Protein AF-A0A2N5YIU4-F1 (afdb_monomer)

Secondary structure (DSSP, 8-state):
-HHHHHHHHHHHHHHHHHHHHHHHHHHHHH---HHHHHHHHHHHHHHHHTT-HHHHHHHHHHHHHHHHHH--HHHHHHHHHHHHHHHHHTT-HHHHHHHHHHHHHHHHHHT-HHHHHHHHHHHHHHHHHTT-HHHHHHHHHHHHHHHHHHT-HHHHHHHHHHHHHHHHHTT-HHHHHHHHHHHHHHHHHTT-HHHHHHHHHHHHHHHHHTT-HHHHHHHHHHHHHHHHHTT-HHHHHHHHHHHHHHHHHTT-HHHHHHHHHHHHHHHHHTT-HHHHHHHHHHHHHHHHHTT-HHHHHHHHHHHHHHHHHTT-HHHHHHHHHHHHHHHHHTT-HHHHHHHHHHHHHHHHHHHHHHHHHHHHHHHHHHHHHHHHHHHHHHHHHHHHHHHHHHHHHHHHHHHHHHHHHHHHHHHHHHHHHHHHHHHHHHHHHHHHHHHHHHHHHHHHHHHHHHHHHHHHS-SSEEEEEETTSBEEEE-HHHHHHHS--HHHHHHHT-SBTTTT---TTHHHHHHHHHHH---EEEEEEEE-TTS-EEEEEEEEEEEE-TTS-EEEEEEEEEE-HHHHHT--

Mean predicted aligned error: 16.78 Å

Foldseek 3Di:
DVVVVLVVVLVVVVCVLVVVLVVLVVVLVPDPDLLSNLVSLLVSLVSCLVPCLVVSLVSLVVSCVSCVVVVQLQSLLVSLLSNLVSCVSVVVLVSSLVSLVRSCVSCVVVVNLQSVLSSLQSNLSSCLVVVVLVSSVVSLVSSLVSCVVVVVLLSNLVSLQVNLLSCLVVVNLVSSLVSLVSSLVSCVVVVVLQSNLSSLQSNLVSCVVVLVLVSNLVSLVSSLVSCVVVVVLLSNLVSLQSNLVSCVVVVVLVSSLVSLVVSLVSCVSNVPLVSNLVSLQSNLVSCVSVVVLVSSVVSLVSSCVSCVVVVVLVSVLVSLQSQLVSCVVVVVNVRSVVSVVVSVVSVCVVVVVVVVVVVVVVVVVVVVVVVVVVVVVVVVVVVVVVVVVVVVVVVVVVVVVVVVVVVVVVVVVVVVVVVVVVVVVVVVVVVVVVVVVVVVVVVVVVVVVVVVVVVQPDLWKKFKFFLVQFTDDIHPNVCVVQVDDQVRCCVPQRRGPCSFFPDPCVVVQSCCCQVVQDWGWDWGWGAHPVGDIWIKIWTKGFDADPVRHRGMIIITIDTCRVVVVVVD

Solvent-accessible surface area (backbone atoms only — not comparable to full-atom values): 28175 Å² total; per-residue (Å²): 112,67,71,64,52,50,53,53,52,46,54,49,45,60,47,46,57,50,48,48,47,51,52,48,49,51,48,42,72,71,50,85,53,49,66,60,32,30,54,46,25,49,56,44,18,64,73,33,33,88,83,36,41,75,58,17,51,51,35,38,55,52,23,49,59,42,27,63,73,62,64,46,43,65,57,40,10,52,48,24,30,52,45,13,53,44,26,47,78,70,64,38,53,64,62,12,42,54,25,10,53,52,5,31,53,32,8,59,77,69,70,37,49,68,39,35,18,52,9,26,39,51,40,12,50,46,30,42,78,70,67,37,54,70,64,12,49,53,27,34,52,54,15,37,56,35,21,59,75,66,67,35,60,66,57,37,22,52,44,27,37,53,53,9,54,50,28,39,78,68,74,36,51,74,57,9,53,54,28,27,53,54,14,29,51,46,22,60,78,66,68,37,58,68,56,33,25,53,32,26,41,55,53,12,50,54,28,44,80,67,68,36,53,68,59,16,47,55,26,31,51,53,18,28,51,44,23,53,75,70,66,34,54,65,60,27,22,51,30,31,38,51,50,14,50,50,28,42,77,68,68,37,43,72,58,12,46,53,28,32,50,56,16,32,53,39,22,58,74,72,65,39,61,66,55,34,24,48,30,26,38,52,49,9,50,46,24,43,79,67,68,38,48,72,60,11,54,54,25,30,47,53,12,37,54,45,17,62,77,66,70,34,59,71,58,35,29,56,40,26,42,50,50,15,51,53,26,44,77,71,66,39,52,70,60,11,51,52,30,40,51,52,20,50,54,48,47,52,52,54,54,49,55,49,51,52,50,53,49,54,53,51,52,53,48,52,54,49,56,51,50,52,52,54,52,49,54,50,52,53,51,53,52,52,51,52,51,54,54,52,53,51,54,51,49,52,53,52,54,52,53,49,51,54,50,52,51,52,51,51,53,50,50,53,53,52,52,52,54,50,51,58,51,50,54,53,52,52,53,54,52,54,54,54,50,55,54,51,56,56,52,53,56,56,54,55,55,56,56,58,58,56,53,63,69,46,72,41,82,46,19,39,34,36,21,40,72,86,37,41,59,76,47,70,33,63,21,35,32,69,71,42,61,35,53,72,73,57,36,36,75,78,64,40,50,42,80,64,61,61,55,64,37,92,56,52,68,59,48,49,49,45,17,68,73,70,63,37,71,38,75,50,65,29,52,36,66,31,74,89,66,50,81,40,34,34,37,34,40,38,34,59,38,67,43,100,84,74,42,64,60,30,30,40,35,39,36,36,84,40,43,73,63,54,68,72,76,112

pLDDT: mean 87.79, std 12.62, range [32.19, 98.69]

Structure (mmCIF, N/CA/C/O backbone):
data_AF-A0A2N5YIU4-F1
#
_entry.id   AF-A0A2N5YIU4-F1
#
loop_
_atom_site.group_PDB
_atom_site.id
_atom_site.type_symbol
_atom_site.label_atom_id
_atom_site.label_alt_id
_atom_site.label_comp_id
_atom_site.label_asym_id
_atom_site.label_entity_id
_atom_site.label_seq_id
_atom_site.pdbx_PDB_ins_code
_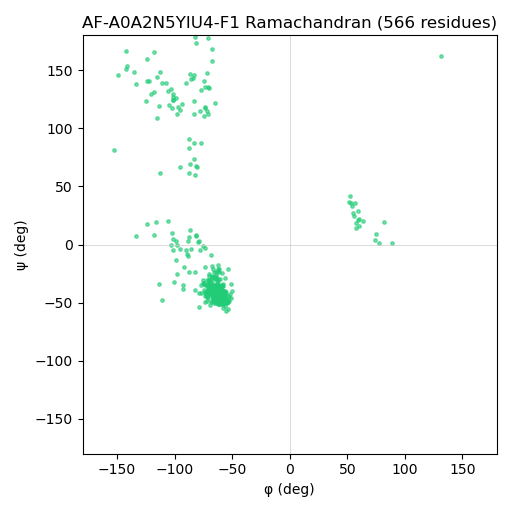atom_site.Cartn_x
_atom_site.Cartn_y
_atom_site.Cartn_z
_atom_site.occupancy
_atom_site.B_iso_or_equiv
_atom_site.auth_seq_id
_atom_site.auth_comp_id
_atom_site.auth_asym_id
_atom_site.auth_atom_id
_atom_site.pdbx_PDB_model_num
ATOM 1 N N . MET A 1 1 ? 42.921 -5.266 -18.043 1.00 44.28 1 MET A N 1
ATOM 2 C CA . MET A 1 1 ? 43.096 -4.877 -16.626 1.00 44.28 1 MET A CA 1
ATOM 3 C C . MET A 1 1 ? 41.834 -4.244 -16.030 1.00 44.28 1 MET A C 1
ATOM 5 O O . MET A 1 1 ? 41.487 -4.597 -14.918 1.00 44.28 1 MET A O 1
ATOM 9 N N . HIS A 1 2 ? 41.089 -3.401 -16.764 1.00 41.19 2 HIS A N 1
ATOM 10 C CA . HIS A 1 2 ? 39.844 -2.789 -16.259 1.00 41.19 2 HIS A CA 1
ATOM 11 C C . HIS A 1 2 ? 38.689 -3.775 -15.987 1.00 41.19 2 HIS A C 1
ATOM 13 O O . HIS A 1 2 ? 38.074 -3.692 -14.933 1.00 41.19 2 HIS A O 1
ATOM 19 N N . LYS A 1 3 ? 38.432 -4.756 -16.870 1.00 35.28 3 LYS A N 1
ATOM 20 C CA . LYS A 1 3 ? 37.345 -5.744 -16.678 1.00 35.28 3 LYS A CA 1
ATOM 21 C C . LYS A 1 3 ? 37.559 -6.675 -15.472 1.00 35.28 3 LYS A C 1
ATOM 23 O O . LYS A 1 3 ? 36.608 -7.001 -14.780 1.00 35.28 3 LYS A O 1
ATOM 28 N N . THR A 1 4 ? 38.802 -7.062 -15.183 1.00 36.91 4 THR A N 1
ATOM 29 C CA . THR A 1 4 ? 39.141 -7.883 -14.008 1.00 36.91 4 THR A CA 1
ATOM 30 C C . THR A 1 4 ? 39.123 -7.087 -12.704 1.00 36.91 4 THR A C 1
ATOM 32 O O . THR A 1 4 ? 38.721 -7.627 -11.681 1.00 36.91 4 THR A O 1
ATOM 35 N N . PHE A 1 5 ? 39.494 -5.802 -12.737 1.00 34.94 5 PHE A N 1
ATOM 36 C CA . PHE A 1 5 ? 39.393 -4.900 -11.584 1.00 34.94 5 PHE A CA 1
ATOM 37 C C . PHE A 1 5 ? 37.927 -4.585 -11.232 1.00 34.94 5 PHE A C 1
ATOM 39 O O . PHE A 1 5 ? 37.564 -4.545 -10.061 1.00 34.94 5 PHE A O 1
ATOM 46 N N . LEU A 1 6 ? 37.069 -4.459 -12.249 1.00 38.62 6 LEU A N 1
ATOM 47 C CA . LEU A 1 6 ? 35.629 -4.247 -12.096 1.00 38.62 6 LEU A CA 1
ATOM 48 C C . LEU A 1 6 ? 34.914 -5.482 -11.511 1.00 38.62 6 LEU A C 1
ATOM 50 O O . LEU A 1 6 ? 34.119 -5.331 -10.592 1.00 38.62 6 LEU A O 1
ATOM 54 N N . CYS A 1 7 ? 35.254 -6.704 -11.948 1.00 34.88 7 CYS A N 1
ATOM 55 C CA . CYS A 1 7 ? 34.734 -7.934 -11.326 1.00 34.88 7 CYS A CA 1
ATOM 56 C C . CYS A 1 7 ? 35.161 -8.093 -9.855 1.00 34.88 7 CYS A C 1
ATOM 58 O O . CYS A 1 7 ? 34.393 -8.616 -9.054 1.00 34.88 7 CYS A O 1
ATOM 60 N N . LEU A 1 8 ? 36.364 -7.634 -9.488 1.00 33.12 8 LEU A N 1
ATOM 61 C CA . LEU A 1 8 ? 36.860 -7.671 -8.105 1.00 33.12 8 LEU A CA 1
ATOM 62 C C . LEU A 1 8 ? 36.119 -6.679 -7.195 1.00 33.12 8 LEU A C 1
ATOM 64 O O . LEU A 1 8 ? 35.830 -7.009 -6.050 1.00 33.12 8 LEU A O 1
ATOM 68 N N . LEU A 1 9 ? 35.760 -5.503 -7.718 1.00 35.88 9 LEU A N 1
ATOM 69 C CA . LEU A 1 9 ? 34.938 -4.501 -7.028 1.00 35.88 9 LEU A CA 1
ATOM 70 C C . LEU A 1 9 ? 33.475 -4.946 -6.849 1.00 35.88 9 LEU A C 1
ATOM 72 O O . LEU A 1 9 ? 32.872 -4.645 -5.824 1.00 35.88 9 LEU A O 1
ATOM 76 N N . ILE A 1 10 ? 32.923 -5.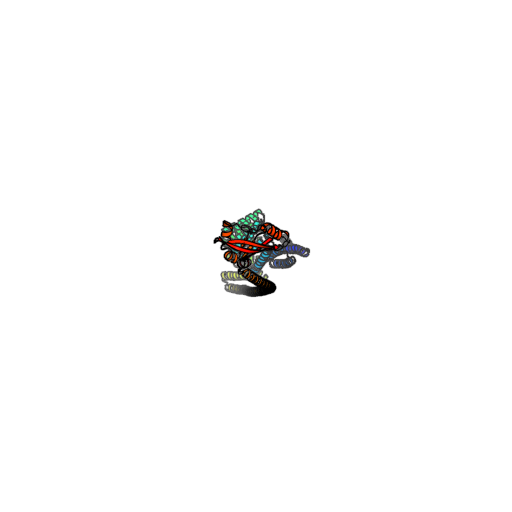692 -7.812 1.00 38.75 10 ILE A N 1
ATOM 77 C CA . ILE A 1 10 ? 31.556 -6.243 -7.758 1.00 38.75 10 ILE A CA 1
ATOM 78 C C . ILE A 1 10 ? 31.464 -7.409 -6.765 1.00 38.75 10 ILE A C 1
ATOM 80 O O . ILE A 1 10 ? 30.550 -7.434 -5.944 1.00 38.75 10 ILE A O 1
ATOM 84 N N . LEU A 1 11 ? 32.445 -8.322 -6.772 1.00 33.78 11 LEU A N 1
ATOM 85 C CA . LEU A 1 11 ? 32.589 -9.327 -5.714 1.00 33.78 11 LEU A CA 1
ATOM 86 C C . LEU A 1 11 ? 32.689 -8.646 -4.348 1.00 33.78 11 LEU A C 1
ATOM 88 O O . LEU A 1 11 ? 31.972 -9.039 -3.439 1.00 33.78 11 LEU A O 1
ATOM 92 N N . LEU A 1 12 ? 33.484 -7.577 -4.223 1.00 32.19 12 LEU A N 1
ATOM 93 C CA . LEU A 1 12 ? 33.566 -6.812 -2.980 1.00 32.19 12 LEU A CA 1
ATOM 94 C C . LEU A 1 12 ? 32.214 -6.225 -2.539 1.00 32.19 12 LEU A C 1
ATOM 96 O O . LEU A 1 12 ? 31.971 -6.189 -1.347 1.00 32.19 12 LEU A O 1
ATOM 100 N N . GLN A 1 13 ? 31.331 -5.785 -3.442 1.00 41.81 13 GLN A N 1
ATOM 101 C CA . GLN A 1 13 ? 30.058 -5.143 -3.071 1.00 41.81 13 GLN A CA 1
ATOM 102 C C . GLN A 1 13 ? 28.929 -6.119 -2.722 1.00 41.81 13 GLN A C 1
ATOM 104 O O . GLN A 1 13 ? 28.222 -5.867 -1.750 1.00 41.81 13 GLN A O 1
ATOM 109 N N . CYS A 1 14 ? 28.783 -7.244 -3.432 1.00 40.38 14 CYS A N 1
ATOM 110 C CA . CYS A 1 14 ? 27.894 -8.320 -2.969 1.00 40.38 14 CYS A CA 1
ATOM 111 C C . CYS A 1 14 ? 28.387 -8.887 -1.635 1.00 40.38 14 CYS A C 1
ATOM 113 O O . CYS A 1 14 ? 27.574 -9.185 -0.767 1.00 40.38 14 CYS A O 1
ATOM 115 N N . ILE A 1 15 ? 29.713 -8.960 -1.450 1.00 41.19 15 ILE A N 1
ATOM 116 C CA . ILE A 1 15 ? 30.315 -9.269 -0.154 1.00 41.19 15 ILE A CA 1
ATOM 117 C C . ILE A 1 15 ? 30.002 -8.168 0.860 1.00 41.19 15 ILE A C 1
ATOM 119 O O . ILE A 1 15 ? 29.766 -8.516 1.995 1.00 41.19 15 ILE A O 1
ATOM 123 N N . VAL A 1 16 ? 29.952 -6.878 0.509 1.00 44.03 16 VAL A N 1
ATOM 124 C CA . VAL A 1 16 ? 29.674 -5.787 1.468 1.00 44.03 16 VAL A CA 1
ATOM 125 C C . VAL A 1 16 ? 28.206 -5.729 1.895 1.00 44.03 16 VAL A C 1
ATOM 127 O O . VAL A 1 16 ? 27.975 -5.571 3.086 1.00 44.03 16 VAL A O 1
ATOM 130 N N . SER A 1 17 ? 27.219 -5.895 1.003 1.00 51.06 17 SER A N 1
ATOM 131 C CA . SER A 1 17 ? 25.801 -5.916 1.416 1.00 51.06 17 SER A CA 1
ATOM 132 C C . SER A 1 17 ? 25.451 -7.183 2.198 1.00 51.06 17 SER A C 1
ATOM 134 O O . SER A 1 17 ? 24.817 -7.092 3.247 1.00 51.06 17 SER A O 1
ATOM 136 N N . HIS A 1 18 ? 25.948 -8.348 1.762 1.00 57.50 18 HIS A N 1
ATOM 137 C CA . HIS A 1 18 ? 25.820 -9.582 2.538 1.00 57.50 18 HIS A CA 1
ATOM 138 C C . HIS A 1 18 ? 26.612 -9.493 3.843 1.00 57.50 18 HIS A C 1
ATOM 140 O O . HIS A 1 18 ? 26.066 -9.827 4.877 1.00 57.50 18 HIS A O 1
ATOM 146 N N . ALA A 1 19 ? 27.831 -8.942 3.855 1.00 59.16 19 ALA A N 1
ATOM 147 C CA . ALA A 1 19 ? 28.594 -8.751 5.091 1.00 59.16 19 ALA A CA 1
ATOM 148 C C . ALA A 1 19 ? 27.951 -7.726 6.027 1.00 59.16 19 ALA A C 1
ATOM 150 O O . ALA A 1 19 ? 28.153 -7.819 7.232 1.00 59.16 19 ALA A O 1
ATOM 151 N N . GLN A 1 20 ? 27.197 -6.750 5.516 1.00 68.94 20 GLN A N 1
ATOM 152 C CA . GLN A 1 20 ? 26.465 -5.796 6.345 1.00 68.94 20 GLN A CA 1
ATOM 153 C C . GLN A 1 20 ? 25.241 -6.459 6.981 1.00 68.94 20 GLN A C 1
ATOM 155 O O . GLN A 1 20 ? 25.054 -6.318 8.187 1.00 68.94 20 GLN A O 1
ATOM 160 N N . VAL A 1 21 ? 24.475 -7.249 6.220 1.00 76.94 21 VAL A N 1
ATOM 161 C CA . VAL A 1 21 ? 23.373 -8.072 6.750 1.00 76.94 21 VAL A CA 1
ATOM 162 C C . VAL A 1 21 ? 23.893 -9.126 7.729 1.00 76.94 21 VAL A C 1
ATOM 164 O O . VAL A 1 21 ? 23.377 -9.225 8.838 1.00 76.94 21 VAL A O 1
ATOM 167 N N . ASP A 1 22 ? 24.957 -9.848 7.379 1.00 78.50 22 ASP A N 1
ATOM 168 C CA . ASP A 1 22 ? 25.606 -10.846 8.232 1.00 78.50 22 ASP A CA 1
ATOM 169 C C . ASP A 1 22 ? 26.163 -10.193 9.505 1.00 78.50 22 ASP A C 1
ATOM 171 O O . ASP A 1 22 ? 25.955 -10.705 10.600 1.00 78.50 22 ASP A O 1
ATOM 175 N N . SER A 1 23 ? 26.792 -9.016 9.402 1.00 83.44 23 SER A N 1
ATOM 176 C CA . SER A 1 23 ? 27.296 -8.268 10.562 1.00 83.44 23 SER A CA 1
ATOM 177 C C . SER A 1 23 ? 26.170 -7.767 11.468 1.00 83.44 23 SER A C 1
ATOM 179 O O . SER A 1 23 ? 26.298 -7.806 12.694 1.00 83.44 23 SER A O 1
ATOM 181 N N . LEU A 1 24 ? 25.060 -7.291 10.898 1.00 83.88 24 LEU A N 1
ATOM 182 C CA . LEU A 1 24 ? 23.881 -6.908 11.672 1.00 83.88 24 LEU A CA 1
ATOM 183 C C . LEU A 1 24 ? 23.239 -8.135 12.328 1.00 83.88 24 LEU A C 1
ATOM 185 O O . LEU A 1 24 ? 22.881 -8.077 13.503 1.00 83.88 24 LEU A O 1
ATOM 189 N N . TYR A 1 25 ? 23.157 -9.266 11.628 1.00 85.75 25 TYR A N 1
ATOM 190 C CA . TYR A 1 25 ? 22.591 -10.495 12.176 1.00 85.75 25 TYR A CA 1
ATOM 191 C C . TYR A 1 25 ? 23.485 -11.104 13.266 1.00 85.75 25 TYR A C 1
ATOM 193 O O . TYR A 1 25 ? 22.984 -11.562 14.291 1.00 85.75 25 TYR A O 1
ATOM 201 N N . GLU A 1 26 ? 24.811 -11.019 13.142 1.00 86.62 26 GLU A N 1
ATOM 202 C CA . GLU A 1 26 ? 25.737 -11.332 14.237 1.00 86.62 26 GLU A CA 1
ATOM 203 C C . GLU A 1 26 ? 25.450 -10.466 15.471 1.00 86.62 26 GLU A C 1
ATOM 205 O O . GLU A 1 26 ? 25.416 -10.979 16.595 1.00 86.62 26 GLU A O 1
ATOM 210 N N . LYS A 1 27 ? 25.153 -9.170 15.285 1.00 87.56 27 LYS A N 1
ATOM 211 C CA . LYS A 1 27 ? 24.734 -8.300 16.395 1.00 87.56 27 LYS A CA 1
ATOM 212 C C . LYS A 1 27 ? 23.413 -8.758 17.013 1.00 87.56 27 LYS A C 1
ATOM 214 O O . LYS A 1 27 ? 23.336 -8.800 18.241 1.00 87.56 27 LYS A O 1
ATOM 219 N N . VAL A 1 28 ? 22.427 -9.165 16.206 1.00 87.25 28 VAL A N 1
ATOM 220 C CA . VAL A 1 28 ? 21.155 -9.752 16.682 1.00 87.25 28 VAL A CA 1
ATOM 221 C C . VAL A 1 28 ? 21.407 -10.981 17.563 1.00 87.25 28 VAL A C 1
ATOM 223 O O . VAL A 1 28 ? 20.788 -11.117 18.621 1.00 87.25 28 VAL A O 1
ATOM 226 N N . GLN A 1 29 ? 22.336 -11.856 17.165 1.00 87.38 29 GLN A N 1
ATOM 227 C CA . GLN A 1 29 ? 22.688 -13.054 17.935 1.00 87.38 29 GLN A CA 1
ATOM 228 C C . GLN A 1 29 ? 23.468 -12.724 19.216 1.00 87.38 29 GLN A C 1
ATOM 230 O O . GLN A 1 29 ? 23.291 -13.394 20.230 1.00 87.38 29 GLN A O 1
ATOM 235 N N . SER A 1 30 ? 24.318 -11.693 19.178 1.00 85.81 30 SER A N 1
ATOM 236 C CA . SER A 1 30 ? 25.207 -11.320 20.288 1.00 85.81 30 SER A CA 1
ATOM 237 C C . SER A 1 30 ? 24.555 -10.477 21.388 1.00 85.81 30 SER A C 1
ATOM 239 O O . SER A 1 30 ? 25.049 -10.462 22.514 1.00 85.81 30 SER A O 1
ATOM 241 N N . THR A 1 31 ? 23.476 -9.752 21.081 1.00 88.38 31 THR A N 1
ATOM 242 C CA . THR A 1 31 ? 22.765 -8.937 22.073 1.00 88.38 31 THR A CA 1
ATOM 243 C C . THR A 1 31 ? 21.776 -9.790 22.868 1.00 88.38 31 THR A C 1
ATOM 245 O O . THR A 1 31 ? 21.171 -10.707 22.322 1.00 88.38 31 THR A O 1
ATOM 248 N N . ASP A 1 32 ? 21.563 -9.489 24.149 1.00 87.56 32 ASP A N 1
ATOM 249 C CA . ASP A 1 32 ? 20.521 -10.129 24.971 1.00 87.56 32 ASP A CA 1
ATOM 250 C C . ASP A 1 32 ? 19.250 -9.270 25.076 1.00 87.56 32 ASP A C 1
ATOM 252 O O . ASP A 1 32 ? 18.191 -9.759 25.475 1.00 87.56 32 ASP A O 1
ATOM 256 N N . ASP A 1 33 ? 19.324 -7.993 24.683 1.00 91.81 33 ASP A N 1
ATOM 257 C CA . ASP A 1 33 ? 18.201 -7.062 24.773 1.00 91.81 33 ASP A CA 1
ATOM 258 C C . ASP A 1 33 ? 17.191 -7.285 23.641 1.00 91.81 33 ASP A C 1
ATOM 260 O O . ASP A 1 33 ? 17.478 -7.059 22.463 1.00 91.81 33 ASP A O 1
ATOM 264 N N . ALA A 1 34 ? 15.981 -7.712 24.005 1.00 90.06 34 ALA A N 1
ATOM 265 C CA . ALA A 1 34 ? 14.936 -8.069 23.050 1.00 90.06 34 ALA A CA 1
ATOM 266 C C . ALA A 1 34 ? 14.514 -6.889 22.160 1.00 90.06 34 ALA A C 1
ATOM 268 O O . ALA A 1 34 ? 14.251 -7.093 20.978 1.00 90.06 34 ALA A O 1
ATOM 269 N N . LYS A 1 35 ? 14.491 -5.661 22.691 1.00 91.81 35 LYS A N 1
ATOM 270 C CA . LYS A 1 35 ? 14.149 -4.459 21.916 1.00 91.81 35 LYS A CA 1
ATOM 271 C C . LYS A 1 35 ? 15.205 -4.161 20.857 1.00 91.81 35 LYS A C 1
ATOM 273 O O . LYS A 1 35 ? 14.876 -3.962 19.693 1.00 91.81 35 LYS A O 1
ATOM 278 N N . THR A 1 36 ? 16.474 -4.215 21.246 1.00 91.88 36 THR A N 1
ATOM 279 C CA . THR A 1 36 ? 17.607 -4.056 20.332 1.00 91.88 36 THR A CA 1
ATOM 280 C C . THR A 1 36 ? 17.596 -5.132 19.247 1.00 91.88 36 THR A C 1
ATOM 282 O O . THR A 1 36 ? 17.841 -4.805 18.090 1.00 91.88 36 THR A O 1
ATOM 285 N N . LYS A 1 37 ? 17.242 -6.389 19.570 1.00 93.75 37 LYS A N 1
ATOM 286 C CA . LYS A 1 37 ? 17.072 -7.440 18.547 1.00 93.75 37 LYS A CA 1
ATOM 287 C C . LYS A 1 37 ? 16.027 -7.069 17.510 1.00 93.75 37 LYS A C 1
ATOM 289 O O . LYS A 1 37 ? 16.302 -7.195 16.325 1.00 93.75 37 LYS A O 1
ATOM 294 N N . VAL A 1 38 ? 14.848 -6.626 17.947 1.00 93.69 38 VAL A N 1
ATOM 295 C CA . VAL A 1 38 ? 13.769 -6.274 17.015 1.00 93.69 38 VAL A CA 1
ATOM 296 C C . VAL A 1 38 ? 14.179 -5.097 16.138 1.00 93.69 38 VAL A C 1
ATOM 298 O O . VAL A 1 38 ? 14.034 -5.188 14.928 1.00 93.69 38 VAL A O 1
ATOM 301 N N . ASN A 1 39 ? 14.770 -4.047 16.710 1.00 92.25 39 ASN A N 1
ATOM 302 C CA . ASN A 1 39 ? 15.217 -2.888 15.934 1.00 92.25 39 ASN A CA 1
ATOM 303 C C . ASN A 1 39 ? 16.290 -3.254 14.898 1.00 92.25 39 ASN A C 1
ATOM 305 O O . ASN A 1 39 ? 16.235 -2.780 13.770 1.00 92.25 39 ASN A O 1
ATOM 309 N N . LEU A 1 40 ? 17.237 -4.127 15.257 1.00 92.50 40 LEU A N 1
ATOM 310 C CA . LEU A 1 40 ? 18.227 -4.640 14.308 1.00 92.50 40 LEU A CA 1
ATOM 311 C C . LEU A 1 40 ? 17.581 -5.501 13.214 1.00 92.50 40 LEU A C 1
ATOM 313 O O . LEU A 1 40 ? 18.024 -5.459 12.075 1.00 92.50 40 LEU A O 1
ATOM 317 N N . LEU A 1 41 ? 16.541 -6.276 13.534 1.00 92.62 41 LEU A N 1
ATOM 318 C CA . LEU A 1 41 ? 15.801 -7.058 12.540 1.00 92.62 41 LEU A CA 1
ATOM 319 C C . LEU A 1 41 ? 14.991 -6.173 11.583 1.00 92.62 41 LEU A C 1
ATOM 321 O O . LEU A 1 41 ? 14.905 -6.521 10.410 1.00 92.62 41 LEU A O 1
ATOM 325 N N . ILE A 1 42 ? 14.450 -5.043 12.055 1.00 92.56 42 ILE A N 1
ATOM 326 C CA . ILE A 1 42 ? 13.840 -4.009 11.199 1.00 92.56 42 ILE A CA 1
ATOM 327 C C . ILE A 1 42 ? 14.908 -3.421 10.271 1.00 92.56 42 ILE A C 1
ATOM 329 O O . ILE A 1 42 ? 14.738 -3.441 9.063 1.00 92.56 42 ILE A O 1
ATOM 333 N N . GLU A 1 43 ? 16.069 -3.023 10.801 1.00 90.31 43 GLU A N 1
ATOM 334 C CA . GLU A 1 43 ? 17.161 -2.480 9.977 1.00 90.31 43 GLU A CA 1
ATOM 335 C C . GLU A 1 43 ? 17.669 -3.491 8.929 1.00 90.31 43 GLU A C 1
ATOM 337 O O . GLU A 1 43 ? 18.000 -3.132 7.800 1.00 90.31 43 GLU A O 1
ATOM 342 N N . ILE A 1 44 ? 17.742 -4.779 9.278 1.00 87.75 44 ILE A N 1
ATOM 343 C CA . ILE A 1 44 ? 18.081 -5.838 8.318 1.00 87.75 44 ILE A CA 1
ATOM 344 C C . ILE A 1 44 ? 16.983 -5.977 7.260 1.00 87.75 44 ILE A C 1
ATOM 346 O O . ILE A 1 44 ? 17.302 -6.136 6.083 1.00 87.75 44 ILE A O 1
ATOM 350 N N . SER A 1 45 ? 15.718 -5.929 7.677 1.00 88.94 45 SER A N 1
ATOM 351 C CA . SER A 1 45 ? 14.564 -5.995 6.785 1.00 88.94 45 SER A CA 1
ATOM 352 C C . SER A 1 45 ? 14.601 -4.873 5.750 1.00 88.94 45 SER A C 1
ATOM 354 O O . SER A 1 45 ? 14.681 -5.189 4.565 1.00 88.94 45 SER A O 1
ATOM 356 N N . ASP A 1 46 ? 14.703 -3.614 6.184 1.00 83.94 46 ASP A N 1
ATOM 357 C CA . ASP A 1 46 ? 14.829 -2.427 5.326 1.00 83.94 46 ASP A CA 1
ATOM 358 C C . ASP A 1 46 ? 15.948 -2.590 4.281 1.00 83.94 46 ASP A C 1
ATOM 360 O O . ASP A 1 46 ? 15.767 -2.346 3.087 1.00 83.94 46 ASP A O 1
ATOM 364 N N . ASN A 1 47 ? 17.124 -3.064 4.711 1.00 79.81 47 ASN A N 1
ATOM 365 C CA . ASN A 1 47 ? 18.284 -3.236 3.829 1.00 79.81 47 ASN A CA 1
ATOM 366 C C . ASN A 1 47 ? 18.089 -4.332 2.766 1.00 79.81 47 ASN A C 1
ATOM 368 O O . ASN A 1 47 ? 18.714 -4.290 1.701 1.00 79.81 47 ASN A O 1
ATOM 372 N N . VAL A 1 48 ? 17.278 -5.349 3.063 1.00 80.38 48 VAL A N 1
ATOM 373 C CA . VAL A 1 48 ? 17.050 -6.495 2.174 1.00 80.38 48 VAL A CA 1
ATOM 374 C C . VAL A 1 48 ? 15.769 -6.326 1.355 1.00 80.38 48 VAL A C 1
ATOM 376 O O . VAL A 1 48 ? 15.698 -6.878 0.258 1.00 80.38 48 VAL A O 1
ATOM 379 N N . GLN A 1 49 ? 14.793 -5.547 1.830 1.00 76.75 49 GLN A N 1
ATOM 380 C CA . GLN A 1 49 ? 13.449 -5.418 1.263 1.00 76.75 49 GLN A CA 1
ATOM 381 C C . GLN A 1 49 ? 13.462 -5.092 -0.227 1.00 76.75 49 GLN A C 1
ATOM 383 O O . GLN A 1 49 ? 12.818 -5.804 -0.995 1.00 76.75 49 GLN A O 1
ATOM 388 N N . THR A 1 50 ? 14.247 -4.099 -0.651 1.00 66.31 50 THR A N 1
ATOM 389 C CA . THR A 1 50 ? 14.317 -3.671 -2.059 1.00 66.31 50 THR A CA 1
ATOM 390 C C . THR A 1 50 ? 14.799 -4.786 -2.990 1.00 66.31 50 THR A C 1
ATOM 392 O O . THR A 1 50 ? 14.305 -4.927 -4.103 1.00 66.31 50 THR A O 1
ATOM 395 N N . ASN A 1 51 ? 15.731 -5.625 -2.526 1.00 65.50 51 ASN A N 1
ATOM 396 C CA . ASN A 1 51 ? 16.343 -6.676 -3.346 1.00 65.50 51 ASN A CA 1
ATOM 397 C C . ASN A 1 51 ? 15.623 -8.026 -3.227 1.00 65.50 51 ASN A C 1
ATOM 399 O O . ASN A 1 51 ? 15.600 -8.818 -4.170 1.00 65.50 51 ASN A O 1
ATOM 403 N N . ASN A 1 52 ? 15.097 -8.338 -2.042 1.00 75.88 52 ASN A N 1
ATOM 404 C CA . ASN A 1 52 ? 14.466 -9.614 -1.747 1.00 75.88 52 ASN A CA 1
ATOM 405 C C . ASN A 1 52 ? 13.409 -9.479 -0.631 1.00 75.88 52 ASN A C 1
ATOM 407 O O . ASN A 1 52 ? 13.659 -9.850 0.523 1.00 75.88 52 ASN A O 1
ATOM 411 N N . PRO A 1 53 ? 12.187 -9.026 -0.961 1.00 78.81 53 PRO A N 1
ATOM 412 C CA . PRO A 1 53 ? 11.132 -8.813 0.032 1.00 78.81 53 PRO A CA 1
ATOM 413 C C . PRO A 1 53 ? 10.691 -10.117 0.724 1.00 78.81 53 PRO A C 1
ATOM 415 O O . PRO A 1 53 ? 10.227 -10.108 1.865 1.00 78.81 53 PRO A O 1
ATOM 418 N N . ASN A 1 54 ? 10.895 -11.278 0.088 1.00 80.50 54 ASN A N 1
ATOM 419 C CA . ASN A 1 54 ? 10.636 -12.577 0.716 1.00 80.50 54 ASN A CA 1
ATOM 420 C C . ASN A 1 54 ? 11.638 -12.916 1.828 1.00 80.50 54 ASN A C 1
ATOM 422 O O . ASN A 1 54 ? 11.273 -13.613 2.778 1.00 80.50 54 ASN A O 1
ATOM 426 N N . ASP A 1 55 ? 12.884 -12.451 1.720 1.00 83.19 55 ASP A N 1
ATOM 427 C CA . ASP A 1 55 ? 13.873 -12.596 2.787 1.00 83.19 55 ASP A CA 1
ATOM 428 C C . ASP A 1 55 ? 13.621 -11.580 3.905 1.00 83.19 55 ASP A C 1
ATOM 430 O O . ASP A 1 55 ? 13.603 -11.979 5.069 1.00 83.19 55 ASP A O 1
ATOM 434 N N . ALA A 1 56 ? 13.287 -10.327 3.570 1.00 87.94 56 ALA A N 1
ATOM 435 C CA . ALA A 1 56 ? 12.855 -9.312 4.541 1.00 87.94 56 ALA A CA 1
ATOM 436 C C . ALA A 1 56 ? 11.696 -9.822 5.426 1.00 87.94 56 ALA A C 1
ATOM 438 O O . ALA A 1 56 ? 11.762 -9.803 6.659 1.00 87.94 56 ALA A O 1
ATOM 439 N N . LYS A 1 57 ? 10.694 -10.463 4.804 1.00 91.25 57 LYS A N 1
ATOM 440 C CA . LYS A 1 57 ? 9.561 -11.108 5.492 1.00 91.25 57 LYS A CA 1
ATOM 441 C C . LYS A 1 57 ? 9.975 -12.154 6.535 1.00 91.25 57 LYS A C 1
ATOM 443 O O . LYS A 1 57 ? 9.235 -12.384 7.495 1.00 91.25 57 LYS A O 1
ATOM 448 N N . LYS A 1 58 ? 11.124 -12.825 6.381 1.00 91.69 58 LYS A N 1
ATOM 449 C CA . LYS A 1 58 ? 11.624 -13.790 7.381 1.00 91.69 58 LYS A CA 1
ATOM 450 C C . LYS A 1 58 ? 12.105 -13.071 8.639 1.00 91.69 58 LYS A C 1
ATOM 452 O O . LYS A 1 58 ? 11.724 -13.483 9.735 1.00 91.69 58 LYS A O 1
ATOM 457 N N . TYR A 1 59 ? 12.876 -11.996 8.477 1.00 92.50 59 TYR A N 1
ATOM 458 C CA . TYR A 1 59 ? 13.402 -11.203 9.590 1.00 92.50 59 TYR A CA 1
ATOM 459 C C . TYR A 1 59 ? 12.286 -10.527 10.378 1.00 92.50 59 TYR A C 1
ATOM 461 O O . TYR A 1 59 ? 12.281 -10.589 11.606 1.00 92.50 59 TYR A O 1
ATOM 469 N N . VAL A 1 60 ? 11.270 -9.997 9.696 1.00 94.31 60 VAL A N 1
ATOM 470 C CA . VAL A 1 60 ? 10.103 -9.427 10.378 1.00 94.31 60 VAL A CA 1
ATOM 471 C C . VAL A 1 60 ? 9.311 -10.471 11.150 1.00 94.31 60 VAL A C 1
ATOM 473 O O . VAL A 1 60 ? 8.913 -10.223 12.286 1.00 94.31 60 VAL A O 1
ATOM 476 N N . LYS A 1 61 ? 9.119 -11.678 10.603 1.00 94.75 61 LYS A N 1
ATOM 477 C CA . LYS A 1 61 ? 8.460 -12.766 11.345 1.00 94.75 61 LYS A CA 1
ATOM 478 C C . LYS A 1 61 ? 9.231 -13.157 12.606 1.00 94.75 61 LYS A C 1
ATOM 480 O O . LYS A 1 61 ? 8.602 -13.419 13.632 1.00 94.75 61 LYS A O 1
ATOM 485 N N . GLU A 1 62 ? 10.561 -13.195 12.543 1.00 94.00 62 GLU A N 1
ATOM 486 C CA . GLU A 1 62 ? 11.413 -13.388 13.722 1.00 94.00 62 GLU A CA 1
ATOM 487 C C . GLU A 1 62 ? 11.242 -12.223 14.715 1.00 94.00 62 GLU A C 1
ATOM 489 O O . GLU A 1 62 ? 10.987 -12.447 15.902 1.00 94.00 62 GLU A O 1
ATOM 494 N N . GLY A 1 63 ? 11.272 -10.986 14.215 1.00 94.88 63 GLY A N 1
ATOM 495 C CA . GLY A 1 63 ? 11.084 -9.761 14.989 1.00 94.88 63 GLY A CA 1
ATOM 496 C C . GLY A 1 63 ? 9.749 -9.731 15.730 1.00 94.88 63 GLY A C 1
ATOM 497 O O . GLY A 1 63 ? 9.733 -9.479 16.931 1.00 94.88 63 GLY A O 1
ATOM 498 N N . ILE A 1 64 ? 8.641 -10.091 15.074 1.00 96.00 64 ILE A N 1
ATOM 499 C CA . ILE A 1 64 ? 7.304 -10.170 15.684 1.00 96.00 64 ILE A CA 1
ATOM 500 C C . ILE A 1 64 ? 7.308 -11.150 16.865 1.00 96.00 64 ILE A C 1
ATOM 502 O O . ILE A 1 64 ? 6.780 -10.841 17.935 1.00 96.00 64 ILE A O 1
ATOM 506 N N . GLN A 1 65 ? 7.931 -12.325 16.719 1.00 95.31 65 GLN A N 1
ATOM 507 C CA . GLN A 1 65 ? 8.001 -13.308 17.807 1.00 95.31 65 GLN A CA 1
ATOM 508 C C . GLN A 1 65 ? 8.782 -12.779 19.015 1.00 95.31 65 GLN A C 1
ATOM 510 O O . GLN A 1 65 ? 8.397 -13.033 20.160 1.00 95.31 65 GLN A O 1
ATOM 515 N N . ILE A 1 66 ? 9.878 -12.057 18.776 1.00 93.62 66 ILE A N 1
ATOM 516 C CA . ILE A 1 66 ? 10.687 -11.450 19.838 1.00 93.62 66 ILE A CA 1
ATOM 517 C C . ILE A 1 66 ? 9.937 -10.272 20.475 1.00 93.62 66 ILE A C 1
ATOM 519 O O . ILE A 1 66 ? 9.896 -10.175 21.703 1.00 93.62 66 ILE A O 1
ATOM 523 N N . ALA A 1 67 ? 9.279 -9.432 19.675 1.00 94.94 67 ALA A N 1
ATOM 524 C CA . ALA A 1 67 ? 8.485 -8.298 20.136 1.00 94.94 67 ALA A CA 1
ATOM 525 C C . ALA A 1 67 ? 7.346 -8.743 21.066 1.00 94.94 67 ALA A C 1
ATOM 527 O O . ALA A 1 67 ? 7.175 -8.171 22.142 1.00 94.94 67 ALA A O 1
ATOM 528 N N . HIS A 1 68 ? 6.639 -9.831 20.733 1.00 94.25 68 HIS A N 1
ATOM 529 C CA . HIS A 1 68 ? 5.605 -10.407 21.608 1.00 94.25 68 HIS A CA 1
ATOM 530 C C . HIS A 1 68 ? 6.160 -10.928 22.935 1.00 94.25 68 HIS A C 1
ATOM 532 O O . HIS A 1 68 ? 5.503 -10.799 23.966 1.00 94.25 68 HIS A O 1
ATOM 538 N N . LYS A 1 69 ? 7.378 -11.486 22.941 1.00 92.38 69 LYS A N 1
ATOM 539 C CA . LYS A 1 69 ? 8.052 -11.900 24.186 1.00 92.38 69 LYS A CA 1
ATOM 540 C C . LYS A 1 69 ? 8.494 -10.703 25.027 1.00 92.38 69 LYS A C 1
ATOM 542 O O . LYS A 1 69 ? 8.468 -10.789 26.251 1.00 92.38 69 LYS A O 1
ATOM 547 N N . CYS A 1 70 ? 8.908 -9.612 24.381 1.00 90.94 70 CYS A N 1
ATOM 548 C CA . CYS A 1 70 ? 9.288 -8.364 25.039 1.00 90.94 70 CYS A CA 1
ATOM 549 C C . CYS A 1 70 ? 8.074 -7.651 25.657 1.00 90.94 70 CYS A C 1
ATOM 551 O O . CYS A 1 70 ? 8.162 -7.130 26.767 1.00 90.94 70 CYS A O 1
ATOM 553 N N . GLY A 1 71 ? 6.938 -7.641 24.954 1.00 91.31 71 GLY A N 1
ATOM 554 C CA . GLY A 1 71 ? 5.702 -6.988 25.391 1.00 91.31 71 GLY A CA 1
ATOM 555 C C . GLY A 1 71 ? 5.714 -5.455 25.292 1.00 91.31 71 GLY A C 1
ATOM 556 O O . GLY A 1 71 ? 4.739 -4.821 25.704 1.00 91.31 71 GLY A O 1
ATOM 557 N N . ASP A 1 72 ? 6.780 -4.848 24.755 1.00 95.12 72 ASP A N 1
ATOM 558 C CA . ASP A 1 72 ? 6.842 -3.408 24.476 1.00 95.12 72 ASP A CA 1
ATOM 559 C C . ASP A 1 72 ? 5.940 -3.078 23.275 1.00 95.12 72 ASP A C 1
ATOM 561 O O . ASP A 1 72 ? 6.168 -3.517 22.148 1.00 95.12 72 ASP A O 1
ATOM 565 N N . LYS A 1 73 ? 4.890 -2.295 23.533 1.00 96.94 73 LYS A N 1
ATOM 566 C CA . LYS A 1 73 ? 3.886 -1.919 22.531 1.00 96.94 73 LYS A CA 1
ATOM 567 C C . LYS A 1 73 ? 4.423 -0.961 21.468 1.00 96.94 73 LYS A C 1
ATOM 569 O O . LYS A 1 73 ? 3.888 -0.962 20.369 1.00 96.94 73 LYS A O 1
ATOM 574 N N . VAL A 1 74 ? 5.455 -0.168 21.768 1.00 96.56 74 VAL A N 1
ATOM 575 C CA . VAL A 1 74 ? 6.115 0.675 20.756 1.00 96.56 74 VAL A CA 1
ATOM 576 C C . VAL A 1 74 ? 6.829 -0.229 19.757 1.00 96.56 74 VAL A C 1
ATOM 578 O O . VAL A 1 74 ? 6.584 -0.139 18.565 1.00 96.56 74 VAL A O 1
ATOM 581 N N . VAL A 1 75 ? 7.600 -1.195 20.261 1.00 96.00 75 VAL A N 1
ATOM 582 C CA . VAL A 1 75 ? 8.316 -2.172 19.425 1.00 96.00 75 VAL A CA 1
ATOM 583 C C . VAL A 1 75 ? 7.348 -3.024 18.605 1.00 96.00 75 VAL A C 1
ATOM 585 O O . VAL A 1 75 ? 7.608 -3.293 17.437 1.00 96.00 75 VAL A O 1
ATOM 588 N N . LEU A 1 76 ? 6.219 -3.433 19.197 1.00 97.38 76 LEU A N 1
ATOM 589 C CA . LEU A 1 76 ? 5.151 -4.123 18.471 1.00 97.38 76 LEU A CA 1
ATOM 590 C C . LEU A 1 76 ? 4.566 -3.240 17.361 1.00 97.38 76 LEU A C 1
ATOM 592 O O . LEU A 1 76 ? 4.403 -3.716 16.247 1.00 97.38 76 LEU A O 1
ATOM 596 N N . SER A 1 77 ? 4.287 -1.964 17.636 1.00 97.81 77 SER A N 1
ATOM 597 C CA . SER A 1 77 ? 3.824 -1.025 16.609 1.00 97.81 77 SER A CA 1
ATOM 598 C C . SER A 1 77 ? 4.808 -0.931 15.440 1.00 97.81 77 SER A C 1
ATOM 600 O O . SER A 1 77 ? 4.389 -1.061 14.294 1.00 97.81 77 SER A O 1
ATOM 602 N N . ASP A 1 78 ? 6.097 -0.741 15.722 1.00 96.81 78 ASP A N 1
ATOM 603 C CA . ASP A 1 78 ? 7.127 -0.544 14.695 1.00 96.81 78 ASP A CA 1
ATOM 604 C C . ASP A 1 78 ? 7.313 -1.792 13.825 1.00 96.81 78 ASP A C 1
ATOM 606 O O . ASP A 1 78 ? 7.300 -1.700 12.600 1.00 96.81 78 ASP A O 1
ATOM 610 N N . ILE A 1 79 ? 7.400 -2.981 14.436 1.00 97.31 79 ILE A N 1
ATOM 611 C CA . ILE A 1 79 ? 7.590 -4.226 13.676 1.00 97.31 79 ILE A CA 1
ATOM 612 C C . ILE A 1 79 ? 6.349 -4.618 12.862 1.00 97.31 79 ILE A C 1
ATOM 614 O O . ILE A 1 79 ? 6.476 -5.244 11.813 1.00 97.31 79 ILE A O 1
ATOM 618 N N . TYR A 1 80 ? 5.141 -4.275 13.324 1.00 98.12 80 TYR A N 1
ATOM 619 C CA . TYR A 1 80 ? 3.921 -4.506 12.548 1.00 98.12 80 TYR A CA 1
ATOM 620 C C . TYR A 1 80 ? 3.775 -3.507 11.396 1.00 98.12 80 TYR A C 1
ATOM 622 O O . TYR A 1 80 ? 3.291 -3.887 10.334 1.00 98.12 80 TYR A O 1
ATOM 630 N N . TYR A 1 81 ? 4.227 -2.263 11.566 1.00 97.44 81 TYR A N 1
ATOM 631 C CA . TYR A 1 81 ? 4.337 -1.317 10.456 1.00 97.44 81 TYR A CA 1
ATOM 632 C C . TYR A 1 81 ? 5.318 -1.834 9.392 1.00 97.44 81 TYR A C 1
ATOM 634 O O . TYR A 1 81 ? 4.954 -1.912 8.223 1.00 97.44 81 TYR A O 1
ATOM 642 N N . GLU A 1 82 ? 6.498 -2.296 9.808 1.00 96.19 82 GLU A N 1
ATOM 643 C CA . GLU A 1 82 ? 7.488 -2.907 8.913 1.00 96.19 82 GLU A CA 1
ATOM 644 C C . GLU A 1 82 ? 6.904 -4.122 8.165 1.00 96.19 82 GLU A C 1
ATOM 646 O O . GLU A 1 82 ? 7.029 -4.263 6.950 1.00 96.19 82 GLU A O 1
ATOM 651 N N . ALA A 1 83 ? 6.161 -4.983 8.871 1.00 96.19 83 ALA A N 1
ATOM 652 C CA . ALA A 1 83 ? 5.448 -6.102 8.253 1.00 96.19 83 ALA A CA 1
ATOM 653 C C . ALA A 1 83 ? 4.434 -5.645 7.199 1.00 96.19 83 ALA A C 1
ATOM 655 O O . ALA A 1 83 ? 4.308 -6.275 6.148 1.00 96.19 83 ALA A O 1
ATOM 656 N N . SER A 1 84 ? 3.708 -4.560 7.478 1.00 96.94 84 SER A N 1
ATOM 657 C CA . SER A 1 84 ? 2.763 -3.978 6.532 1.00 96.94 84 SER A CA 1
ATOM 658 C C . SER A 1 84 ? 3.458 -3.519 5.256 1.00 96.94 84 SER A C 1
ATOM 660 O O . SER A 1 84 ? 2.905 -3.735 4.177 1.00 96.94 84 SER A O 1
ATOM 662 N N . ASP A 1 85 ? 4.618 -2.878 5.366 1.00 93.19 85 ASP A N 1
ATOM 663 C CA . ASP A 1 85 ? 5.347 -2.329 4.221 1.00 93.19 85 ASP A CA 1
ATOM 664 C C . ASP A 1 85 ? 5.889 -3.440 3.307 1.00 93.19 85 ASP A C 1
ATOM 666 O O . ASP A 1 85 ? 5.662 -3.437 2.099 1.00 93.19 85 ASP A O 1
ATOM 670 N N . ILE A 1 86 ? 6.447 -4.504 3.887 1.00 92.94 86 ILE A N 1
ATOM 671 C CA . ILE A 1 86 ? 6.911 -5.669 3.117 1.00 92.94 86 ILE A CA 1
ATOM 672 C C . ILE A 1 86 ? 5.759 -6.379 2.405 1.00 92.94 86 ILE A C 1
ATOM 674 O O . ILE A 1 86 ? 5.889 -6.785 1.249 1.00 92.94 86 ILE A O 1
ATOM 678 N N . GLU A 1 87 ? 4.620 -6.568 3.076 1.00 92.75 87 GLU A N 1
ATOM 679 C CA . GLU A 1 87 ? 3.451 -7.168 2.424 1.00 92.75 87 GLU A CA 1
ATOM 680 C C . GLU A 1 87 ? 2.886 -6.260 1.326 1.00 92.75 87 GLU A C 1
ATOM 682 O O . GLU A 1 87 ? 2.322 -6.765 0.353 1.00 92.75 87 GLU A O 1
ATOM 687 N N . LEU A 1 88 ? 3.060 -4.940 1.444 1.00 91.00 88 LEU A N 1
ATOM 688 C CA . LEU A 1 88 ? 2.700 -3.998 0.392 1.00 91.00 88 LEU A CA 1
ATOM 689 C C . LEU A 1 88 ? 3.582 -4.192 -0.848 1.00 91.00 88 LEU A C 1
ATOM 691 O O . LEU A 1 88 ? 3.044 -4.317 -1.951 1.00 91.00 88 LEU A O 1
ATOM 695 N N . GLU A 1 89 ? 4.900 -4.313 -0.668 1.00 87.06 89 GLU A N 1
ATOM 696 C CA . GLU A 1 89 ? 5.855 -4.625 -1.744 1.00 87.06 89 GLU A CA 1
ATOM 697 C C . GLU A 1 89 ? 5.568 -5.985 -2.402 1.00 87.06 89 GLU A C 1
ATOM 699 O O . GLU A 1 89 ? 5.610 -6.136 -3.626 1.00 87.06 89 GLU A O 1
ATOM 704 N N . LEU A 1 90 ? 5.168 -6.981 -1.606 1.00 86.19 90 LEU A N 1
ATOM 705 C CA . LEU A 1 90 ? 4.733 -8.294 -2.098 1.00 86.19 90 LEU A CA 1
ATOM 706 C C . LEU A 1 90 ? 3.343 -8.278 -2.760 1.00 86.19 90 LEU A C 1
ATOM 708 O O . LEU A 1 90 ? 2.906 -9.307 -3.280 1.00 86.19 90 LEU A O 1
ATOM 712 N N . ARG A 1 91 ? 2.651 -7.131 -2.766 1.00 87.19 91 ARG A N 1
ATOM 713 C CA . ARG A 1 91 ? 1.264 -6.950 -3.234 1.00 87.19 91 ARG A CA 1
ATOM 714 C C . ARG A 1 91 ? 0.226 -7.792 -2.480 1.00 87.19 91 ARG A C 1
ATOM 716 O O . ARG A 1 91 ? -0.890 -7.987 -2.967 1.00 87.19 91 ARG A O 1
ATOM 723 N N . SER A 1 92 ? 0.546 -8.230 -1.265 1.00 89.94 92 SER A N 1
ATOM 724 C CA . SER A 1 92 ? -0.369 -8.885 -0.324 1.00 89.94 92 SER A CA 1
ATOM 725 C C . SER A 1 92 ? -1.210 -7.829 0.413 1.00 89.94 92 SER A C 1
ATOM 727 O O . SER A 1 92 ? -1.058 -7.587 1.610 1.00 89.94 92 SER A O 1
ATOM 729 N N . PHE A 1 93 ? -2.100 -7.137 -0.307 1.00 91.62 93 PHE A N 1
ATOM 730 C CA . PHE A 1 93 ? -2.818 -5.963 0.221 1.00 91.62 93 PHE A CA 1
ATOM 731 C C . PHE A 1 93 ? -3.733 -6.248 1.421 1.00 91.62 93 PHE A C 1
ATOM 733 O O . PHE A 1 93 ? -4.134 -5.314 2.114 1.00 91.62 93 PHE A O 1
ATOM 740 N N . THR A 1 94 ? -4.148 -7.498 1.632 1.00 89.94 94 THR A N 1
ATOM 741 C CA . THR A 1 94 ? -4.997 -7.864 2.776 1.00 89.94 94 THR A CA 1
ATOM 742 C C . THR A 1 94 ? -4.149 -7.980 4.034 1.00 89.94 94 THR A C 1
ATOM 744 O O . THR A 1 94 ? -4.416 -7.282 5.004 1.00 89.94 94 THR A O 1
ATOM 747 N N . GLU A 1 95 ? -3.086 -8.779 3.978 1.00 93.31 95 GLU A N 1
ATOM 748 C CA . GLU A 1 95 ? -2.120 -8.959 5.060 1.00 93.31 95 GLU A CA 1
ATOM 749 C C . GLU A 1 95 ? -1.442 -7.637 5.432 1.00 93.31 95 GLU A C 1
ATOM 751 O O . GLU A 1 95 ? -1.302 -7.329 6.612 1.00 93.31 95 GLU A O 1
ATOM 756 N N . SER A 1 96 ? -1.090 -6.822 4.431 1.00 95.88 96 SER A N 1
ATOM 757 C CA . SER A 1 96 ? -0.554 -5.477 4.650 1.00 95.88 96 SER A CA 1
ATOM 758 C C . SER A 1 96 ? -1.520 -4.623 5.480 1.00 95.88 96 SER A C 1
ATOM 760 O O . SER A 1 96 ? -1.130 -4.059 6.498 1.00 95.88 96 SER A O 1
ATOM 762 N N . LEU A 1 97 ? -2.813 -4.608 5.128 1.00 95.19 97 LEU A N 1
ATOM 763 C CA . LEU A 1 97 ? -3.816 -3.853 5.884 1.00 95.19 97 LEU A CA 1
ATOM 764 C C . LEU A 1 97 ? -4.000 -4.385 7.312 1.00 95.19 97 LEU A C 1
ATOM 766 O O . LEU A 1 97 ? -4.086 -3.588 8.238 1.00 95.19 97 LEU A O 1
ATOM 770 N N . GLU A 1 98 ? -4.026 -5.709 7.497 1.00 96.44 98 GLU A N 1
ATOM 771 C CA . GLU A 1 98 ? -4.130 -6.337 8.823 1.00 96.44 98 GLU A CA 1
ATOM 772 C C . GLU A 1 98 ? -2.942 -5.964 9.723 1.00 96.44 98 GLU A C 1
ATOM 774 O O . GLU A 1 98 ? -3.115 -5.661 10.910 1.00 96.44 98 GLU A O 1
ATOM 779 N N . TYR A 1 99 ? -1.729 -5.949 9.166 1.00 98.00 99 TYR A N 1
ATOM 780 C CA . TYR A 1 99 ? -0.534 -5.522 9.885 1.00 98.00 99 TYR A CA 1
ATOM 781 C C . TYR A 1 99 ? -0.545 -4.023 10.193 1.00 98.00 99 TYR A C 1
ATOM 783 O O . TYR A 1 99 ? -0.240 -3.649 11.327 1.00 98.00 99 TYR A O 1
ATOM 791 N N . ALA A 1 100 ? -0.974 -3.175 9.255 1.00 98.00 100 ALA A N 1
ATOM 792 C CA . ALA A 1 100 ? -1.114 -1.740 9.490 1.00 98.00 100 ALA A CA 1
ATOM 793 C C . ALA A 1 100 ? -2.156 -1.430 10.581 1.00 98.00 100 ALA A C 1
ATOM 795 O O . ALA A 1 100 ? -1.893 -0.627 11.478 1.00 98.00 100 ALA A O 1
ATOM 796 N N . ASP A 1 101 ? -3.308 -2.110 10.562 1.00 98.06 101 ASP A N 1
ATOM 797 C CA . ASP A 1 101 ? -4.340 -1.990 11.600 1.00 98.06 101 ASP A CA 1
ATOM 798 C C . ASP A 1 101 ? -3.786 -2.408 12.972 1.00 98.06 101 ASP A C 1
ATOM 800 O O . ASP A 1 101 ? -3.950 -1.692 13.963 1.00 98.06 101 ASP A O 1
ATOM 804 N N . THR A 1 102 ? -3.051 -3.523 13.026 1.00 98.00 102 THR A N 1
ATOM 805 C CA . THR A 1 102 ? -2.414 -4.010 14.260 1.00 98.00 102 THR A CA 1
ATOM 806 C C . THR A 1 102 ? -1.371 -3.019 14.792 1.00 98.00 102 THR A C 1
ATOM 808 O O . THR A 1 102 ? -1.334 -2.738 15.994 1.00 98.00 102 THR A O 1
ATOM 811 N N . ALA A 1 103 ? -0.540 -2.448 13.914 1.00 98.44 103 ALA A N 1
ATOM 812 C CA . ALA A 1 103 ? 0.424 -1.412 14.278 1.00 98.44 103 ALA A CA 1
ATOM 813 C C . ALA A 1 103 ? -0.282 -0.189 14.885 1.00 98.44 103 ALA A C 1
ATOM 815 O O . ALA A 1 103 ? 0.090 0.285 15.963 1.00 98.44 103 ALA A O 1
ATOM 816 N N . LEU A 1 104 ? -1.367 0.266 14.248 1.00 98.44 104 LEU A N 1
ATOM 817 C CA . LEU A 1 104 ? -2.164 1.397 14.713 1.00 98.44 104 LEU A CA 1
ATOM 818 C C . LEU A 1 104 ? -2.801 1.138 16.087 1.00 98.44 104 LEU A C 1
ATOM 820 O O . LEU A 1 104 ? -2.838 2.041 16.929 1.00 98.44 104 LEU A O 1
ATOM 824 N N . GLU A 1 105 ? -3.304 -0.073 16.338 1.00 98.19 105 GLU A N 1
ATOM 825 C CA . GLU A 1 105 ? -3.849 -0.461 17.643 1.00 98.19 105 GLU A CA 1
ATOM 826 C C . GLU A 1 105 ? -2.794 -0.364 18.749 1.00 98.19 105 GLU A C 1
ATOM 828 O O . GLU A 1 105 ? -3.040 0.263 19.788 1.00 98.19 105 GLU A O 1
ATOM 833 N N . TYR A 1 106 ? -1.601 -0.923 18.528 1.00 98.25 106 TYR A N 1
ATOM 834 C CA . TYR A 1 106 ? -0.516 -0.845 19.504 1.00 98.25 106 TYR A CA 1
ATOM 835 C C . TYR A 1 106 ? -0.052 0.591 19.740 1.00 98.25 106 TYR A C 1
ATOM 837 O O . TYR A 1 106 ? 0.081 0.988 20.903 1.00 98.25 106 TYR A O 1
ATOM 845 N N . ALA A 1 107 ? 0.109 1.390 18.681 1.00 98.19 107 ALA A N 1
ATOM 846 C CA . ALA A 1 107 ? 0.471 2.800 18.792 1.00 98.19 107 ALA A CA 1
ATOM 847 C C . ALA A 1 107 ? -0.543 3.589 19.640 1.00 98.19 107 ALA A C 1
ATOM 849 O O . ALA A 1 107 ? -0.158 4.339 20.545 1.00 98.19 107 ALA A O 1
ATOM 850 N N . LYS A 1 108 ? -1.849 3.374 19.414 1.00 98.12 108 LYS A N 1
ATOM 851 C CA . LYS A 1 108 ? -2.940 4.004 20.182 1.00 98.12 108 LYS A CA 1
ATOM 852 C C . LYS A 1 108 ? -2.898 3.654 21.665 1.00 98.12 108 LYS A C 1
ATOM 854 O O . LYS A 1 108 ? -3.110 4.532 22.498 1.00 98.12 108 LYS A O 1
ATOM 859 N N . LEU A 1 109 ? -2.582 2.407 22.017 1.00 97.88 109 LEU A N 1
ATOM 860 C CA . LEU A 1 109 ? -2.520 1.969 23.418 1.00 97.88 109 LEU A CA 1
ATOM 861 C C . LEU A 1 109 ? -1.459 2.700 24.252 1.00 97.88 109 LEU A C 1
ATOM 863 O O . LEU A 1 109 ? -1.568 2.711 25.480 1.00 97.88 109 LEU A O 1
ATOM 867 N N . VAL A 1 110 ? -0.432 3.267 23.615 1.00 97.38 110 VAL A N 1
ATOM 868 C CA . VAL A 1 110 ? 0.662 3.989 24.287 1.00 97.38 110 VAL A CA 1
ATOM 869 C C . VAL A 1 110 ? 0.763 5.462 23.889 1.00 97.38 110 VAL A C 1
ATOM 871 O O . VAL A 1 110 ? 1.696 6.133 24.315 1.00 97.38 110 VAL A O 1
ATOM 874 N N . ASN A 1 111 ? -0.206 5.986 23.129 1.00 96.75 111 ASN A N 1
ATOM 875 C CA . ASN A 1 111 ? -0.182 7.347 22.575 1.00 96.75 111 ASN A CA 1
ATOM 876 C C . ASN A 1 111 ? 1.109 7.656 21.793 1.00 96.75 111 ASN A C 1
ATOM 878 O O . ASN A 1 111 ? 1.696 8.729 21.932 1.00 96.75 111 ASN A O 1
ATOM 882 N N . TYR A 1 112 ? 1.566 6.696 20.992 1.00 97.31 112 TYR A N 1
ATOM 883 C CA . TYR A 1 112 ? 2.775 6.830 20.190 1.00 97.31 112 TYR A CA 1
ATOM 884 C C . TYR A 1 112 ? 2.452 7.464 18.832 1.00 97.31 112 TYR A C 1
ATOM 886 O O . TYR A 1 112 ? 2.118 6.771 17.876 1.00 97.31 112 TYR A O 1
ATOM 894 N N . ASP A 1 113 ? 2.523 8.797 18.768 1.00 96.94 113 ASP A N 1
ATOM 895 C CA . ASP A 1 113 ? 2.125 9.582 17.588 1.00 96.94 113 ASP A CA 1
ATOM 896 C C . ASP A 1 113 ? 2.858 9.156 16.301 1.00 96.94 113 ASP A C 1
ATOM 898 O O . ASP A 1 113 ? 2.217 9.020 15.263 1.00 96.94 113 ASP A O 1
ATOM 902 N N . LEU A 1 114 ? 4.173 8.900 16.361 1.00 96.25 114 LEU A N 1
ATOM 903 C CA . LEU A 1 114 ? 4.949 8.481 15.184 1.00 96.25 114 LEU A CA 1
ATOM 904 C C . LEU A 1 114 ? 4.491 7.109 14.658 1.00 96.25 114 LEU A C 1
ATOM 906 O O . LEU A 1 114 ? 4.305 6.950 13.456 1.00 96.25 114 LEU A O 1
ATOM 910 N N . GLY A 1 115 ? 4.211 6.148 15.544 1.00 96.56 115 GLY A N 1
ATOM 911 C CA . GLY A 1 115 ? 3.657 4.849 15.148 1.00 96.56 115 GLY A CA 1
ATOM 912 C C . GLY A 1 115 ? 2.253 4.958 14.553 1.00 96.56 115 GLY A C 1
ATOM 913 O O . GLY A 1 115 ? 1.939 4.252 13.599 1.00 96.56 115 GLY A O 1
ATOM 914 N N . MET A 1 116 ? 1.422 5.884 15.054 1.00 98.38 116 MET A N 1
ATOM 915 C CA . MET A 1 116 ? 0.117 6.166 14.441 1.00 98.38 116 MET A CA 1
ATOM 916 C C . MET A 1 116 ? 0.278 6.757 13.038 1.00 98.38 116 MET A C 1
ATOM 918 O O . MET A 1 116 ? -0.435 6.337 12.130 1.00 98.38 116 MET A O 1
ATOM 922 N N . ALA A 1 117 ? 1.221 7.687 12.851 1.00 98.06 117 ALA A N 1
ATOM 923 C CA . ALA A 1 117 ? 1.516 8.286 11.551 1.00 98.06 117 ALA A CA 1
ATOM 924 C C . ALA A 1 117 ? 1.985 7.235 10.533 1.00 98.06 117 ALA A C 1
ATOM 926 O O . ALA A 1 117 ? 1.422 7.142 9.443 1.00 98.06 117 ALA A O 1
ATOM 927 N N . ASN A 1 118 ? 2.952 6.399 10.923 1.00 97.25 118 ASN A N 1
ATOM 928 C CA . ASN A 1 118 ? 3.494 5.318 10.101 1.00 97.25 118 ASN A CA 1
ATOM 929 C C . ASN A 1 118 ? 2.397 4.318 9.695 1.00 97.25 118 ASN A C 1
ATOM 931 O O . ASN A 1 118 ? 2.212 4.046 8.511 1.00 97.25 118 ASN A O 1
ATOM 935 N N . ALA A 1 119 ? 1.601 3.835 10.655 1.00 98.00 119 ALA A N 1
ATOM 936 C CA . ALA A 1 119 ? 0.524 2.888 10.376 1.00 98.00 119 ALA A CA 1
ATOM 937 C C . ALA A 1 119 ? -0.548 3.476 9.441 1.00 98.00 119 ALA A C 1
ATOM 939 O O . ALA A 1 119 ? -0.938 2.834 8.467 1.00 98.00 119 ALA A O 1
ATOM 940 N N . LEU A 1 120 ? -0.987 4.719 9.682 1.00 98.44 120 LEU A N 1
ATOM 941 C CA . LEU A 1 120 ? -1.942 5.411 8.808 1.00 98.44 120 LEU A CA 1
ATOM 942 C C . LEU A 1 120 ? -1.369 5.644 7.403 1.00 98.44 120 LEU A C 1
ATOM 944 O O . LEU A 1 120 ? -2.095 5.501 6.422 1.00 98.44 120 LEU A O 1
ATOM 948 N N . SER A 1 121 ? -0.073 5.943 7.287 1.00 98.00 121 SER A N 1
ATOM 949 C CA . SER A 1 121 ? 0.616 6.038 5.997 1.00 98.00 121 SER A CA 1
ATOM 950 C C . SER A 1 121 ? 0.513 4.724 5.213 1.00 98.00 121 SER A C 1
ATOM 952 O O . SER A 1 121 ? 0.069 4.731 4.062 1.00 98.00 121 SER A O 1
ATOM 954 N N . SER A 1 122 ? 0.822 3.585 5.845 1.00 97.25 122 SER A N 1
ATOM 955 C CA . SER A 1 122 ? 0.710 2.266 5.207 1.00 97.25 122 SER A CA 1
ATOM 956 C C . SER A 1 122 ? -0.732 1.919 4.834 1.00 97.25 122 SER A C 1
ATOM 958 O O . SER A 1 122 ? -0.983 1.470 3.716 1.00 97.25 122 SER A O 1
ATOM 960 N N . MET A 1 123 ? -1.709 2.192 5.708 1.00 97.94 123 MET A N 1
ATOM 961 C CA . MET A 1 123 ? -3.133 2.001 5.388 1.00 97.94 123 MET A CA 1
ATOM 962 C C . MET A 1 123 ? -3.560 2.839 4.174 1.00 97.94 123 MET A C 1
ATOM 964 O O . MET A 1 123 ? -4.244 2.335 3.273 1.00 97.94 123 MET A O 1
ATOM 968 N N . GLY A 1 124 ? -3.115 4.099 4.121 1.00 97.81 124 GLY A N 1
ATOM 969 C CA . GLY A 1 124 ? -3.337 4.999 2.996 1.00 97.81 124 GLY A CA 1
ATOM 970 C C . GLY A 1 124 ? -2.750 4.444 1.700 1.00 97.81 124 GLY A C 1
ATOM 971 O O . GLY A 1 124 ? -3.441 4.413 0.678 1.00 97.81 124 GLY A O 1
ATOM 972 N N . ALA A 1 125 ? -1.525 3.915 1.747 1.00 96.94 125 ALA A N 1
ATOM 973 C CA . ALA A 1 125 ? -0.875 3.282 0.604 1.00 96.94 125 ALA A CA 1
ATOM 974 C C . ALA A 1 125 ? -1.644 2.039 0.119 1.00 96.94 125 ALA A C 1
ATOM 976 O O . ALA A 1 125 ? -1.958 1.934 -1.068 1.00 96.94 125 ALA A O 1
ATOM 977 N N . VAL A 1 126 ? -2.062 1.146 1.023 1.00 96.44 126 VAL A N 1
ATOM 978 C CA . VAL A 1 126 ? -2.882 -0.028 0.671 1.00 96.44 126 VAL A CA 1
ATOM 979 C C . VAL A 1 126 ? -4.194 0.386 -0.005 1.00 96.44 126 VAL A C 1
ATOM 981 O O . VAL A 1 126 ? -4.577 -0.162 -1.043 1.00 96.44 126 VAL A O 1
ATOM 984 N N . LYS A 1 127 ? -4.908 1.369 0.558 1.00 96.81 127 LYS A N 1
ATOM 985 C CA . LYS A 1 127 ? -6.161 1.883 -0.021 1.00 96.81 127 LYS A CA 1
ATOM 986 C C . LYS A 1 127 ? -5.929 2.537 -1.381 1.00 96.81 127 LYS A C 1
ATOM 988 O O . LYS A 1 127 ? -6.761 2.370 -2.276 1.00 96.81 127 LYS A O 1
ATOM 993 N N . PHE A 1 128 ? -4.806 3.233 -1.553 1.00 96.50 128 PHE A N 1
ATOM 994 C CA . PHE A 1 128 ? -4.397 3.819 -2.824 1.00 96.50 128 PHE A CA 1
ATOM 995 C C . PHE A 1 128 ? -4.225 2.743 -3.905 1.00 96.50 128 PHE A C 1
ATOM 997 O O . PHE A 1 128 ? -4.874 2.842 -4.948 1.00 96.50 128 PHE A O 1
ATOM 1004 N N . TYR A 1 129 ? -3.475 1.672 -3.630 1.00 92.69 129 TYR A N 1
ATOM 1005 C CA . TYR A 1 129 ? -3.305 0.559 -4.575 1.00 92.69 129 TYR A CA 1
ATOM 1006 C C . TYR A 1 129 ? -4.609 -0.193 -4.879 1.00 92.69 129 TYR A C 1
ATOM 1008 O O . TYR A 1 129 ? -4.774 -0.733 -5.971 1.00 92.69 129 TYR A O 1
ATOM 1016 N N . LYS A 1 130 ? -5.582 -0.173 -3.959 1.00 92.25 130 LYS A N 1
ATOM 1017 C CA . LYS A 1 130 ? -6.941 -0.704 -4.178 1.00 92.25 130 LYS A CA 1
ATOM 1018 C C . LYS A 1 130 ? -7.863 0.245 -4.960 1.00 92.25 130 LYS A C 1
ATOM 1020 O O . LYS A 1 130 ? -9.041 -0.066 -5.126 1.00 92.25 130 LYS A O 1
ATOM 1025 N N . GLY A 1 131 ? -7.377 1.409 -5.399 1.00 93.38 131 GLY A N 1
ATOM 1026 C CA . GLY A 1 131 ? -8.164 2.414 -6.124 1.00 93.38 131 GLY A CA 1
ATOM 1027 C C . GLY A 1 131 ? -9.127 3.225 -5.246 1.00 93.38 131 GLY A C 1
ATOM 1028 O O . GLY A 1 131 ? -9.956 3.981 -5.751 1.00 93.38 131 GLY A O 1
ATOM 1029 N N . LYS A 1 132 ? -9.040 3.099 -3.918 1.00 96.31 132 LYS A N 1
ATOM 1030 C CA . LYS A 1 132 ? -9.908 3.789 -2.953 1.00 96.31 132 LYS A CA 1
ATOM 1031 C C . LYS A 1 132 ? -9.348 5.170 -2.605 1.00 96.31 132 LYS A C 1
ATOM 1033 O O . LYS A 1 132 ? -9.024 5.453 -1.454 1.00 96.31 132 LYS A O 1
ATOM 1038 N N . TYR A 1 133 ? -9.237 6.046 -3.602 1.00 96.31 133 TYR A N 1
ATOM 1039 C CA . TYR A 1 133 ? -8.490 7.308 -3.487 1.00 96.31 133 TYR A CA 1
ATOM 1040 C C . TYR A 1 133 ? -8.984 8.246 -2.379 1.00 96.31 133 TYR A C 1
ATOM 1042 O O . TYR A 1 133 ? -8.173 8.844 -1.679 1.00 96.31 133 TYR A O 1
ATOM 1050 N N . ASN A 1 134 ? -10.300 8.355 -2.174 1.00 97.38 134 ASN A N 1
ATOM 1051 C CA . ASN A 1 134 ? -10.845 9.179 -1.089 1.00 97.38 134 ASN A CA 1
ATOM 1052 C C . ASN A 1 134 ? -10.474 8.629 0.295 1.00 97.38 134 ASN A C 1
ATOM 1054 O O . ASN A 1 134 ? -10.068 9.395 1.161 1.00 97.38 134 ASN A O 1
ATOM 1058 N N . GLU A 1 135 ? -10.602 7.314 0.500 1.00 97.06 135 GLU A N 1
ATOM 1059 C CA . GLU A 1 135 ? -10.256 6.678 1.778 1.00 97.06 135 GLU A CA 1
ATOM 1060 C C . GLU A 1 135 ? -8.745 6.769 2.043 1.00 97.06 135 GLU A C 1
ATOM 1062 O O . GLU A 1 135 ? -8.339 7.013 3.173 1.00 97.06 135 GLU A O 1
ATOM 1067 N N . ALA A 1 136 ? -7.921 6.622 1.001 1.00 98.12 136 ALA A N 1
ATOM 1068 C CA . ALA A 1 136 ? -6.473 6.780 1.091 1.00 98.12 136 ALA A CA 1
ATOM 1069 C C . ALA A 1 136 ? -6.064 8.210 1.475 1.00 98.12 136 ALA A C 1
ATOM 1071 O O . ALA A 1 136 ? -5.210 8.395 2.334 1.00 98.12 136 ALA A O 1
ATOM 1072 N N . LEU A 1 137 ? -6.705 9.231 0.889 1.00 98.19 137 LEU A N 1
ATOM 1073 C CA . LEU A 1 137 ? -6.458 10.628 1.257 1.00 98.19 137 LEU A CA 1
ATOM 1074 C C . LEU A 1 137 ? -6.814 10.914 2.716 1.00 98.19 137 LEU A C 1
ATOM 1076 O O . LEU A 1 137 ? -6.084 11.654 3.366 1.00 98.19 137 LEU A O 1
ATOM 1080 N N . VAL A 1 138 ? -7.905 10.339 3.235 1.00 98.31 138 VAL A N 1
ATOM 1081 C CA . VAL A 1 138 ? -8.270 10.482 4.655 1.00 98.31 138 VAL A CA 1
ATOM 1082 C C . VAL A 1 138 ? -7.145 9.972 5.552 1.00 98.31 138 VAL A C 1
ATOM 1084 O O . VAL A 1 138 ? -6.731 10.688 6.461 1.00 98.31 138 VAL A O 1
ATOM 1087 N N . ASP A 1 139 ? -6.612 8.783 5.269 1.00 98.19 139 ASP A N 1
ATOM 1088 C CA . ASP A 1 139 ? -5.518 8.213 6.057 1.00 98.19 139 ASP A CA 1
ATOM 1089 C C . ASP A 1 139 ? -4.215 9.006 5.897 1.00 98.19 139 ASP A C 1
ATOM 1091 O O . ASP A 1 139 ? -3.548 9.283 6.890 1.00 98.19 139 ASP A O 1
ATOM 1095 N N . PHE A 1 140 ? -3.868 9.435 4.677 1.00 98.50 140 PHE A N 1
ATOM 1096 C CA . PHE A 1 140 ? -2.673 10.250 4.444 1.00 98.50 140 PHE A CA 1
ATOM 1097 C C . PHE A 1 140 ? -2.743 11.607 5.148 1.00 98.50 140 PHE A C 1
ATOM 1099 O O . PHE A 1 140 ? -1.748 12.034 5.726 1.00 98.50 140 PHE A O 1
ATOM 1106 N N . PHE A 1 141 ? -3.893 12.286 5.142 1.00 98.50 141 PHE A N 1
ATOM 1107 C CA . PHE A 1 141 ? -4.046 13.536 5.892 1.00 98.50 141 PHE A CA 1
ATOM 1108 C C . PHE A 1 141 ? -4.032 13.302 7.404 1.00 98.50 141 PHE A C 1
ATOM 1110 O O . PHE A 1 141 ? -3.426 14.087 8.124 1.00 98.50 141 PHE A O 1
ATOM 1117 N N . ALA A 1 142 ? -4.601 12.197 7.889 1.00 98.12 142 ALA A N 1
ATOM 1118 C CA . ALA A 1 142 ? -4.483 11.840 9.299 1.00 98.12 142 ALA A CA 1
ATOM 1119 C C . ALA A 1 142 ? -3.021 11.553 9.695 1.00 98.12 142 ALA A C 1
ATOM 1121 O O . ALA A 1 142 ? -2.572 12.011 10.742 1.00 98.12 142 ALA A O 1
ATOM 1122 N N . ALA A 1 143 ? -2.253 10.846 8.857 1.00 98.31 143 ALA A N 1
ATOM 1123 C CA . ALA A 1 143 ? -0.819 10.637 9.065 1.00 98.31 143 ALA A CA 1
ATOM 1124 C C . ALA A 1 143 ? -0.046 11.967 9.059 1.00 98.31 143 ALA A C 1
ATOM 1126 O O . ALA A 1 143 ? 0.809 12.186 9.918 1.00 98.31 143 ALA A O 1
ATOM 1127 N N . LEU A 1 144 ? -0.384 12.871 8.130 1.00 98.06 144 LEU A N 1
ATOM 1128 C CA . LEU A 1 144 ? 0.197 14.210 8.043 1.00 98.06 144 LEU A CA 1
ATOM 1129 C C . LEU A 1 144 ? 0.015 14.991 9.350 1.00 98.06 144 LEU A C 1
ATOM 1131 O O . LEU A 1 144 ? 0.996 15.528 9.853 1.00 98.06 144 LEU A O 1
ATOM 1135 N N . ASP A 1 145 ? -1.190 14.993 9.928 1.00 97.88 145 ASP A N 1
ATOM 1136 C CA . ASP A 1 145 ? -1.476 15.691 11.190 1.00 97.88 145 ASP A CA 1
ATOM 1137 C C . ASP A 1 145 ? -0.561 15.206 12.334 1.00 97.88 145 ASP A C 1
ATOM 1139 O O . ASP A 1 145 ? -0.072 16.003 13.142 1.00 97.88 145 ASP A O 1
ATOM 1143 N N . TYR A 1 146 ? -0.287 13.896 12.404 1.00 97.88 146 TYR A N 1
ATOM 1144 C CA . TYR A 1 146 ? 0.627 13.333 13.402 1.00 97.88 146 TYR A CA 1
ATOM 1145 C C . TYR A 1 146 ? 2.091 13.708 13.139 1.00 97.88 146 TYR A C 1
ATOM 1147 O O . TYR A 1 146 ? 2.789 14.080 14.087 1.00 97.88 146 TYR A O 1
ATOM 1155 N N . TYR A 1 147 ? 2.562 13.660 11.887 1.00 97.88 147 TYR A N 1
ATOM 1156 C CA . TYR A 1 147 ? 3.925 14.094 11.560 1.00 97.88 147 TYR A CA 1
ATOM 1157 C C . TYR A 1 147 ? 4.122 15.599 11.806 1.00 97.88 147 TYR A C 1
ATOM 1159 O O . TYR A 1 147 ? 5.145 15.994 12.363 1.00 97.88 147 TYR A O 1
ATOM 1167 N N . GLU A 1 148 ? 3.130 16.441 11.492 1.00 96.50 148 GLU A N 1
ATOM 1168 C CA . GLU A 1 148 ? 3.149 17.881 11.793 1.00 96.50 148 GLU A CA 1
ATOM 1169 C C . GLU A 1 148 ? 3.215 18.146 13.300 1.00 96.50 148 GLU A C 1
ATOM 1171 O O . GLU A 1 148 ? 4.038 18.942 13.758 1.00 96.50 148 GLU A O 1
ATOM 1176 N N . LYS A 1 149 ? 2.421 17.422 14.097 1.00 96.38 149 LYS A N 1
ATOM 1177 C CA . LYS A 1 149 ? 2.466 17.503 15.564 1.00 96.38 149 LYS A CA 1
ATOM 1178 C C . LYS A 1 149 ? 3.847 17.151 16.127 1.00 96.38 149 LYS A C 1
ATOM 1180 O O . LYS A 1 149 ? 4.271 17.753 17.112 1.00 96.38 149 LYS A O 1
ATOM 1185 N N . GLN A 1 150 ? 4.539 16.197 15.509 1.00 95.38 150 GLN A N 1
ATOM 1186 C CA . GLN A 1 150 ? 5.888 15.777 15.897 1.00 95.38 150 GLN A CA 1
ATOM 1187 C C . GLN A 1 150 ? 6.998 16.626 15.259 1.00 95.38 150 GLN A C 1
ATOM 1189 O O . GLN A 1 150 ? 8.166 16.443 15.591 1.00 95.38 150 GLN A O 1
ATOM 1194 N N . SER A 1 151 ? 6.649 17.580 14.385 1.00 95.75 151 SER A N 1
ATOM 1195 C CA . SER A 1 151 ? 7.609 18.339 13.571 1.00 95.75 151 SER A CA 1
ATOM 1196 C C . SER A 1 151 ? 8.552 17.432 12.760 1.00 95.75 151 SER A C 1
ATOM 1198 O O . SER A 1 151 ? 9.712 17.775 12.536 1.00 95.75 151 SER A O 1
ATOM 1200 N N . ASP A 1 152 ? 8.059 16.268 12.326 1.00 96.50 152 ASP A N 1
ATOM 1201 C CA . ASP A 1 152 ? 8.803 15.327 11.490 1.00 96.50 152 ASP A CA 1
ATOM 1202 C C . ASP A 1 152 ? 8.697 15.738 10.018 1.00 96.50 152 ASP A C 1
ATOM 1204 O O . ASP A 1 152 ? 7.815 15.314 9.269 1.00 96.50 152 ASP A O 1
ATOM 1208 N N . GLU A 1 153 ? 9.615 16.603 9.601 1.00 97.19 153 GLU A N 1
ATOM 1209 C CA . GLU A 1 153 ? 9.658 17.128 8.236 1.00 97.19 153 GLU A CA 1
ATOM 1210 C C . GLU A 1 153 ? 9.898 16.033 7.185 1.00 97.19 153 GLU A C 1
ATOM 1212 O O . GLU A 1 153 ? 9.378 16.134 6.073 1.00 97.19 153 GLU A O 1
ATOM 1217 N N . ILE A 1 154 ? 10.627 14.962 7.523 1.00 96.94 154 ILE A N 1
ATOM 1218 C CA . ILE A 1 154 ? 10.879 13.850 6.594 1.00 96.94 154 ILE A CA 1
ATOM 1219 C C . ILE A 1 154 ? 9.590 13.044 6.393 1.00 96.94 154 ILE A C 1
ATOM 1221 O O . ILE A 1 154 ? 9.225 12.756 5.250 1.00 96.94 154 ILE A O 1
ATOM 1225 N N . GLY A 1 155 ? 8.868 12.737 7.475 1.00 96.62 155 GLY A N 1
ATOM 1226 C CA . GLY A 1 155 ? 7.549 12.103 7.420 1.00 96.62 155 GLY A CA 1
ATOM 1227 C C . GLY A 1 155 ? 6.537 12.926 6.616 1.00 96.62 155 GLY A C 1
ATOM 1228 O O . GLY A 1 155 ? 5.890 12.402 5.706 1.00 96.62 155 GLY A O 1
ATOM 1229 N N . ILE A 1 156 ? 6.478 14.243 6.849 1.00 98.44 156 ILE A N 1
ATOM 1230 C CA . ILE A 1 156 ? 5.643 15.179 6.071 1.00 98.44 156 ILE A CA 1
ATOM 1231 C C . ILE A 1 156 ? 5.984 15.114 4.577 1.00 98.44 156 ILE A C 1
ATOM 1233 O O . ILE A 1 156 ? 5.088 15.012 3.734 1.00 98.44 156 ILE A O 1
ATOM 1237 N N . ALA A 1 157 ? 7.274 15.154 4.228 1.00 98.38 157 ALA A N 1
ATOM 1238 C CA . ALA A 1 157 ? 7.714 15.099 2.839 1.00 98.38 157 ALA A CA 1
ATOM 1239 C C . ALA A 1 157 ? 7.320 13.777 2.165 1.00 98.38 157 ALA A C 1
ATOM 1241 O O . ALA A 1 157 ? 6.840 13.801 1.027 1.00 98.38 157 ALA A O 1
ATOM 1242 N N . ARG A 1 158 ? 7.455 12.639 2.861 1.00 97.75 158 ARG A N 1
ATOM 1243 C CA . ARG A 1 158 ? 7.009 11.322 2.374 1.00 97.75 158 ARG A CA 1
ATOM 1244 C C . ARG A 1 158 ? 5.502 11.303 2.116 1.00 97.75 158 ARG A C 1
ATOM 1246 O O . ARG A 1 158 ? 5.083 10.922 1.027 1.00 97.75 158 ARG A O 1
ATOM 1253 N N . ILE A 1 159 ? 4.689 11.813 3.042 1.00 98.31 159 ILE A N 1
ATOM 1254 C CA . ILE A 1 159 ? 3.231 11.889 2.860 1.00 98.31 159 ILE A CA 1
ATOM 1255 C C . ILE A 1 159 ? 2.840 12.813 1.704 1.00 98.31 159 ILE A C 1
ATOM 1257 O O . ILE A 1 159 ? 1.985 12.454 0.893 1.00 98.31 159 ILE A O 1
ATOM 1261 N N . PHE A 1 160 ? 3.474 13.978 1.563 1.00 98.69 160 PHE A N 1
ATOM 1262 C CA . PHE A 1 160 ? 3.244 14.837 0.400 1.00 98.69 160 PHE A CA 1
ATOM 1263 C C . PHE A 1 160 ? 3.609 14.144 -0.914 1.00 98.69 160 PHE A C 1
ATOM 1265 O O . PHE A 1 160 ? 2.893 14.322 -1.901 1.00 98.69 160 PHE A O 1
ATOM 1272 N N . ASN A 1 161 ? 4.666 13.329 -0.936 1.00 98.38 161 ASN A N 1
ATOM 1273 C CA . ASN A 1 161 ? 4.995 12.526 -2.108 1.00 98.38 161 ASN A CA 1
ATOM 1274 C C . ASN A 1 161 ? 3.871 11.524 -2.425 1.00 98.38 161 ASN A C 1
ATOM 1276 O O . ASN A 1 161 ? 3.359 11.532 -3.544 1.00 98.38 161 ASN A O 1
ATOM 1280 N N . SER A 1 162 ? 3.414 10.755 -1.431 1.00 98.12 162 SER A N 1
ATOM 1281 C CA . SER A 1 162 ? 2.325 9.776 -1.577 1.00 98.12 162 SER A CA 1
ATOM 1282 C C . SER A 1 162 ? 1.013 10.412 -2.046 1.00 98.12 162 SER A C 1
ATOM 1284 O O . SER A 1 162 ? 0.371 9.911 -2.970 1.00 98.12 162 SER A O 1
ATOM 1286 N N . ILE A 1 163 ? 0.630 11.560 -1.475 1.00 98.56 163 ILE A N 1
ATOM 1287 C CA . ILE A 1 163 ? -0.549 12.330 -1.903 1.00 98.56 163 ILE A CA 1
ATOM 1288 C C . ILE A 1 163 ? -0.381 12.826 -3.346 1.00 98.56 163 ILE A C 1
ATOM 1290 O O . ILE A 1 163 ? -1.328 12.781 -4.134 1.00 98.56 163 ILE A O 1
ATOM 1294 N N . GLY A 1 164 ? 0.818 13.290 -3.705 1.00 98.31 164 GLY A N 1
ATOM 1295 C CA . GLY A 1 164 ? 1.149 13.714 -5.061 1.00 98.31 164 GLY A CA 1
ATOM 1296 C C . GLY A 1 164 ? 0.970 12.589 -6.083 1.00 98.31 164 GLY A C 1
ATOM 1297 O O . GLY A 1 164 ? 0.263 12.764 -7.076 1.00 98.31 164 GLY A O 1
ATOM 1298 N N . THR A 1 165 ? 1.533 11.416 -5.796 1.00 97.94 165 THR A N 1
ATOM 1299 C CA . THR A 1 165 ? 1.404 10.199 -6.615 1.00 97.94 165 THR A CA 1
ATOM 1300 C C . THR A 1 165 ? -0.049 9.730 -6.726 1.00 97.94 165 THR A C 1
ATOM 1302 O O . THR A 1 165 ? -0.510 9.368 -7.813 1.00 97.94 165 THR A O 1
ATOM 1305 N N . LEU A 1 166 ? -0.813 9.803 -5.631 1.00 98.25 166 LEU A N 1
ATOM 1306 C CA . LEU A 1 166 ? -2.242 9.493 -5.636 1.00 98.25 166 LEU A CA 1
ATOM 1307 C C . LEU A 1 166 ? -3.010 10.433 -6.565 1.00 98.25 166 LEU A C 1
ATOM 1309 O O . LEU A 1 166 ? -3.794 9.968 -7.392 1.00 98.25 166 LEU A O 1
ATOM 1313 N N . TYR A 1 167 ? -2.790 11.746 -6.467 1.00 98.25 167 TYR A N 1
ATOM 1314 C CA . TYR A 1 167 ? -3.474 12.703 -7.335 1.00 98.25 167 TYR A CA 1
ATOM 1315 C C . TYR A 1 167 ? -3.115 12.529 -8.805 1.00 98.25 167 TYR A C 1
ATOM 1317 O O . TYR A 1 167 ? -3.998 12.687 -9.645 1.00 98.25 167 TYR A O 1
ATOM 1325 N N . HIS A 1 168 ? -1.868 12.176 -9.112 1.00 97.12 168 HIS A N 1
ATOM 1326 C CA . HIS A 1 168 ? -1.453 11.865 -10.475 1.00 97.12 168 HIS A CA 1
ATOM 1327 C C . HIS A 1 168 ? -2.211 10.653 -11.027 1.00 97.12 168 HIS A C 1
ATOM 1329 O O . HIS A 1 168 ? -2.842 10.739 -12.075 1.00 97.12 168 HIS A O 1
ATOM 1335 N N . THR A 1 169 ? -2.255 9.561 -10.260 1.00 96.31 169 THR A N 1
ATOM 1336 C CA . THR A 1 169 ? -3.014 8.350 -10.624 1.00 96.31 169 THR A CA 1
ATOM 1337 C C . THR A 1 169 ? -4.509 8.640 -10.775 1.00 96.31 169 THR A C 1
ATOM 1339 O O . THR A 1 169 ? -5.204 8.016 -11.569 1.00 96.31 169 THR A O 1
ATOM 1342 N N . TRP A 1 170 ? -5.020 9.622 -10.030 1.00 95.81 170 TRP A N 1
ATOM 1343 C CA . TRP A 1 170 ? -6.400 10.084 -10.129 1.00 95.81 170 TRP A CA 1
ATOM 1344 C C . TRP A 1 170 ? -6.618 11.160 -11.214 1.00 95.81 170 TRP A C 1
ATOM 1346 O O . TRP A 1 170 ? -7.672 11.802 -11.237 1.00 95.81 170 TRP A O 1
ATOM 1356 N N . HIS A 1 171 ? -5.640 11.378 -12.098 1.00 95.38 171 HIS A N 1
ATOM 1357 C CA . HIS A 1 171 ? -5.661 12.347 -13.200 1.00 95.38 171 HIS A CA 1
ATOM 1358 C C . HIS A 1 171 ? -5.914 13.802 -12.756 1.00 95.38 171 HIS A C 1
ATOM 1360 O O . HIS A 1 171 ? -6.594 14.580 -13.427 1.00 95.38 171 HIS A O 1
ATOM 1366 N N . LYS A 1 172 ? -5.382 14.186 -11.589 1.00 96.88 172 LYS A N 1
ATOM 1367 C CA . LYS A 1 172 ? -5.431 15.551 -11.034 1.00 96.88 172 LYS A CA 1
ATOM 1368 C C . LYS A 1 172 ? -4.033 16.168 -10.996 1.00 96.88 172 LYS A C 1
ATOM 1370 O O . LYS A 1 172 ? -3.529 16.538 -9.934 1.00 96.88 172 LYS A O 1
ATOM 1375 N N . ASP A 1 173 ? -3.423 16.324 -12.164 1.00 94.69 173 ASP A N 1
ATOM 1376 C CA . ASP A 1 173 ? -1.996 16.650 -12.302 1.00 94.69 173 ASP A CA 1
ATOM 1377 C C . ASP A 1 173 ? -1.574 17.972 -11.654 1.00 94.69 173 ASP A C 1
ATOM 1379 O O . ASP A 1 173 ? -0.504 18.059 -11.055 1.00 94.69 173 ASP A O 1
ATOM 1383 N N . SER A 1 174 ? -2.427 19.002 -11.674 1.00 97.06 174 SER A N 1
ATOM 1384 C CA . SER A 1 174 ? -2.120 20.265 -10.983 1.00 97.06 174 SER A CA 1
ATOM 1385 C C . SER A 1 174 ? -1.975 20.079 -9.467 1.00 97.06 174 SER A C 1
ATOM 1387 O O . SER A 1 174 ? -1.108 20.705 -8.850 1.00 97.06 174 SER A O 1
ATOM 1389 N N . LEU A 1 175 ? -2.801 19.222 -8.858 1.00 97.88 175 LEU A N 1
ATOM 1390 C CA . LEU A 1 175 ? -2.680 18.888 -7.439 1.00 97.88 175 LEU A CA 1
ATOM 1391 C C . LEU A 1 175 ? -1.476 17.978 -7.208 1.00 97.88 175 LEU A C 1
ATOM 1393 O O . LEU A 1 175 ? -0.723 18.223 -6.268 1.00 97.88 175 LEU A O 1
ATOM 1397 N N . ALA A 1 176 ? -1.250 17.002 -8.090 1.00 98.38 176 ALA A N 1
ATOM 1398 C CA . ALA A 1 176 ? -0.080 16.133 -8.034 1.00 98.38 176 ALA A CA 1
ATOM 1399 C C . ALA A 1 176 ? 1.217 16.949 -7.981 1.00 98.38 176 ALA A C 1
ATOM 1401 O O . ALA A 1 176 ? 1.965 16.858 -7.011 1.00 98.38 176 ALA A O 1
ATOM 1402 N N . LEU A 1 177 ? 1.426 17.846 -8.951 1.00 98.50 177 LEU A N 1
ATOM 1403 C CA . LEU A 1 177 ? 2.586 18.739 -8.993 1.00 98.50 177 LEU A CA 1
ATOM 1404 C C . LEU A 1 177 ? 2.668 19.637 -7.757 1.00 98.50 177 LEU A C 1
ATOM 1406 O O . LEU A 1 177 ? 3.766 19.891 -7.269 1.00 98.50 177 LEU A O 1
ATOM 1410 N N . THR A 1 178 ? 1.540 20.107 -7.220 1.00 98.62 178 THR A N 1
ATOM 1411 C CA . THR A 1 178 ? 1.540 20.933 -6.002 1.00 98.62 178 THR A CA 1
ATOM 1412 C C . THR A 1 178 ? 2.126 20.171 -4.813 1.00 98.62 178 THR A C 1
ATOM 1414 O O . THR A 1 178 ? 3.004 20.690 -4.125 1.00 98.62 178 THR A O 1
ATOM 1417 N N . TYR A 1 179 ? 1.663 18.945 -4.566 1.00 98.62 179 TYR A N 1
ATOM 1418 C CA . TYR A 1 179 ? 2.130 18.137 -3.438 1.00 98.62 179 TYR A CA 1
ATOM 1419 C C . TYR A 1 179 ? 3.537 17.569 -3.667 1.00 98.62 179 TYR A C 1
ATOM 1421 O O . TYR A 1 179 ? 4.367 17.634 -2.762 1.00 98.62 179 TYR A O 1
ATOM 1429 N N . LEU A 1 180 ? 3.861 17.132 -4.888 1.00 98.69 180 LEU A N 1
ATOM 1430 C CA . LEU A 1 180 ? 5.209 16.673 -5.234 1.00 98.69 180 LEU A CA 1
ATOM 1431 C C . LEU A 1 180 ? 6.255 17.789 -5.089 1.00 98.69 180 LEU A C 1
ATOM 1433 O O . LEU A 1 180 ? 7.327 17.540 -4.550 1.00 98.69 180 LEU A O 1
ATOM 1437 N N . ASN A 1 181 ? 5.949 19.031 -5.485 1.00 98.62 181 ASN A N 1
ATOM 1438 C CA . ASN A 1 181 ? 6.873 20.156 -5.284 1.00 98.62 181 ASN A CA 1
ATOM 1439 C C . ASN A 1 181 ? 7.015 20.551 -3.805 1.00 98.62 181 ASN A C 1
ATOM 1441 O O . ASN A 1 181 ? 8.094 20.971 -3.393 1.00 98.62 181 ASN A O 1
ATOM 1445 N N . LYS A 1 182 ? 5.960 20.407 -2.987 1.00 98.56 182 LYS A N 1
ATOM 1446 C CA . LYS A 1 182 ? 6.074 20.583 -1.526 1.00 98.56 182 LYS A CA 1
ATOM 1447 C C . LYS A 1 182 ? 7.011 19.542 -0.914 1.00 98.56 182 LYS A C 1
ATOM 1449 O O . LYS A 1 182 ? 7.866 19.908 -0.117 1.00 98.56 182 LYS A O 1
ATOM 1454 N N . SER A 1 183 ? 6.862 18.279 -1.312 1.00 98.69 183 SER A N 1
ATOM 1455 C CA . SER A 1 183 ? 7.744 17.184 -0.897 1.00 98.69 183 SER A CA 1
ATOM 1456 C C . SER A 1 183 ? 9.195 17.441 -1.315 1.00 98.69 183 SER A C 1
ATOM 1458 O O . SER A 1 183 ? 10.090 17.451 -0.471 1.00 98.69 183 SER A O 1
ATOM 1460 N N . LEU A 1 184 ? 9.407 17.761 -2.598 1.00 98.62 184 LEU A N 1
ATOM 1461 C CA . LEU A 1 184 ? 10.716 18.079 -3.165 1.00 98.62 184 LEU A CA 1
ATOM 1462 C C . LEU A 1 184 ? 11.415 19.191 -2.383 1.00 98.62 184 LEU A C 1
ATOM 1464 O O . LEU A 1 184 ? 12.568 19.029 -2.003 1.00 98.62 184 LEU A O 1
ATOM 1468 N N . LYS A 1 185 ? 10.707 20.291 -2.105 1.00 98.69 185 LYS A N 1
ATOM 1469 C CA . LYS A 1 185 ? 11.263 21.431 -1.375 1.00 98.69 185 LYS A CA 1
ATOM 1470 C C . LYS A 1 185 ? 11.792 21.025 0.002 1.00 98.69 185 LYS A C 1
ATOM 1472 O O . LYS A 1 185 ? 12.890 21.430 0.364 1.00 98.69 185 LYS A O 1
ATOM 1477 N N . ILE A 1 186 ? 11.038 20.219 0.752 1.00 98.56 186 ILE A N 1
ATOM 1478 C CA . ILE A 1 186 ? 11.474 19.759 2.076 1.00 98.56 186 ILE A CA 1
ATOM 1479 C C . ILE A 1 186 ? 12.705 18.856 1.944 1.00 98.56 186 ILE A C 1
ATOM 1481 O O . ILE A 1 186 ? 13.680 19.041 2.668 1.00 98.56 186 ILE A O 1
ATOM 1485 N N . PHE A 1 187 ? 12.705 17.907 1.004 1.00 98.44 187 PHE A N 1
ATOM 1486 C CA . PHE A 1 187 ? 13.868 17.042 0.807 1.00 98.44 187 PHE A CA 1
ATOM 1487 C C . PHE A 1 187 ? 15.114 17.807 0.338 1.00 98.44 187 PHE A C 1
ATOM 1489 O O . PHE A 1 187 ? 16.209 17.475 0.786 1.00 98.44 187 PHE A O 1
ATOM 1496 N N . GLU A 1 188 ? 14.967 18.847 -0.491 1.00 97.88 188 GLU A N 1
ATOM 1497 C CA . GLU A 1 188 ? 16.056 19.759 -0.877 1.00 97.88 188 GLU A CA 1
ATOM 1498 C C . GLU A 1 188 ? 16.582 20.555 0.329 1.00 97.88 188 GLU A C 1
ATOM 1500 O O . GLU A 1 188 ? 17.791 20.633 0.531 1.00 97.88 188 GLU A O 1
ATOM 1505 N N . GLU A 1 189 ? 15.699 21.089 1.180 1.00 98.06 189 GLU A N 1
ATOM 1506 C CA . GLU A 1 189 ? 16.081 21.805 2.410 1.00 98.06 189 GLU A CA 1
ATOM 1507 C C . GLU A 1 189 ? 16.803 20.905 3.429 1.00 98.06 189 GLU A C 1
ATOM 1509 O O . GLU A 1 189 ? 17.615 21.394 4.219 1.00 98.06 189 GLU A O 1
ATOM 1514 N N . LYS A 1 190 ? 16.523 19.596 3.413 1.00 97.50 190 LYS A N 1
ATOM 1515 C CA . LYS A 1 190 ? 17.139 18.589 4.292 1.00 97.50 190 LYS A CA 1
ATOM 1516 C C . LYS A 1 190 ? 18.296 17.815 3.659 1.00 97.50 190 LYS A C 1
ATOM 1518 O O . LYS A 1 190 ? 18.869 16.966 4.336 1.00 97.50 190 LYS A O 1
ATOM 1523 N N . ASP A 1 191 ? 18.633 18.098 2.402 1.00 95.75 191 ASP A N 1
ATOM 1524 C CA . ASP A 1 191 ? 19.658 17.386 1.623 1.00 95.75 191 ASP A CA 1
ATOM 1525 C C . ASP A 1 191 ? 19.448 15.853 1.582 1.00 95.75 191 ASP A C 1
ATOM 1527 O O . ASP A 1 191 ? 20.388 15.056 1.578 1.00 95.75 191 ASP A O 1
ATOM 1531 N N . ILE A 1 192 ? 18.185 15.408 1.546 1.00 95.81 192 ILE A N 1
ATOM 1532 C CA . ILE A 1 192 ? 17.832 13.981 1.474 1.00 95.81 192 ILE A CA 1
ATOM 1533 C C . ILE A 1 192 ? 17.788 13.554 0.008 1.00 95.81 192 ILE A C 1
ATOM 1535 O O . ILE A 1 192 ? 16.733 13.509 -0.628 1.00 95.81 192 ILE A O 1
ATOM 1539 N N . LYS A 1 193 ? 18.965 13.238 -0.537 1.00 93.38 193 LYS A N 1
ATOM 1540 C CA . LYS A 1 193 ? 19.169 12.912 -1.958 1.00 93.38 193 LYS A CA 1
ATOM 1541 C C . LYS A 1 193 ? 18.220 11.853 -2.520 1.00 93.38 193 LYS A C 1
ATOM 1543 O O . LYS A 1 193 ? 17.748 11.990 -3.647 1.00 93.38 193 LYS A O 1
ATOM 1548 N N . GLU A 1 194 ? 17.938 10.816 -1.740 1.00 91.19 194 GLU A N 1
ATOM 1549 C CA . GLU A 1 194 ? 17.007 9.753 -2.124 1.00 91.19 194 GLU A CA 1
ATOM 1550 C C . GLU A 1 194 ? 15.591 10.308 -2.346 1.00 91.19 194 GLU A C 1
ATOM 1552 O O . GLU A 1 194 ? 15.018 10.149 -3.425 1.00 91.19 194 GLU A O 1
ATOM 1557 N N . GLY A 1 195 ? 15.070 11.067 -1.376 1.00 94.81 195 GLY A N 1
ATOM 1558 C CA . GLY A 1 195 ? 13.759 11.714 -1.462 1.00 94.81 195 GLY A CA 1
ATOM 1559 C C . GLY A 1 195 ? 13.660 12.719 -2.614 1.00 94.81 195 GLY A C 1
ATOM 1560 O O . GLY A 1 195 ? 12.646 12.755 -3.316 1.00 94.81 195 GLY A O 1
ATOM 1561 N N . ILE A 1 196 ? 14.729 13.482 -2.876 1.00 97.75 196 ILE A N 1
ATOM 1562 C CA . ILE A 1 196 ? 14.815 14.395 -4.030 1.00 97.75 196 ILE A CA 1
ATOM 1563 C C . ILE A 1 196 ? 14.706 13.604 -5.343 1.00 97.75 196 ILE A C 1
ATOM 1565 O O . ILE A 1 196 ? 13.914 13.957 -6.220 1.00 97.75 196 ILE A O 1
ATOM 1569 N N . SER A 1 197 ? 15.454 12.503 -5.473 1.00 96.00 197 SER A N 1
ATOM 1570 C CA . SER A 1 197 ? 15.439 11.652 -6.668 1.00 96.00 197 SER A CA 1
ATOM 1571 C C . SER A 1 197 ? 14.063 11.031 -6.937 1.00 96.00 197 SER A C 1
ATOM 1573 O O . SER A 1 197 ? 13.603 11.017 -8.086 1.00 96.00 197 SER A O 1
ATOM 1575 N N . ILE A 1 198 ? 13.377 10.570 -5.886 1.00 95.06 198 ILE A N 1
ATOM 1576 C CA . ILE A 1 198 ? 12.008 10.041 -5.972 1.00 95.06 198 ILE A CA 1
ATOM 1577 C C . ILE A 1 198 ? 11.042 11.142 -6.429 1.00 95.06 198 ILE A C 1
ATOM 1579 O O . ILE A 1 198 ? 10.244 10.928 -7.343 1.00 95.06 198 ILE A O 1
ATOM 1583 N N . CYS A 1 199 ? 11.140 12.349 -5.862 1.00 98.06 199 CYS A N 1
ATOM 1584 C CA . CYS A 1 199 ? 10.304 13.475 -6.277 1.00 98.06 199 CYS A CA 1
ATOM 1585 C C . CYS A 1 199 ? 10.525 13.854 -7.742 1.00 98.06 199 CYS A C 1
ATOM 1587 O O . CYS A 1 199 ? 9.552 14.051 -8.466 1.00 98.06 199 CYS A O 1
ATOM 1589 N N . TYR A 1 200 ? 11.776 13.916 -8.204 1.00 98.31 200 TYR A N 1
ATOM 1590 C CA . TYR A 1 200 ? 12.068 14.168 -9.613 1.00 98.31 200 TYR A CA 1
ATOM 1591 C C . TYR A 1 200 ? 11.480 13.087 -10.524 1.00 98.31 200 TYR A C 1
ATOM 1593 O O . TYR A 1 200 ? 10.865 13.434 -11.528 1.00 98.31 200 TYR A O 1
ATOM 1601 N N . THR A 1 201 ? 11.574 11.807 -10.153 1.00 97.00 201 THR A N 1
ATOM 1602 C CA . THR A 1 201 ? 10.936 10.721 -10.921 1.00 97.00 201 THR A CA 1
ATOM 1603 C C . THR A 1 201 ? 9.419 10.921 -11.007 1.00 97.00 201 THR A C 1
ATOM 1605 O O . THR A 1 201 ? 8.855 10.910 -12.098 1.00 97.00 201 THR A O 1
ATOM 1608 N N . ASN A 1 202 ? 8.750 11.183 -9.881 1.00 97.75 202 ASN A N 1
ATOM 1609 C CA . ASN A 1 202 ? 7.291 11.324 -9.850 1.00 97.75 202 ASN A CA 1
ATOM 1610 C C . ASN A 1 202 ? 6.806 12.582 -10.584 1.00 97.75 202 ASN A C 1
ATOM 1612 O O . ASN A 1 202 ? 5.794 12.535 -11.276 1.00 97.75 202 ASN A O 1
ATOM 1616 N N . ILE A 1 203 ? 7.536 13.697 -10.487 1.00 98.44 203 ILE A N 1
ATOM 1617 C CA . ILE A 1 203 ? 7.241 14.911 -11.263 1.00 98.44 203 ILE A CA 1
ATOM 1618 C C . ILE A 1 203 ? 7.445 14.645 -12.759 1.00 98.44 203 ILE A C 1
ATOM 1620 O O . ILE A 1 203 ? 6.619 15.062 -13.569 1.00 98.44 203 ILE A O 1
ATOM 1624 N N . GLY A 1 204 ? 8.515 13.930 -13.122 1.00 97.44 204 GLY A N 1
ATOM 1625 C CA . GLY A 1 204 ? 8.760 13.476 -14.488 1.00 97.44 204 GLY A CA 1
ATOM 1626 C C . GLY A 1 204 ? 7.590 12.661 -15.035 1.00 97.44 204 GLY A C 1
ATOM 1627 O O . GLY A 1 204 ? 7.106 12.968 -16.118 1.00 97.44 204 GLY A O 1
ATOM 1628 N N . ASN A 1 205 ? 7.069 11.706 -14.260 1.00 96.25 205 ASN A N 1
ATOM 1629 C CA . ASN A 1 205 ? 5.915 10.888 -14.650 1.00 96.25 205 ASN A CA 1
ATOM 1630 C C . ASN A 1 205 ? 4.650 11.726 -14.903 1.00 96.25 205 ASN A C 1
ATOM 1632 O O . ASN A 1 205 ? 3.952 11.493 -15.886 1.00 96.25 205 ASN A O 1
ATOM 1636 N N . VAL A 1 206 ? 4.392 12.759 -14.090 1.00 97.81 206 VAL A N 1
ATOM 1637 C CA . VAL A 1 206 ? 3.268 13.680 -14.343 1.00 97.81 206 VAL A CA 1
ATOM 1638 C C . VAL A 1 206 ? 3.418 14.389 -15.691 1.00 97.81 206 VAL A C 1
ATOM 1640 O O . VAL A 1 206 ? 2.443 14.536 -16.425 1.00 97.81 206 VAL A O 1
ATOM 1643 N N . TYR A 1 207 ? 4.626 14.830 -16.045 1.00 97.88 207 TYR A N 1
ATOM 1644 C CA . TYR A 1 207 ? 4.865 15.451 -17.351 1.00 97.88 207 TYR A CA 1
ATOM 1645 C C . TYR A 1 207 ? 4.828 14.449 -18.506 1.00 97.88 207 TYR A C 1
ATOM 1647 O O . TYR A 1 207 ? 4.399 14.820 -19.596 1.00 97.88 207 TYR A O 1
ATOM 1655 N N . PHE A 1 208 ? 5.213 13.196 -18.264 1.00 95.94 208 PHE A N 1
ATOM 1656 C CA . PHE A 1 208 ? 5.188 12.135 -19.265 1.00 95.94 208 PHE A CA 1
ATOM 1657 C C . PHE A 1 208 ? 3.764 11.828 -19.732 1.00 95.94 208 PHE A C 1
ATOM 1659 O O . PHE A 1 208 ? 3.521 11.799 -20.933 1.00 95.94 208 PHE A O 1
ATOM 1666 N N . GLU A 1 209 ? 2.817 11.684 -18.799 1.00 93.75 209 GLU A N 1
ATOM 1667 C CA . GLU A 1 209 ? 1.395 11.474 -19.124 1.00 93.75 209 GLU A CA 1
ATOM 1668 C C . GLU A 1 209 ? 0.759 12.689 -19.820 1.00 93.75 209 GLU A C 1
ATOM 1670 O O . GLU A 1 209 ? -0.214 12.552 -20.556 1.00 93.75 209 GLU A O 1
ATOM 1675 N N . ASN A 1 210 ? 1.328 13.883 -19.629 1.00 93.81 210 ASN A N 1
ATOM 1676 C CA . ASN A 1 210 ? 0.938 15.099 -20.347 1.00 93.81 210 ASN A CA 1
ATOM 1677 C C . ASN A 1 210 ? 1.680 15.284 -21.684 1.00 93.81 210 ASN A C 1
ATOM 1679 O O . ASN A 1 210 ? 1.568 16.346 -22.296 1.00 93.81 210 ASN A O 1
ATOM 1683 N N . GLU A 1 211 ? 2.466 14.289 -22.112 1.00 95.50 211 GLU A N 1
ATOM 1684 C CA . GLU A 1 211 ? 3.288 14.304 -23.330 1.00 95.50 211 GLU A CA 1
ATOM 1685 C C . GLU A 1 211 ? 4.314 15.462 -23.388 1.00 95.50 211 GLU A C 1
ATOM 1687 O O . GLU A 1 211 ? 4.870 15.780 -24.442 1.00 95.50 211 GLU A O 1
ATOM 1692 N N . ASP A 1 212 ? 4.642 16.081 -22.245 1.00 97.62 212 ASP A N 1
ATOM 1693 C CA . ASP A 1 212 ? 5.714 17.077 -22.123 1.00 97.62 212 ASP A CA 1
ATOM 1694 C C . ASP A 1 212 ? 7.056 16.346 -21.957 1.00 97.62 212 ASP A C 1
ATOM 1696 O O . ASP A 1 212 ? 7.645 16.239 -20.871 1.00 97.62 212 ASP A O 1
ATOM 1700 N N . TYR A 1 213 ? 7.522 15.766 -23.065 1.00 97.44 213 TYR A N 1
ATOM 1701 C CA . TYR A 1 213 ? 8.721 14.933 -23.096 1.00 97.44 213 TYR A CA 1
ATOM 1702 C C . TYR A 1 213 ? 9.990 15.697 -22.697 1.00 97.44 213 TYR A C 1
ATOM 1704 O O . TYR A 1 213 ? 10.882 15.116 -22.080 1.00 97.44 213 TYR A O 1
ATOM 1712 N N . GLU A 1 214 ? 10.075 17.000 -22.978 1.00 97.81 214 GLU A N 1
ATOM 1713 C CA . GLU A 1 214 ? 11.226 17.822 -22.588 1.00 97.81 214 GLU A CA 1
ATOM 1714 C C . GLU A 1 214 ? 11.338 17.956 -21.069 1.00 97.81 214 GLU A C 1
ATOM 1716 O O . GLU A 1 214 ? 12.407 17.694 -20.504 1.00 97.81 214 GLU A O 1
ATOM 1721 N N . LYS A 1 215 ? 10.240 18.300 -20.380 1.00 97.69 215 LYS A N 1
ATOM 1722 C CA . LYS A 1 215 ? 10.255 18.349 -18.912 1.00 97.69 215 LYS A CA 1
ATOM 1723 C C . LYS A 1 215 ? 10.439 16.971 -18.304 1.00 97.69 215 LYS A C 1
ATOM 1725 O O . LYS A 1 215 ? 11.177 16.841 -17.329 1.00 97.69 215 LYS A O 1
ATOM 1730 N N . THR A 1 216 ? 9.829 15.945 -18.891 1.00 97.81 216 THR A N 1
ATOM 1731 C CA . THR A 1 216 ? 10.024 14.562 -18.446 1.00 97.81 216 THR A CA 1
ATOM 1732 C C . THR A 1 216 ? 11.507 14.190 -18.451 1.00 97.81 216 THR A C 1
ATOM 1734 O O . THR A 1 216 ? 12.032 13.725 -17.439 1.00 97.81 216 THR A O 1
ATOM 1737 N N . LEU A 1 217 ? 12.210 14.450 -19.560 1.00 98.06 217 LEU A N 1
ATOM 1738 C CA . LEU A 1 217 ? 13.647 14.202 -19.675 1.00 98.06 217 LEU A CA 1
ATOM 1739 C C . LEU A 1 217 ? 14.448 15.015 -18.660 1.00 98.06 217 LEU A C 1
ATOM 1741 O O . LEU A 1 217 ? 15.323 14.454 -18.007 1.00 98.06 217 LEU A O 1
ATOM 1745 N N . PHE A 1 218 ? 14.133 16.300 -18.485 1.00 98.25 218 PHE A N 1
ATOM 1746 C CA . PHE A 1 218 ? 14.815 17.160 -17.516 1.00 98.25 218 PHE A CA 1
ATOM 1747 C C . PHE A 1 218 ? 14.760 16.586 -16.093 1.00 98.25 218 PHE A C 1
ATOM 1749 O O . PHE A 1 218 ? 15.790 16.472 -15.424 1.00 98.25 218 PHE A O 1
ATOM 1756 N N . TYR A 1 219 ? 13.573 16.193 -15.629 1.00 98.06 219 TYR A N 1
ATOM 1757 C CA . TYR A 1 219 ? 13.409 15.639 -14.286 1.00 98.06 219 TYR A CA 1
ATOM 1758 C C . TYR A 1 219 ? 13.999 14.226 -14.160 1.00 98.06 219 TYR A C 1
ATOM 1760 O O . TYR A 1 219 ? 14.700 13.946 -13.185 1.00 98.06 219 TYR A O 1
ATOM 1768 N N . ASN A 1 220 ? 13.825 13.359 -15.163 1.00 96.94 220 ASN A N 1
ATOM 1769 C CA . ASN A 1 220 ? 14.413 12.016 -15.147 1.00 96.94 220 ASN A CA 1
ATOM 1770 C C . ASN A 1 220 ? 15.950 12.047 -15.175 1.00 96.94 220 ASN A C 1
ATOM 1772 O O . ASN A 1 220 ? 16.584 11.262 -14.474 1.00 96.94 220 ASN A O 1
ATOM 1776 N N . GLN A 1 221 ? 16.564 12.976 -15.915 1.00 97.88 221 GLN A N 1
ATOM 1777 C CA . GLN A 1 221 ? 18.020 13.164 -15.923 1.00 97.88 221 GLN A CA 1
ATOM 1778 C C . GLN A 1 221 ? 18.544 13.624 -14.562 1.00 97.88 221 GLN A C 1
ATOM 1780 O O . GLN A 1 221 ? 19.562 13.110 -14.098 1.00 97.88 221 GLN A O 1
ATOM 1785 N N . LYS A 1 222 ? 17.834 14.535 -13.884 1.00 97.75 222 LYS A N 1
ATOM 1786 C CA . LYS A 1 222 ? 18.182 14.923 -12.512 1.00 97.75 222 LYS A CA 1
ATOM 1787 C C . LYS A 1 222 ? 18.092 13.744 -11.545 1.00 97.75 222 LYS A C 1
ATOM 1789 O O . LYS A 1 222 ? 19.024 13.526 -10.779 1.00 97.75 222 LYS A O 1
ATOM 1794 N N . SER A 1 223 ? 17.011 12.960 -11.596 1.00 96.81 223 SER A N 1
ATOM 1795 C CA . SER A 1 223 ? 16.882 11.750 -10.769 1.00 96.81 223 SER A CA 1
ATOM 1796 C C . SER A 1 223 ? 18.020 10.758 -11.037 1.00 96.81 223 SER A C 1
ATOM 1798 O O . SER A 1 223 ? 18.643 10.269 -10.092 1.00 96.81 223 SER A O 1
ATOM 1800 N N . LEU A 1 224 ? 18.336 10.503 -12.311 1.00 96.56 224 LEU A N 1
ATOM 1801 C CA . LEU A 1 224 ? 19.426 9.616 -12.715 1.00 96.56 224 LEU A CA 1
ATOM 1802 C C . LEU A 1 224 ? 20.773 10.082 -12.153 1.00 96.56 224 LEU A C 1
ATOM 1804 O O . LEU A 1 224 ? 21.493 9.275 -11.570 1.00 96.56 224 LEU A O 1
ATOM 1808 N N . GLN A 1 225 ? 21.091 11.374 -12.277 1.00 96.12 225 GLN A N 1
ATOM 1809 C CA . GLN A 1 225 ? 22.321 11.937 -11.722 1.00 96.12 225 GLN A CA 1
ATOM 1810 C C . GLN A 1 225 ? 22.407 11.691 -10.209 1.00 96.12 225 GLN A C 1
ATOM 1812 O O . GLN A 1 225 ? 23.437 11.236 -9.717 1.00 96.12 225 GLN A O 1
ATOM 1817 N N . MET A 1 226 ? 21.321 11.927 -9.467 1.00 93.25 226 MET A N 1
ATOM 1818 C CA . MET A 1 226 ? 21.313 11.697 -8.019 1.00 93.25 226 MET A CA 1
ATOM 1819 C C . MET A 1 226 ? 21.509 10.224 -7.654 1.00 93.25 226 MET A C 1
ATOM 1821 O O . MET A 1 226 ? 22.269 9.918 -6.740 1.00 93.25 226 MET A O 1
ATOM 1825 N N . LYS A 1 227 ? 20.874 9.302 -8.384 1.00 92.19 227 LYS A N 1
ATOM 1826 C CA . LYS A 1 227 ? 21.055 7.853 -8.184 1.00 92.19 227 LYS A CA 1
ATOM 1827 C C . LYS A 1 227 ? 22.495 7.419 -8.459 1.00 92.19 227 LYS A C 1
ATOM 1829 O O . LYS A 1 227 ? 23.065 6.655 -7.687 1.00 92.19 227 LYS A O 1
ATOM 1834 N N . GLN A 1 228 ? 23.128 7.978 -9.490 1.00 90.75 228 GLN A N 1
ATOM 1835 C CA . GLN A 1 228 ? 24.551 7.754 -9.762 1.00 90.75 228 GLN A CA 1
ATOM 1836 C C . GLN A 1 228 ? 25.447 8.286 -8.635 1.00 90.75 228 GLN A C 1
ATOM 1838 O O . GLN A 1 228 ? 26.367 7.588 -8.216 1.00 90.75 228 GLN A O 1
ATOM 1843 N N . GLU A 1 229 ? 25.166 9.478 -8.098 1.00 92.62 229 GLU A N 1
ATOM 1844 C CA . GLU A 1 229 ? 25.894 10.032 -6.945 1.00 92.62 229 GLU A CA 1
ATOM 1845 C C . GLU A 1 229 ? 25.741 9.176 -5.678 1.00 92.62 229 GLU A C 1
ATOM 1847 O O . GLU A 1 229 ? 26.679 9.073 -4.887 1.00 92.62 229 GLU A O 1
ATOM 1852 N N . LEU A 1 230 ? 24.578 8.545 -5.499 1.00 88.94 230 LEU A N 1
ATOM 1853 C CA . LEU A 1 230 ? 24.299 7.600 -4.415 1.00 88.94 230 LEU A CA 1
ATOM 1854 C C . LEU A 1 230 ? 24.898 6.204 -4.657 1.00 88.94 230 LEU A C 1
ATOM 1856 O O . LEU A 1 230 ? 24.846 5.358 -3.769 1.00 88.94 230 LEU A O 1
ATOM 1860 N N . ASN A 1 231 ? 25.503 5.958 -5.825 1.00 88.31 231 ASN A N 1
ATOM 1861 C CA . ASN A 1 231 ? 25.913 4.631 -6.299 1.00 88.31 231 ASN A CA 1
ATOM 1862 C C . ASN A 1 231 ? 24.763 3.605 -6.352 1.00 88.31 231 ASN A C 1
ATOM 1864 O O . ASN A 1 231 ? 25.008 2.397 -6.336 1.00 88.31 231 ASN A O 1
ATOM 1868 N N . ASP A 1 232 ? 23.524 4.081 -6.467 1.00 87.69 232 ASP A N 1
ATOM 1869 C CA . ASP A 1 232 ? 22.334 3.266 -6.682 1.00 87.69 232 ASP A CA 1
ATOM 1870 C C . ASP A 1 232 ? 22.276 2.828 -8.154 1.00 87.69 232 ASP A C 1
ATOM 1872 O O . ASP A 1 232 ? 21.728 3.504 -9.031 1.00 87.69 232 ASP A O 1
ATOM 1876 N N . LYS A 1 233 ? 22.928 1.698 -8.445 1.00 89.38 233 LYS A N 1
ATOM 1877 C CA . LYS A 1 233 ? 23.017 1.136 -9.801 1.00 89.38 233 LYS A CA 1
ATOM 1878 C C . LYS A 1 233 ? 21.665 0.664 -10.325 1.00 89.38 233 LYS A C 1
ATOM 1880 O O . LYS A 1 233 ? 21.418 0.788 -11.523 1.00 89.38 233 LYS A O 1
ATOM 1885 N N . GLU A 1 234 ? 20.821 0.118 -9.454 1.00 87.44 234 GLU A N 1
ATOM 1886 C CA . GLU A 1 234 ? 19.495 -0.366 -9.828 1.00 87.44 234 GLU A CA 1
ATOM 1887 C C . GLU A 1 234 ? 18.587 0.810 -10.182 1.00 87.44 234 GLU A C 1
ATOM 1889 O O . GLU A 1 234 ? 18.064 0.878 -11.297 1.00 87.44 234 GLU A O 1
ATOM 1894 N N . GLY A 1 235 ? 18.484 1.803 -9.297 1.00 90.44 235 GLY A N 1
ATOM 1895 C CA . GLY A 1 235 ? 17.714 3.007 -9.562 1.00 90.44 235 GLY A CA 1
ATOM 1896 C C . GLY A 1 235 ? 18.225 3.763 -10.784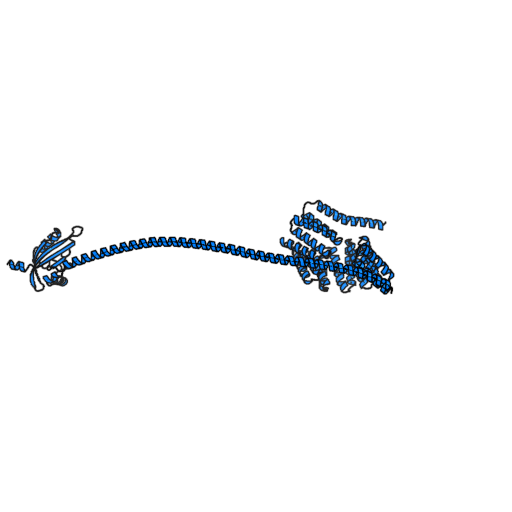 1.00 90.44 235 GLY A C 1
ATOM 1897 O O . GLY A 1 235 ? 17.412 4.306 -11.540 1.00 90.44 235 GLY A O 1
ATOM 1898 N N . ALA A 1 236 ? 19.542 3.784 -11.023 1.00 95.25 236 ALA A N 1
ATOM 1899 C CA . ALA A 1 236 ? 20.122 4.351 -12.239 1.00 95.25 236 ALA A CA 1
ATOM 1900 C C . ALA A 1 236 ? 19.717 3.568 -13.503 1.00 95.25 236 ALA A C 1
ATOM 1902 O O . ALA A 1 236 ? 19.368 4.191 -14.507 1.00 95.25 236 ALA A O 1
ATOM 1903 N N . ALA A 1 237 ? 19.689 2.232 -13.459 1.00 95.25 237 ALA A N 1
ATOM 1904 C CA . ALA A 1 237 ? 19.204 1.403 -14.567 1.00 95.25 237 ALA A CA 1
ATOM 1905 C C . ALA A 1 237 ? 17.719 1.666 -14.864 1.00 95.25 237 ALA A C 1
ATOM 1907 O O . ALA A 1 237 ? 17.345 1.865 -16.021 1.00 95.25 237 ALA A O 1
ATOM 1908 N N . ILE A 1 238 ? 16.892 1.774 -13.818 1.00 93.94 238 ILE A N 1
ATOM 1909 C CA . ILE A 1 238 ? 15.478 2.159 -13.931 1.00 93.94 238 ILE A CA 1
ATOM 1910 C C . ILE A 1 238 ? 15.350 3.561 -14.546 1.00 93.94 238 ILE A C 1
ATOM 1912 O O . ILE A 1 238 ? 14.541 3.771 -15.446 1.00 93.94 238 ILE A O 1
ATOM 1916 N N . GLY A 1 239 ? 16.168 4.522 -14.106 1.00 95.00 239 GLY A N 1
ATOM 1917 C CA . GLY A 1 239 ? 16.177 5.886 -14.643 1.00 95.00 239 GLY A CA 1
ATOM 1918 C C . GLY A 1 239 ? 16.528 5.939 -16.132 1.00 95.00 239 GLY A C 1
ATOM 1919 O O . GLY A 1 239 ? 15.848 6.617 -16.901 1.00 95.00 239 GLY A O 1
ATOM 1920 N N . LEU A 1 240 ? 17.541 5.180 -16.558 1.00 98.19 240 LEU A N 1
ATOM 1921 C CA . LEU A 1 240 ? 17.923 5.045 -17.968 1.00 98.19 240 LEU A CA 1
ATOM 1922 C C . LEU A 1 240 ? 16.813 4.387 -18.795 1.00 98.19 240 LEU A C 1
ATOM 1924 O O . LEU A 1 240 ? 16.484 4.883 -19.871 1.00 98.19 240 LEU A O 1
ATOM 1928 N N . ASN A 1 241 ? 16.181 3.331 -18.277 1.00 97.25 241 ASN A N 1
ATOM 1929 C CA . ASN A 1 241 ? 15.021 2.708 -18.913 1.00 97.25 241 ASN A CA 1
ATOM 1930 C C . ASN A 1 241 ? 13.854 3.699 -19.069 1.00 97.25 241 ASN A C 1
ATOM 1932 O O . ASN A 1 241 ? 13.271 3.793 -20.146 1.00 97.25 241 ASN A O 1
ATOM 1936 N N . ASN A 1 242 ? 13.550 4.486 -18.033 1.00 96.00 242 ASN A N 1
ATOM 1937 C CA . ASN A 1 242 ? 12.505 5.506 -18.097 1.00 96.00 242 ASN A CA 1
ATOM 1938 C C . ASN A 1 242 ? 12.816 6.549 -19.174 1.00 96.00 242 ASN A C 1
ATOM 1940 O O . ASN A 1 242 ? 11.948 6.848 -19.985 1.00 96.00 242 ASN A O 1
ATOM 1944 N N . ILE A 1 243 ? 14.053 7.049 -19.249 1.00 98.25 243 ILE A N 1
ATOM 1945 C CA . ILE A 1 243 ? 14.492 7.960 -20.320 1.00 98.25 243 ILE A CA 1
ATOM 1946 C C . ILE A 1 243 ? 14.353 7.300 -21.702 1.00 98.25 243 ILE A C 1
ATOM 1948 O O . ILE A 1 243 ? 13.859 7.935 -22.635 1.00 98.25 243 ILE A O 1
ATOM 1952 N N . GLY A 1 244 ? 14.727 6.023 -21.826 1.00 98.00 244 GLY A N 1
ATOM 1953 C CA . GLY A 1 244 ? 14.519 5.230 -23.036 1.00 98.00 244 GLY A CA 1
ATOM 1954 C C . GLY A 1 244 ? 13.047 5.176 -23.451 1.00 98.00 244 GLY A C 1
ATOM 1955 O O . GLY A 1 244 ? 12.734 5.442 -24.609 1.00 98.00 244 GLY A O 1
ATOM 1956 N N . ASN A 1 245 ? 12.134 4.949 -22.498 1.00 97.31 245 ASN A N 1
ATOM 1957 C CA . ASN A 1 245 ? 10.686 4.960 -22.732 1.00 97.31 245 ASN A CA 1
ATOM 1958 C C . ASN A 1 245 ? 10.181 6.332 -23.201 1.00 97.31 245 ASN A C 1
ATOM 1960 O O . ASN A 1 245 ? 9.315 6.383 -24.074 1.00 97.31 245 ASN A O 1
ATOM 1964 N N . VAL A 1 246 ? 10.733 7.436 -22.676 1.00 98.00 246 VAL A N 1
ATOM 1965 C CA . VAL A 1 246 ? 10.403 8.789 -23.161 1.00 98.00 246 VAL A CA 1
ATOM 1966 C C . VAL A 1 246 ? 10.781 8.945 -24.623 1.00 98.00 246 VAL A C 1
ATOM 1968 O O . VAL A 1 246 ? 9.946 9.335 -25.434 1.00 98.00 246 VAL A O 1
ATOM 1971 N N . TYR A 1 247 ? 12.018 8.604 -24.985 1.00 98.38 247 TYR A N 1
ATOM 1972 C CA . TYR A 1 247 ? 12.451 8.688 -26.377 1.00 98.38 247 TYR A CA 1
ATOM 1973 C C . TYR A 1 247 ? 11.671 7.747 -27.290 1.00 98.38 247 TYR A C 1
ATOM 1975 O O . TYR A 1 247 ? 11.363 8.130 -28.414 1.00 98.38 247 TYR A O 1
ATOM 1983 N N . PHE A 1 248 ? 11.311 6.557 -26.808 1.00 97.50 248 PHE A N 1
ATOM 1984 C CA . PHE A 1 248 ? 10.495 5.609 -27.556 1.00 97.50 248 PHE A CA 1
ATOM 1985 C C . PHE A 1 248 ? 9.104 6.178 -27.852 1.00 97.50 248 PHE A C 1
ATOM 1987 O O . PHE A 1 248 ? 8.679 6.177 -29.002 1.00 97.50 248 PHE A O 1
ATOM 1994 N N . LYS A 1 249 ? 8.410 6.719 -26.840 1.00 96.88 249 LYS A N 1
ATOM 1995 C CA . LYS A 1 249 ? 7.099 7.366 -27.025 1.00 96.88 249 LYS A CA 1
ATOM 1996 C C . LYS A 1 249 ? 7.166 8.624 -27.877 1.00 96.88 249 LYS A C 1
ATOM 1998 O O . LYS A 1 249 ? 6.215 8.930 -28.582 1.00 96.88 249 LYS A O 1
ATOM 2003 N N . TRP A 1 250 ? 8.303 9.309 -27.856 1.00 96.62 250 TRP A N 1
ATOM 2004 C CA . TRP A 1 250 ? 8.578 10.436 -28.738 1.00 96.62 250 TRP A CA 1
ATOM 2005 C C . TRP A 1 250 ? 9.042 10.014 -30.147 1.00 96.62 250 TRP A C 1
ATOM 2007 O O . TRP A 1 250 ? 9.494 10.862 -30.914 1.00 96.62 250 TRP A O 1
ATOM 2017 N N . GLU A 1 251 ? 8.982 8.719 -30.476 1.00 96.12 251 GLU A N 1
ATOM 2018 C CA . GLU A 1 251 ? 9.375 8.130 -31.767 1.00 96.12 251 GLU A CA 1
ATOM 2019 C C . GLU A 1 251 ? 10.851 8.371 -32.151 1.00 96.12 251 GLU A C 1
ATOM 2021 O O . GLU A 1 251 ? 11.255 8.265 -33.308 1.00 96.12 251 GLU A O 1
ATOM 2026 N N . LYS A 1 252 ? 11.709 8.663 -31.165 1.00 97.50 252 LYS A N 1
ATOM 2027 C CA . LYS A 1 252 ? 13.163 8.822 -31.329 1.00 97.50 252 LYS A CA 1
ATOM 2028 C C . LYS A 1 252 ? 13.872 7.509 -31.005 1.00 97.50 252 LYS A C 1
ATOM 2030 O O . LYS A 1 252 ? 14.613 7.391 -30.024 1.00 97.50 252 LYS A O 1
ATOM 2035 N N . TYR A 1 253 ? 13.626 6.510 -31.845 1.00 96.81 253 TYR A N 1
ATOM 2036 C CA . TYR A 1 253 ? 14.011 5.118 -31.609 1.00 96.81 253 TYR A CA 1
ATOM 2037 C C . TYR A 1 253 ? 15.521 4.896 -31.417 1.00 96.81 253 TYR A C 1
ATOM 2039 O O . TYR A 1 253 ? 15.904 4.118 -30.546 1.00 96.81 253 TYR A O 1
ATOM 2047 N N . ASP A 1 254 ? 16.392 5.625 -32.121 1.00 96.38 254 ASP A N 1
ATOM 2048 C CA . ASP A 1 254 ? 17.853 5.508 -31.943 1.00 96.38 254 ASP A CA 1
ATOM 2049 C C . ASP A 1 254 ? 18.315 5.936 -30.538 1.00 96.38 254 ASP A C 1
ATOM 2051 O O . ASP A 1 254 ? 19.205 5.328 -29.931 1.00 96.38 254 ASP A O 1
ATOM 2055 N N . GLN A 1 255 ? 17.686 6.981 -29.992 1.00 98.06 255 GLN A N 1
ATOM 2056 C CA . GLN A 1 255 ? 17.974 7.454 -28.640 1.00 98.06 255 GLN A CA 1
ATOM 2057 C C . GLN A 1 255 ? 17.428 6.462 -27.615 1.00 98.06 255 GLN A C 1
ATOM 2059 O O . GLN A 1 255 ? 18.153 6.087 -26.696 1.00 98.06 255 GLN A O 1
ATOM 2064 N N . ALA A 1 256 ? 16.198 5.976 -27.811 1.00 98.31 256 ALA A N 1
ATOM 2065 C CA . ALA A 1 256 ? 15.610 4.942 -26.964 1.00 98.31 256 ALA A CA 1
ATOM 2066 C C . ALA A 1 256 ? 16.505 3.696 -26.896 1.00 98.31 256 ALA A C 1
ATOM 2068 O O . ALA A 1 256 ? 16.850 3.240 -25.808 1.00 98.31 256 ALA A O 1
ATOM 2069 N N . PHE A 1 257 ? 16.962 3.207 -28.054 1.00 98.25 257 PHE A N 1
ATOM 2070 C CA . PHE A 1 257 ? 17.879 2.075 -28.155 1.00 98.25 257 PHE A CA 1
ATOM 2071 C C . PHE A 1 257 ? 19.167 2.301 -27.354 1.00 98.25 257 PHE A C 1
ATOM 2073 O O . PHE A 1 257 ? 19.565 1.434 -26.578 1.00 98.25 257 PHE A O 1
ATOM 2080 N N . SER A 1 258 ? 19.794 3.473 -27.498 1.00 98.25 258 SER A N 1
ATOM 2081 C CA . SER A 1 258 ? 21.031 3.816 -26.782 1.00 98.25 258 SER A CA 1
ATOM 2082 C C . SER A 1 258 ? 20.839 3.769 -25.261 1.00 98.25 258 SER A C 1
ATOM 2084 O O . SER A 1 258 ? 21.603 3.104 -24.562 1.00 98.25 258 SER A O 1
ATOM 2086 N N . TYR A 1 259 ? 19.763 4.378 -24.756 1.00 98.44 259 TYR A N 1
ATOM 2087 C CA . TYR A 1 259 ? 19.447 4.375 -23.326 1.00 98.44 259 TYR A CA 1
ATOM 2088 C C . TYR A 1 259 ? 19.076 2.983 -22.792 1.00 98.44 259 TYR A C 1
ATOM 2090 O O . TYR A 1 259 ? 19.467 2.632 -21.678 1.00 98.44 259 TYR A O 1
ATOM 2098 N N . TYR A 1 260 ? 18.383 2.152 -23.578 1.00 98.56 260 TYR A N 1
ATOM 2099 C CA . TYR A 1 260 ? 18.107 0.766 -23.190 1.00 98.56 260 TYR A CA 1
ATOM 2100 C C . TYR A 1 260 ? 19.372 -0.101 -23.135 1.00 98.56 260 TYR A C 1
ATOM 2102 O O . TYR A 1 260 ? 19.456 -0.987 -22.285 1.00 98.56 260 TYR A O 1
ATOM 2110 N N . ILE A 1 261 ? 20.371 0.151 -23.990 1.00 98.50 261 ILE A N 1
ATOM 2111 C CA . ILE A 1 261 ? 21.679 -0.517 -23.897 1.00 98.50 261 ILE A CA 1
ATOM 2112 C C . ILE A 1 261 ? 22.411 -0.102 -22.616 1.00 98.50 261 ILE A C 1
ATOM 2114 O O . ILE A 1 261 ? 22.906 -0.972 -21.902 1.00 98.50 261 ILE A O 1
ATOM 2118 N N . GLU A 1 262 ? 22.430 1.189 -22.277 1.00 98.12 262 GLU A N 1
ATOM 2119 C CA . GLU A 1 262 ? 23.038 1.660 -21.024 1.00 98.12 262 GLU A CA 1
ATOM 2120 C C . GLU A 1 262 ? 22.355 1.047 -19.787 1.00 98.12 262 GLU A C 1
ATOM 2122 O O . GLU A 1 262 ? 23.030 0.587 -18.861 1.00 98.12 262 GLU A O 1
ATOM 2127 N N . ALA A 1 263 ? 21.019 0.967 -19.784 1.00 97.94 263 ALA A N 1
ATOM 2128 C CA . ALA A 1 263 ? 20.265 0.293 -18.727 1.00 97.94 263 ALA A CA 1
ATOM 2129 C C . ALA A 1 263 ? 20.597 -1.210 -18.654 1.00 97.94 263 ALA A C 1
ATOM 2131 O O . ALA A 1 263 ? 20.819 -1.747 -17.567 1.00 97.94 263 ALA A O 1
ATOM 2132 N N . LEU A 1 264 ? 20.684 -1.893 -19.803 1.00 98.00 264 LEU A N 1
ATOM 2133 C CA . LEU A 1 264 ? 21.063 -3.307 -19.883 1.00 98.00 264 LEU A CA 1
ATOM 2134 C C . LEU A 1 264 ? 22.469 -3.555 -19.320 1.00 98.00 264 LEU A C 1
ATOM 2136 O O . LEU A 1 264 ? 22.677 -4.551 -18.626 1.00 98.00 264 LEU A O 1
ATOM 2140 N N . ASP A 1 265 ? 23.428 -2.671 -19.590 1.00 97.25 265 ASP A N 1
ATOM 2141 C CA . ASP A 1 265 ? 24.788 -2.772 -19.057 1.00 97.25 265 ASP A CA 1
ATOM 2142 C C . ASP A 1 265 ? 24.814 -2.649 -17.527 1.00 97.25 265 ASP A C 1
ATOM 2144 O O . ASP A 1 265 ? 25.519 -3.415 -16.856 1.00 97.25 265 ASP A O 1
ATOM 2148 N N . LEU A 1 266 ? 23.996 -1.761 -16.951 1.00 93.81 266 LEU A N 1
ATOM 2149 C CA . LEU A 1 266 ? 23.848 -1.669 -15.498 1.00 93.81 266 LEU A CA 1
ATOM 2150 C C . LEU A 1 266 ? 23.192 -2.916 -14.905 1.00 93.81 266 LEU A C 1
ATOM 2152 O O . LEU A 1 266 ? 23.776 -3.498 -13.988 1.00 93.81 266 LEU A O 1
ATOM 2156 N N . TYR A 1 267 ? 22.070 -3.387 -15.459 1.00 94.69 267 TYR A N 1
ATOM 2157 C CA . TYR A 1 267 ? 21.434 -4.636 -15.018 1.00 94.69 267 TYR A CA 1
ATOM 2158 C C . TYR A 1 267 ? 22.381 -5.838 -15.152 1.00 94.69 267 TYR A C 1
ATOM 2160 O O . TYR A 1 267 ? 22.405 -6.727 -14.300 1.00 94.69 267 TYR A O 1
ATOM 2168 N N . ASN A 1 268 ? 23.240 -5.858 -16.177 1.00 92.00 268 ASN A N 1
ATOM 2169 C CA . ASN A 1 268 ? 24.320 -6.834 -16.299 1.00 92.00 268 ASN A CA 1
ATOM 2170 C C . ASN A 1 268 ? 25.315 -6.768 -15.143 1.00 92.00 268 ASN A C 1
ATOM 2172 O O . ASN A 1 268 ? 25.675 -7.822 -14.617 1.00 92.00 268 ASN A O 1
ATOM 2176 N N . SER A 1 269 ? 25.722 -5.566 -14.737 1.00 92.00 269 SER A N 1
ATOM 2177 C CA . SER A 1 269 ? 26.709 -5.354 -13.674 1.00 92.00 269 SER A CA 1
ATOM 2178 C C . SER A 1 269 ? 26.235 -5.758 -12.272 1.00 92.00 269 SER A C 1
ATOM 2180 O O . SER A 1 269 ? 27.073 -6.122 -11.450 1.00 92.00 269 SER A O 1
ATOM 2182 N N . ILE A 1 270 ? 24.922 -5.714 -12.014 1.00 86.31 270 ILE A N 1
ATOM 2183 C CA . ILE A 1 270 ? 24.300 -6.109 -10.732 1.00 86.31 270 ILE A CA 1
ATOM 2184 C C . ILE A 1 270 ? 23.654 -7.500 -10.776 1.00 86.31 270 ILE A C 1
ATOM 2186 O O . ILE A 1 270 ? 23.020 -7.934 -9.828 1.00 86.31 270 ILE A O 1
ATOM 2190 N N . ASP A 1 271 ? 23.818 -8.199 -11.895 1.00 87.50 271 ASP A N 1
ATOM 2191 C CA . ASP A 1 271 ? 23.222 -9.500 -12.175 1.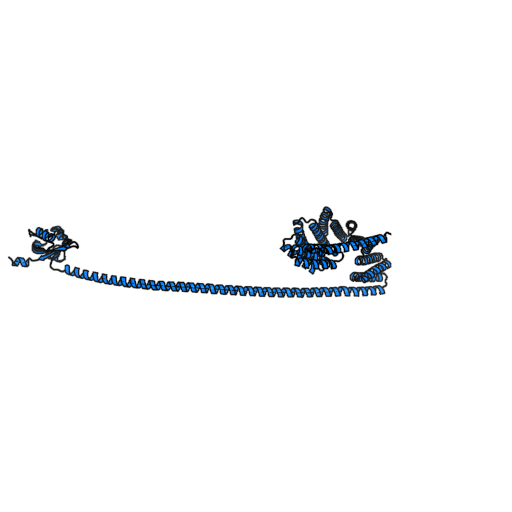00 87.50 271 ASP A CA 1
ATOM 2192 C C . ASP A 1 271 ? 21.687 -9.604 -12.054 1.00 87.50 271 ASP A C 1
ATOM 2194 O O . ASP A 1 271 ? 21.149 -10.700 -11.895 1.00 87.50 271 ASP A O 1
ATOM 2198 N N . ASP A 1 272 ? 20.970 -8.496 -12.248 1.00 86.56 272 ASP A N 1
ATOM 2199 C CA . ASP A 1 272 ? 19.504 -8.469 -12.244 1.00 86.56 272 ASP A CA 1
ATOM 2200 C C . ASP A 1 272 ? 18.946 -9.152 -13.499 1.00 86.56 272 ASP A C 1
ATOM 2202 O O . ASP A 1 272 ? 19.090 -8.688 -14.633 1.00 86.56 272 ASP A O 1
ATOM 2206 N N . LYS A 1 273 ? 18.298 -10.294 -13.296 1.00 89.06 273 LYS A N 1
ATOM 2207 C CA . LYS A 1 273 ? 17.769 -11.133 -14.373 1.00 89.06 273 LYS A CA 1
ATOM 2208 C C . LYS A 1 273 ? 16.476 -10.590 -14.963 1.00 89.06 273 LYS A C 1
ATOM 2210 O O . LYS A 1 273 ? 16.258 -10.727 -16.169 1.00 89.06 273 LYS A O 1
ATOM 2215 N N . ILE A 1 274 ? 15.641 -9.976 -14.129 1.00 90.12 274 ILE A N 1
ATOM 2216 C CA . ILE A 1 274 ? 14.344 -9.430 -14.526 1.00 90.12 274 ILE A CA 1
ATOM 2217 C C . ILE A 1 274 ? 14.583 -8.184 -15.379 1.00 90.12 274 ILE A C 1
ATOM 2219 O O . ILE A 1 274 ? 14.070 -8.101 -16.500 1.00 90.12 274 ILE A O 1
ATOM 2223 N N . GLY A 1 275 ? 15.445 -7.279 -14.906 1.00 92.50 275 GLY A N 1
ATOM 2224 C CA . GLY A 1 275 ? 15.883 -6.095 -15.639 1.00 92.50 275 GLY A CA 1
ATOM 2225 C C . GLY A 1 275 ? 16.513 -6.444 -16.990 1.00 92.50 275 GLY A C 1
ATOM 2226 O O . GLY A 1 275 ? 16.125 -5.885 -18.017 1.00 92.50 275 GLY A O 1
ATOM 2227 N N . LYS A 1 276 ? 17.396 -7.455 -17.047 1.00 95.88 276 LYS A N 1
ATOM 2228 C CA . LYS A 1 276 ? 17.969 -7.956 -18.317 1.00 95.88 276 LYS A CA 1
ATOM 2229 C C . LYS A 1 276 ? 16.899 -8.433 -19.297 1.00 95.88 276 LYS A C 1
ATOM 2231 O O . LYS A 1 276 ? 16.909 -8.026 -20.459 1.00 95.88 276 LYS A O 1
ATOM 2236 N N . ALA A 1 277 ? 15.981 -9.294 -18.851 1.00 96.19 277 ALA A N 1
ATOM 2237 C CA . ALA A 1 277 ? 14.916 -9.824 -19.703 1.00 96.19 277 ALA A CA 1
ATOM 2238 C C . ALA A 1 277 ? 14.002 -8.708 -20.237 1.00 96.19 277 ALA A C 1
ATOM 2240 O O . ALA A 1 277 ? 13.594 -8.747 -21.403 1.00 96.19 277 ALA A O 1
ATOM 2241 N N . MET A 1 278 ? 13.720 -7.703 -19.400 1.00 97.00 278 MET A N 1
ATOM 2242 C CA . MET A 1 278 ? 12.968 -6.510 -19.777 1.00 97.00 278 MET A CA 1
ATOM 2243 C C . MET A 1 278 ? 13.715 -5.670 -20.816 1.00 97.00 278 MET A C 1
ATOM 2245 O O . MET A 1 278 ? 13.118 -5.312 -21.826 1.00 97.00 278 MET A O 1
ATOM 2249 N N . MET A 1 279 ? 15.009 -5.402 -20.625 1.00 98.25 279 MET A N 1
ATOM 2250 C CA . MET A 1 279 ? 15.774 -4.589 -21.575 1.00 98.25 279 MET A CA 1
ATOM 2251 C C . MET A 1 279 ? 15.929 -5.290 -22.921 1.00 98.25 279 MET A C 1
ATOM 2253 O O . MET A 1 279 ? 15.761 -4.655 -23.957 1.00 98.25 279 MET A O 1
ATOM 2257 N N . TYR A 1 280 ? 16.157 -6.607 -22.938 1.00 98.56 280 TYR A N 1
ATOM 2258 C CA . TYR A 1 280 ? 16.134 -7.367 -24.189 1.00 98.56 280 TYR A CA 1
ATOM 2259 C C . TYR A 1 280 ? 14.780 -7.272 -24.901 1.00 98.56 280 TYR A C 1
ATOM 2261 O O . TYR A 1 280 ? 14.751 -7.136 -26.118 1.00 98.56 280 TYR A O 1
ATOM 2269 N N . TYR A 1 281 ? 13.664 -7.294 -24.169 1.00 98.44 281 TYR A N 1
ATOM 2270 C CA . TYR A 1 281 ? 12.347 -7.088 -24.775 1.00 98.44 281 TYR A CA 1
ATOM 2271 C C . TYR A 1 281 ? 12.209 -5.678 -25.365 1.00 98.44 281 TYR A C 1
ATOM 2273 O O . TYR A 1 281 ? 11.835 -5.546 -26.525 1.00 98.44 281 TYR A O 1
ATOM 2281 N N . ASN A 1 282 ? 12.565 -4.635 -24.609 1.00 98.38 282 ASN A N 1
ATOM 2282 C CA . ASN A 1 282 ? 12.460 -3.245 -25.066 1.00 98.38 282 ASN A CA 1
ATOM 2283 C C . ASN A 1 282 ? 13.348 -2.979 -26.291 1.00 98.38 282 ASN A C 1
ATOM 2285 O O . ASN A 1 282 ? 12.911 -2.335 -27.240 1.00 98.38 282 ASN A O 1
ATOM 2289 N N . LEU A 1 283 ? 14.566 -3.529 -26.316 1.00 98.62 283 LEU A N 1
ATOM 2290 C CA . LEU A 1 283 ? 15.454 -3.471 -27.481 1.00 98.62 283 LEU A CA 1
ATOM 2291 C C . LEU A 1 283 ? 14.846 -4.187 -28.692 1.00 98.62 283 LEU A C 1
ATOM 2293 O O . LEU A 1 283 ? 14.950 -3.678 -29.808 1.00 98.62 283 LEU A O 1
ATOM 2297 N N . GLY A 1 284 ? 14.195 -5.336 -28.482 1.00 98.19 284 GLY A N 1
ATOM 2298 C CA . GLY A 1 284 ? 13.439 -6.029 -29.525 1.00 98.19 284 GLY A CA 1
ATOM 2299 C C . GLY A 1 284 ? 12.325 -5.153 -30.088 1.00 98.19 284 GLY A C 1
ATOM 2300 O O . GLY A 1 284 ? 12.256 -4.959 -31.298 1.00 98.19 284 GLY A O 1
ATOM 2301 N N . PHE A 1 285 ? 11.553 -4.530 -29.201 1.00 98.25 285 PHE A N 1
ATOM 2302 C CA . PHE A 1 285 ? 10.410 -3.698 -29.559 1.00 98.25 285 PHE A CA 1
ATOM 2303 C C . PHE A 1 285 ? 10.798 -2.416 -30.294 1.00 98.25 285 PHE A C 1
ATOM 2305 O O . PHE A 1 285 ? 10.181 -2.060 -31.292 1.00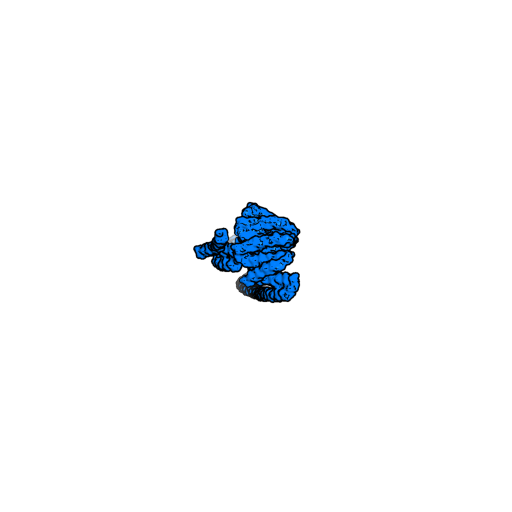 98.25 285 PHE A O 1
ATOM 2312 N N . VAL A 1 286 ? 11.883 -1.755 -29.888 1.00 98.06 286 VAL A N 1
ATOM 2313 C CA . VAL A 1 286 ? 12.415 -0.598 -30.628 1.00 98.06 286 VAL A CA 1
ATOM 2314 C C . VAL A 1 286 ? 12.849 -0.990 -32.038 1.00 98.06 286 VAL A C 1
ATOM 2316 O O . VAL A 1 286 ? 12.597 -0.251 -32.985 1.00 98.06 286 VAL A O 1
ATOM 2319 N N . ASN A 1 287 ? 13.488 -2.153 -32.197 1.00 97.62 287 ASN A N 1
ATOM 2320 C CA . ASN A 1 287 ? 13.875 -2.642 -33.521 1.00 97.62 287 ASN A CA 1
ATOM 2321 C C . ASN A 1 287 ? 12.659 -3.041 -34.361 1.00 97.62 287 ASN A C 1
ATOM 2323 O O . ASN A 1 287 ? 12.681 -2.836 -35.569 1.00 97.62 287 ASN A O 1
ATOM 2327 N N . GLU A 1 288 ? 11.608 -3.579 -33.744 1.00 97.06 288 GLU A N 1
ATOM 2328 C CA . GLU A 1 288 ? 10.351 -3.880 -34.425 1.00 97.06 288 GLU A CA 1
ATOM 2329 C C . GLU A 1 288 ? 9.685 -2.613 -34.969 1.00 97.06 288 GLU A C 1
ATOM 2331 O O . GLU A 1 288 ? 9.333 -2.583 -36.145 1.00 97.06 288 GLU A O 1
ATOM 2336 N N . MET A 1 289 ? 9.575 -1.556 -34.156 1.00 96.12 289 MET A N 1
ATOM 2337 C CA . MET A 1 289 ? 9.012 -0.272 -34.599 1.00 96.12 289 MET A CA 1
ATOM 2338 C C . MET A 1 289 ? 9.864 0.404 -35.683 1.00 96.12 289 MET A C 1
ATOM 2340 O O . MET A 1 289 ? 9.333 1.117 -36.526 1.00 96.12 289 MET A O 1
ATOM 2344 N N . ASN A 1 290 ? 11.173 0.139 -35.699 1.00 94.06 290 ASN A N 1
ATOM 2345 C CA . ASN A 1 290 ? 12.090 0.538 -36.772 1.00 94.06 290 ASN A CA 1
ATOM 2346 C C . ASN A 1 290 ? 12.074 -0.413 -37.990 1.00 94.06 290 ASN A C 1
ATOM 2348 O O . ASN A 1 290 ? 12.939 -0.297 -38.858 1.00 94.06 290 ASN A O 1
ATOM 2352 N N . GLU A 1 291 ? 11.159 -1.388 -38.043 1.00 94.62 291 GLU A N 1
ATOM 2353 C CA . GLU A 1 291 ? 11.055 -2.424 -39.087 1.00 94.62 291 GLU A CA 1
ATOM 2354 C C . GLU A 1 291 ? 12.329 -3.286 -39.263 1.00 94.62 291 GLU A C 1
ATOM 2356 O O . GLU A 1 291 ? 12.476 -4.062 -40.211 1.00 94.62 291 GLU A O 1
ATOM 2361 N N . ALA A 1 292 ? 13.257 -3.228 -38.304 1.00 97.12 292 ALA A N 1
ATOM 2362 C CA . ALA A 1 292 ? 14.473 -4.030 -38.245 1.00 97.12 292 ALA A CA 1
ATOM 2363 C C . ALA A 1 292 ? 14.171 -5.421 -37.661 1.00 97.12 292 ALA A C 1
ATOM 2365 O O . ALA A 1 292 ? 14.718 -5.833 -36.634 1.00 97.12 292 ALA A O 1
ATOM 2366 N N . TYR A 1 293 ? 13.283 -6.166 -38.327 1.00 97.25 293 TYR A N 1
ATOM 2367 C CA . TYR A 1 293 ? 12.686 -7.390 -37.788 1.00 97.25 293 TYR A CA 1
ATOM 2368 C C . TYR A 1 293 ? 13.695 -8.479 -37.403 1.00 97.25 293 TYR A C 1
ATOM 2370 O O . TYR A 1 293 ? 13.479 -9.195 -36.430 1.00 97.25 293 TYR A O 1
ATOM 2378 N N . ASP A 1 294 ? 14.814 -8.617 -38.118 1.00 97.12 294 ASP A N 1
ATOM 2379 C CA . ASP A 1 294 ? 15.828 -9.622 -37.763 1.00 97.12 294 ASP A CA 1
ATOM 2380 C C . ASP A 1 294 ? 16.556 -9.264 -36.455 1.00 97.12 294 ASP A C 1
ATOM 2382 O O . ASP A 1 294 ? 16.806 -10.138 -35.621 1.00 97.12 294 ASP A O 1
ATOM 2386 N N . SER A 1 295 ? 16.820 -7.974 -36.230 1.00 97.62 295 SER A N 1
ATOM 2387 C CA . SER A 1 295 ? 17.346 -7.468 -34.958 1.00 97.62 295 SER A CA 1
ATOM 2388 C C . SER A 1 295 ? 16.311 -7.596 -33.839 1.00 97.62 295 SER A C 1
ATOM 2390 O O . SER A 1 295 ? 16.662 -7.996 -32.728 1.00 97.62 295 SER A O 1
ATOM 2392 N N . ALA A 1 296 ? 15.033 -7.326 -34.131 1.00 98.31 296 ALA A N 1
ATOM 2393 C CA . ALA A 1 296 ? 13.941 -7.509 -33.177 1.00 98.31 296 ALA A CA 1
ATOM 2394 C C . ALA A 1 296 ? 13.872 -8.963 -32.686 1.00 98.31 296 ALA A C 1
ATOM 2396 O O . ALA A 1 296 ? 13.956 -9.221 -31.485 1.00 98.31 296 ALA A O 1
ATOM 2397 N N . LEU A 1 297 ? 13.847 -9.928 -33.614 1.00 98.38 297 LEU A N 1
ATOM 2398 C CA . LEU A 1 297 ? 13.842 -11.361 -33.304 1.00 98.38 297 LEU A CA 1
ATOM 2399 C C . LEU A 1 297 ? 15.085 -11.798 -32.514 1.00 98.38 297 LEU A C 1
ATOM 2401 O O . LEU A 1 297 ? 14.974 -12.643 -31.622 1.00 98.38 297 LEU A O 1
ATOM 2405 N N . TYR A 1 298 ? 16.262 -11.230 -32.798 1.00 98.50 298 TYR A N 1
ATOM 2406 C CA . TYR A 1 298 ? 17.477 -11.496 -32.021 1.00 98.50 298 TYR A CA 1
ATOM 2407 C C . TYR A 1 298 ? 17.306 -11.097 -30.547 1.00 98.50 298 TYR A C 1
ATOM 2409 O O . TYR A 1 298 ? 17.570 -11.900 -29.646 1.00 98.50 298 TYR A O 1
ATOM 2417 N N . TYR A 1 299 ? 16.823 -9.882 -30.292 1.00 98.62 299 TYR A N 1
ATOM 2418 C CA . TYR A 1 299 ? 16.616 -9.378 -28.937 1.00 98.62 299 TYR A CA 1
ATOM 2419 C C . TYR A 1 299 ? 15.449 -10.072 -28.220 1.00 98.62 299 TYR A C 1
ATOM 2421 O O . TYR A 1 299 ? 15.593 -10.455 -27.056 1.00 98.62 299 TYR A O 1
ATOM 2429 N N . TYR A 1 300 ? 14.348 -10.365 -28.915 1.00 98.62 300 TYR A N 1
ATOM 2430 C CA . TYR A 1 300 ? 13.267 -11.182 -28.362 1.00 98.62 300 TYR A CA 1
ATOM 2431 C C . TYR A 1 300 ? 13.717 -12.599 -28.017 1.00 98.62 300 TYR A C 1
ATOM 2433 O O . TYR A 1 300 ? 13.307 -13.125 -26.985 1.00 98.62 300 TYR A O 1
ATOM 2441 N N . THR A 1 301 ? 14.634 -13.195 -28.783 1.00 98.62 301 THR A N 1
ATOM 2442 C CA . THR A 1 301 ? 15.226 -14.496 -28.425 1.00 98.62 301 THR A CA 1
ATOM 2443 C C . THR A 1 301 ? 15.978 -14.398 -27.099 1.00 98.62 301 THR A C 1
ATOM 2445 O O . THR A 1 301 ? 15.737 -15.194 -26.195 1.00 98.62 301 THR A O 1
ATOM 2448 N N . LYS A 1 302 ? 16.819 -13.368 -26.923 1.00 98.31 302 LYS A N 1
ATOM 2449 C CA . LYS A 1 302 ? 17.523 -13.124 -25.651 1.00 98.31 302 LYS A CA 1
ATOM 2450 C C . LYS A 1 302 ? 16.562 -12.905 -24.482 1.00 98.31 302 LYS A C 1
ATOM 2452 O O . LYS A 1 302 ? 16.808 -13.422 -23.390 1.00 98.31 302 LYS A O 1
ATOM 2457 N N . SER A 1 303 ? 15.471 -12.171 -24.705 1.00 98.12 303 SER A N 1
ATOM 2458 C CA . SER A 1 303 ? 14.429 -11.967 -23.697 1.00 98.12 303 SER A CA 1
ATOM 2459 C C . SER A 1 303 ? 13.731 -13.277 -23.332 1.00 98.12 303 SER A C 1
ATOM 2461 O O . SER A 1 303 ? 13.605 -13.580 -22.147 1.00 98.12 303 SER A O 1
ATOM 2463 N N . LEU A 1 304 ? 13.332 -14.086 -24.318 1.00 98.06 304 LEU A N 1
ATOM 2464 C CA . LEU A 1 304 ? 12.639 -15.358 -24.105 1.00 98.06 304 LEU A CA 1
ATOM 2465 C C . LEU A 1 304 ? 13.528 -16.379 -23.387 1.00 98.06 304 LEU A C 1
ATOM 2467 O O . LEU A 1 304 ? 13.072 -17.011 -22.438 1.00 98.06 304 LEU A O 1
ATOM 2471 N N . ASP A 1 305 ? 14.793 -16.503 -23.794 1.00 97.62 305 ASP A N 1
ATOM 2472 C CA . ASP A 1 305 ? 15.762 -17.411 -23.170 1.00 97.62 305 ASP A CA 1
ATOM 2473 C C . ASP A 1 305 ? 16.026 -17.024 -21.712 1.00 97.62 305 ASP A C 1
ATOM 2475 O O . ASP A 1 305 ? 15.988 -17.876 -20.825 1.00 97.62 305 ASP A O 1
ATOM 2479 N N . THR A 1 306 ? 16.231 -15.726 -21.450 1.00 94.19 306 THR A N 1
ATOM 2480 C CA . THR A 1 306 ? 16.409 -15.219 -20.082 1.00 94.19 306 THR A CA 1
ATOM 2481 C C . THR A 1 306 ? 15.144 -15.473 -19.265 1.00 94.19 306 THR A C 1
ATOM 2483 O O . THR A 1 306 ? 15.217 -15.987 -18.156 1.00 94.19 306 THR A O 1
ATOM 2486 N N . SER A 1 307 ? 13.969 -15.187 -19.825 1.00 96.00 307 SER A N 1
ATOM 2487 C CA . SER A 1 307 ? 12.696 -15.343 -19.117 1.00 96.00 307 SER A CA 1
ATOM 2488 C C . SER A 1 307 ? 12.385 -16.801 -18.783 1.00 96.00 307 SER A C 1
ATOM 2490 O O . SER A 1 307 ? 11.915 -17.072 -17.687 1.00 96.00 307 SER A O 1
ATOM 2492 N N . ARG A 1 308 ? 12.690 -17.747 -19.680 1.00 94.94 308 ARG A N 1
ATOM 2493 C CA . ARG A 1 308 ? 12.555 -19.193 -19.428 1.00 94.94 308 ARG A CA 1
ATOM 2494 C C . ARG A 1 308 ? 13.552 -19.713 -18.399 1.00 94.94 308 ARG A C 1
ATOM 2496 O O . ARG A 1 308 ? 13.201 -20.587 -17.624 1.00 94.94 308 ARG A O 1
ATOM 2503 N N . ALA A 1 309 ? 14.779 -19.192 -18.379 1.00 94.44 309 ALA A N 1
ATOM 2504 C CA . ALA A 1 309 ? 15.786 -19.606 -17.401 1.00 94.44 309 ALA A CA 1
ATOM 2505 C C . ALA A 1 309 ? 15.431 -19.213 -15.953 1.00 94.44 309 ALA A C 1
ATOM 2507 O O . ALA A 1 309 ? 15.973 -19.803 -15.022 1.00 94.44 309 ALA A O 1
ATOM 2508 N N . TYR A 1 310 ? 14.550 -18.223 -15.778 1.00 89.25 310 TYR A N 1
ATOM 2509 C CA . TYR A 1 310 ? 14.148 -17.676 -14.478 1.00 89.25 310 TYR A CA 1
ATOM 2510 C C . TYR A 1 310 ? 12.629 -17.725 -14.247 1.00 89.25 310 TYR A C 1
ATOM 2512 O O . TYR A 1 310 ? 12.125 -17.001 -13.393 1.00 89.25 310 TYR A O 1
ATOM 2520 N N . ASP A 1 311 ? 11.902 -18.536 -15.021 1.00 89.75 311 ASP A N 1
ATOM 2521 C CA . ASP A 1 311 ? 10.451 -18.744 -14.894 1.00 89.75 311 ASP A CA 1
ATOM 2522 C C . ASP A 1 311 ? 9.614 -17.442 -14.869 1.00 89.75 311 ASP A C 1
ATOM 2524 O O . ASP A 1 311 ? 8.595 -17.321 -14.185 1.00 89.75 311 ASP A O 1
ATOM 2528 N N . LEU A 1 312 ? 10.020 -16.438 -15.655 1.00 88.75 312 LEU A N 1
ATOM 2529 C CA . LEU A 1 312 ? 9.354 -15.134 -15.755 1.00 88.75 312 LEU A CA 1
ATOM 2530 C C . LEU A 1 312 ? 8.131 -15.207 -16.684 1.00 88.75 312 LEU A C 1
ATOM 2532 O O . LEU A 1 312 ? 8.117 -14.607 -17.760 1.00 88.75 312 LEU A O 1
ATOM 2536 N N . ASN A 1 313 ? 7.094 -15.942 -16.274 1.00 89.88 313 ASN A N 1
ATOM 2537 C CA . ASN A 1 313 ? 5.939 -16.304 -17.112 1.00 89.88 313 ASN A CA 1
ATOM 2538 C C . ASN A 1 313 ? 5.263 -15.118 -17.822 1.00 89.88 313 ASN A C 1
ATOM 2540 O O . ASN A 1 313 ? 4.984 -15.204 -19.017 1.00 89.88 313 ASN A O 1
ATOM 2544 N N . TYR A 1 314 ? 5.071 -13.981 -17.144 1.00 89.56 314 TYR A N 1
ATOM 2545 C CA . TYR A 1 314 ? 4.529 -12.774 -17.782 1.00 89.56 314 TYR A CA 1
ATOM 2546 C C . TYR A 1 314 ? 5.421 -12.259 -18.913 1.00 89.56 314 TYR A C 1
ATOM 2548 O O . TYR A 1 314 ? 4.928 -11.887 -19.975 1.00 89.56 314 TYR A O 1
ATOM 2556 N N . LYS A 1 315 ? 6.745 -12.254 -18.719 1.00 93.81 315 LYS A N 1
ATOM 2557 C CA . LYS A 1 315 ? 7.675 -11.818 -19.763 1.00 93.81 315 LYS A CA 1
ATOM 2558 C C . LYS A 1 315 ? 7.742 -12.835 -20.902 1.00 93.81 315 LYS A C 1
ATOM 2560 O O . LYS A 1 315 ? 7.755 -12.417 -22.051 1.00 93.81 315 LYS A O 1
ATOM 2565 N N . ILE A 1 316 ? 7.688 -14.140 -20.607 1.00 96.62 316 ILE A N 1
ATOM 2566 C CA . ILE A 1 316 ? 7.540 -15.193 -21.626 1.00 96.62 316 ILE A CA 1
ATOM 2567 C C . ILE A 1 316 ? 6.302 -14.918 -22.487 1.00 96.62 316 ILE A C 1
ATOM 2569 O O . ILE A 1 316 ? 6.417 -14.908 -23.708 1.00 96.62 316 ILE A O 1
ATOM 2573 N N . MET A 1 317 ? 5.151 -14.654 -21.862 1.00 95.06 317 MET A N 1
ATOM 2574 C CA . MET A 1 317 ? 3.897 -14.352 -22.554 1.00 95.06 317 MET A CA 1
ATOM 2575 C C . MET A 1 317 ? 4.056 -13.167 -23.519 1.00 95.06 317 MET A C 1
ATOM 2577 O O . MET A 1 317 ? 3.862 -13.349 -24.718 1.00 95.06 317 MET A O 1
ATOM 2581 N N . TYR A 1 318 ? 4.478 -11.993 -23.034 1.00 95.25 318 TYR A N 1
ATOM 2582 C CA . TYR A 1 318 ? 4.647 -10.8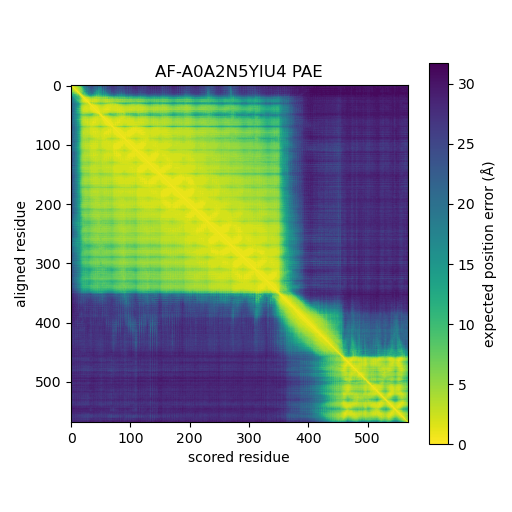04 -23.885 1.00 95.25 318 TYR A CA 1
ATOM 2583 C C . TYR A 1 318 ? 5.668 -11.015 -25.008 1.00 95.25 318 TYR A C 1
ATOM 2585 O O . TYR A 1 318 ? 5.451 -10.601 -26.141 1.00 95.25 318 TYR A O 1
ATOM 2593 N N . THR A 1 319 ? 6.781 -11.696 -24.729 1.00 97.56 319 THR A N 1
ATOM 2594 C CA . THR A 1 319 ? 7.797 -11.954 -25.755 1.00 97.56 319 THR A CA 1
ATOM 2595 C C . THR A 1 319 ? 7.285 -12.914 -26.836 1.00 97.56 319 THR A C 1
ATOM 2597 O O . THR A 1 319 ? 7.615 -12.736 -28.005 1.00 97.56 319 THR A O 1
ATOM 2600 N N . LEU A 1 320 ? 6.467 -13.918 -26.489 1.00 97.88 320 LEU A N 1
ATOM 2601 C CA . LEU A 1 320 ? 5.838 -14.820 -27.468 1.00 97.88 320 LEU A CA 1
ATOM 2602 C C . LEU A 1 320 ? 4.808 -14.101 -28.351 1.00 97.88 320 LEU A C 1
ATOM 2604 O O . LEU A 1 320 ? 4.724 -14.405 -29.540 1.00 97.88 320 LEU A O 1
ATOM 2608 N N . GLU A 1 321 ? 4.053 -13.157 -27.785 1.00 97.12 321 GLU A N 1
ATOM 2609 C CA . GLU A 1 321 ? 3.139 -12.285 -28.536 1.00 97.12 321 GLU A CA 1
ATOM 2610 C C . GLU A 1 321 ? 3.912 -11.450 -29.562 1.00 97.12 321 GLU A C 1
ATOM 2612 O O . GLU A 1 321 ? 3.632 -11.545 -30.756 1.00 97.12 321 GLU A O 1
ATOM 2617 N N . ALA A 1 322 ? 4.982 -10.778 -29.130 1.00 97.69 322 ALA A N 1
ATOM 2618 C CA . ALA A 1 322 ? 5.834 -9.990 -30.018 1.00 97.69 322 ALA A CA 1
ATOM 2619 C C . ALA A 1 322 ? 6.491 -10.839 -31.127 1.00 97.69 322 ALA A C 1
ATOM 2621 O O . ALA A 1 322 ? 6.560 -10.435 -32.286 1.00 97.69 322 ALA A O 1
ATOM 2622 N N . PHE A 1 323 ? 6.912 -12.077 -30.830 1.00 98.12 323 PHE A N 1
ATOM 2623 C CA . PHE A 1 323 ? 7.357 -13.009 -31.875 1.00 98.12 323 PHE A CA 1
ATOM 2624 C C . PHE A 1 323 ? 6.268 -13.261 -32.927 1.00 98.12 323 PHE A C 1
ATOM 2626 O O . PHE A 1 323 ? 6.568 -13.298 -34.124 1.00 98.12 323 PHE A O 1
ATOM 2633 N N . ALA A 1 324 ? 5.020 -13.466 -32.498 1.00 94.88 324 ALA A N 1
ATOM 2634 C CA . ALA A 1 324 ? 3.911 -13.703 -33.411 1.00 94.88 324 ALA A CA 1
ATOM 2635 C C . ALA A 1 324 ? 3.637 -12.482 -34.303 1.00 94.88 324 ALA A C 1
ATOM 2637 O O . ALA A 1 324 ? 3.425 -12.659 -35.507 1.00 94.88 324 ALA A O 1
ATOM 2638 N N . GLU A 1 325 ? 3.700 -11.277 -33.737 1.00 96.75 325 GLU A N 1
ATOM 2639 C CA . GLU A 1 325 ? 3.525 -10.002 -34.441 1.00 96.75 325 GLU A CA 1
ATOM 2640 C C . GLU A 1 325 ? 4.626 -9.779 -35.484 1.00 96.75 325 GLU A C 1
ATOM 2642 O O . GLU A 1 325 ? 4.325 -9.604 -36.668 1.00 96.75 325 GLU A O 1
ATOM 2647 N N . VAL A 1 326 ? 5.900 -9.929 -35.105 1.00 97.56 326 VAL A N 1
ATOM 2648 C CA . VAL A 1 326 ? 7.028 -9.777 -36.038 1.00 97.56 326 VAL A CA 1
ATOM 2649 C C . VAL A 1 326 ? 6.966 -10.798 -37.178 1.00 97.56 326 VAL A C 1
ATOM 2651 O O . VAL A 1 326 ? 7.187 -10.453 -38.340 1.00 97.56 326 VAL A O 1
ATOM 2654 N N . TYR A 1 327 ? 6.653 -12.068 -36.895 1.00 93.56 327 TYR A N 1
ATOM 2655 C CA . TYR A 1 327 ? 6.524 -13.068 -37.961 1.00 93.56 327 TYR A CA 1
ATOM 2656 C C . TYR A 1 327 ? 5.308 -12.825 -38.861 1.00 93.56 327 TYR A C 1
ATOM 2658 O O . TYR A 1 327 ? 5.389 -13.127 -40.050 1.00 93.56 327 TYR A O 1
ATOM 2666 N N . ALA A 1 328 ? 4.216 -12.258 -38.338 1.00 89.94 328 ALA A N 1
ATOM 2667 C CA . ALA A 1 328 ? 3.083 -11.836 -39.158 1.00 89.94 328 ALA A CA 1
ATOM 2668 C C . ALA A 1 328 ? 3.462 -10.666 -40.078 1.00 89.94 328 ALA A C 1
ATOM 2670 O O . ALA A 1 328 ? 3.122 -10.703 -41.260 1.00 89.94 328 ALA A O 1
ATOM 2671 N N . ALA A 1 329 ? 4.214 -9.683 -39.571 1.00 93.44 329 ALA A N 1
ATOM 2672 C CA . ALA A 1 329 ? 4.726 -8.558 -40.356 1.00 93.44 329 ALA A CA 1
ATOM 2673 C C . ALA A 1 329 ? 5.706 -9.006 -41.457 1.00 93.44 329 ALA A C 1
ATOM 2675 O O . ALA A 1 329 ? 5.701 -8.462 -42.557 1.00 93.44 329 ALA A O 1
ATOM 2676 N N . LYS A 1 330 ? 6.496 -10.060 -41.204 1.00 93.75 330 LYS A N 1
ATOM 2677 C CA . LYS A 1 330 ? 7.342 -10.734 -42.210 1.00 93.75 330 LYS A CA 1
ATOM 2678 C C . LYS A 1 330 ? 6.572 -11.692 -43.139 1.00 93.75 330 LYS A C 1
ATOM 2680 O O . LYS A 1 330 ? 7.209 -12.396 -43.922 1.00 93.75 330 LYS A O 1
ATOM 2685 N N . GLU A 1 331 ? 5.247 -11.780 -43.013 1.00 89.69 331 GLU A N 1
ATOM 2686 C CA . GLU A 1 331 ? 4.359 -12.693 -43.754 1.00 89.69 331 GLU A CA 1
ATOM 2687 C C . GLU A 1 331 ? 4.646 -14.203 -43.548 1.00 89.69 331 GLU A C 1
ATOM 2689 O O . GLU A 1 331 ? 4.131 -15.059 -44.272 1.00 89.69 331 GLU A O 1
ATOM 2694 N N . ASP A 1 332 ? 5.407 -14.583 -42.512 1.00 87.81 332 ASP A N 1
ATOM 2695 C CA . ASP A 1 332 ? 5.586 -15.980 -42.085 1.00 87.81 332 ASP A CA 1
ATOM 2696 C C . ASP A 1 332 ? 4.463 -16.378 -41.115 1.00 87.81 332 ASP A C 1
ATOM 2698 O O . ASP A 1 332 ? 4.650 -16.596 -39.912 1.00 87.81 332 ASP A O 1
ATOM 2702 N N . TYR A 1 333 ? 3.249 -16.487 -41.659 1.00 82.12 333 TYR A N 1
ATOM 2703 C CA . TYR A 1 333 ? 2.048 -16.802 -40.880 1.00 82.12 333 TYR A CA 1
ATOM 2704 C C . TYR A 1 333 ? 2.118 -18.162 -40.180 1.00 82.12 333 TYR A C 1
ATOM 2706 O O . TYR A 1 333 ? 1.442 -18.380 -39.174 1.00 82.12 333 TYR A O 1
ATOM 2714 N N . LYS A 1 334 ? 2.943 -19.090 -40.683 1.00 83.56 334 LYS A N 1
ATOM 2715 C CA . LYS A 1 334 ? 3.126 -20.399 -40.055 1.00 83.56 334 LYS A CA 1
ATOM 2716 C C . LYS A 1 334 ? 3.849 -20.259 -38.721 1.00 83.56 334 LYS A C 1
ATOM 2718 O O . LYS A 1 334 ? 3.381 -20.822 -37.733 1.00 83.56 334 LYS A O 1
ATOM 2723 N N . LYS A 1 335 ? 4.969 -19.530 -38.686 1.00 86.25 335 LYS A N 1
ATOM 2724 C CA . LYS A 1 335 ? 5.674 -19.263 -37.426 1.00 86.25 335 LYS A CA 1
ATOM 2725 C C . LYS A 1 335 ? 4.870 -18.350 -36.518 1.00 86.25 335 LYS A C 1
ATOM 2727 O O . LYS A 1 335 ? 4.793 -18.632 -35.329 1.00 86.25 335 LYS A O 1
ATOM 2732 N N . SER A 1 336 ? 4.227 -17.323 -37.073 1.00 83.94 336 SER A N 1
ATOM 2733 C CA . SER A 1 336 ? 3.350 -16.439 -36.302 1.00 83.94 336 SER A CA 1
ATOM 2734 C C . SER A 1 336 ? 2.284 -17.232 -35.536 1.00 83.94 336 SER A C 1
ATOM 2736 O O . SER A 1 336 ? 2.182 -17.116 -34.317 1.00 83.94 336 SER A O 1
ATOM 2738 N N . LEU A 1 337 ? 1.574 -18.142 -36.216 1.00 80.25 337 LEU A N 1
ATOM 2739 C CA . LEU A 1 337 ? 0.569 -18.999 -35.585 1.00 80.25 337 LEU A CA 1
ATOM 2740 C C . LEU A 1 337 ? 1.157 -19.933 -34.515 1.00 80.25 337 LEU A C 1
ATOM 2742 O O . LEU A 1 337 ? 0.489 -20.209 -33.519 1.00 80.25 337 LEU A O 1
ATOM 2746 N N . ASP A 1 338 ? 2.373 -20.446 -34.708 1.00 87.69 338 ASP A N 1
ATOM 2747 C CA . ASP A 1 338 ? 3.039 -21.298 -33.717 1.00 87.69 338 ASP A CA 1
ATOM 2748 C C . ASP A 1 338 ? 3.356 -20.530 -32.426 1.00 87.69 338 ASP A C 1
ATOM 2750 O O . ASP A 1 338 ? 2.967 -20.959 -31.338 1.00 87.69 338 ASP A O 1
ATOM 2754 N N . TYR A 1 339 ? 3.972 -19.351 -32.547 1.00 91.62 339 TYR A N 1
ATOM 2755 C CA . TYR A 1 339 ? 4.248 -18.480 -31.405 1.00 91.62 339 TYR A CA 1
ATOM 2756 C C . TYR A 1 339 ? 2.966 -17.987 -30.735 1.00 91.62 339 TYR A C 1
ATOM 2758 O O . TYR A 1 339 ? 2.878 -18.003 -29.509 1.00 91.62 339 TYR A O 1
ATOM 2766 N N . PHE A 1 340 ? 1.933 -17.658 -31.514 1.00 89.38 340 PHE A N 1
ATOM 2767 C CA . PHE A 1 340 ? 0.635 -17.261 -30.976 1.00 89.38 340 PHE A CA 1
ATOM 2768 C C . PHE A 1 340 ? -0.031 -18.388 -30.170 1.00 89.38 340 PHE A C 1
ATOM 2770 O O . PHE A 1 340 ? -0.607 -18.146 -29.112 1.00 89.38 340 PHE A O 1
ATOM 2777 N N . ARG A 1 341 ? 0.093 -19.651 -30.604 1.00 87.56 341 ARG A N 1
ATOM 2778 C CA . ARG A 1 341 ? -0.381 -20.809 -29.821 1.00 87.56 341 ARG A CA 1
ATOM 2779 C C . ARG A 1 341 ? 0.391 -20.984 -28.518 1.00 87.56 341 ARG A C 1
ATOM 2781 O O . ARG A 1 341 ? -0.223 -21.291 -27.500 1.00 87.56 341 ARG A O 1
ATOM 2788 N N . GLN A 1 342 ? 1.711 -20.792 -28.537 1.00 93.06 342 GLN A N 1
ATOM 2789 C CA . GLN A 1 342 ? 2.521 -20.823 -27.316 1.00 93.06 342 GLN A CA 1
ATOM 2790 C C . GLN A 1 342 ? 2.112 -19.696 -26.357 1.00 93.06 342 GLN A C 1
ATOM 2792 O O . GLN A 1 342 ? 1.939 -19.951 -25.168 1.00 93.06 342 GLN A O 1
ATOM 2797 N N . TYR A 1 343 ? 1.900 -18.482 -26.877 1.00 93.69 343 TYR A N 1
ATOM 2798 C CA . TYR A 1 343 ? 1.365 -17.351 -26.119 1.00 93.69 343 TYR A CA 1
ATOM 2799 C C . TYR A 1 343 ? 0.039 -17.713 -25.442 1.00 93.69 343 TYR A C 1
ATOM 2801 O O . TYR A 1 343 ? -0.069 -17.548 -24.231 1.00 93.69 343 TYR A O 1
ATOM 2809 N N . LEU A 1 344 ? -0.928 -18.275 -26.181 1.00 88.44 344 LEU A N 1
ATOM 2810 C CA . LEU A 1 344 ? -2.214 -18.701 -25.616 1.00 88.44 344 LEU A CA 1
ATOM 2811 C C . LEU A 1 344 ? -2.040 -19.750 -24.512 1.00 88.44 344 LEU A C 1
ATOM 2813 O O . LEU A 1 344 ? -2.658 -19.628 -23.464 1.00 88.44 344 LEU A O 1
ATOM 2817 N N . GLY A 1 345 ? -1.157 -20.734 -24.701 1.00 91.06 345 GLY A N 1
ATOM 2818 C CA . GLY A 1 345 ? -0.892 -21.747 -23.676 1.00 91.06 345 GLY A CA 1
ATOM 2819 C C . GLY A 1 345 ? -0.330 -21.160 -22.376 1.00 91.06 345 GLY A C 1
ATOM 2820 O O . GLY A 1 345 ? -0.767 -21.531 -21.289 1.00 91.06 345 GLY A O 1
ATOM 2821 N N . VAL A 1 346 ? 0.612 -20.215 -22.476 1.00 90.94 346 VAL A N 1
ATOM 2822 C CA . VAL A 1 346 ? 1.173 -19.524 -21.300 1.00 90.94 346 VAL A CA 1
ATOM 2823 C C . VAL A 1 346 ? 0.133 -18.601 -20.666 1.00 90.94 346 VAL A C 1
ATOM 2825 O O . VAL A 1 346 ? -0.009 -18.589 -19.446 1.00 90.94 346 VAL A O 1
ATOM 2828 N N . LYS A 1 347 ? -0.627 -17.870 -21.485 1.00 88.50 347 LYS A N 1
ATOM 2829 C CA . LYS A 1 347 ? -1.718 -16.996 -21.053 1.00 88.50 347 LYS A CA 1
ATOM 2830 C C . LYS A 1 347 ? -2.755 -17.769 -20.242 1.00 88.50 347 LYS A C 1
ATOM 2832 O O . LYS A 1 347 ? -3.044 -17.391 -19.111 1.00 88.50 347 LYS A O 1
ATOM 2837 N N . ASP A 1 348 ? -3.257 -18.876 -20.781 1.00 85.31 348 ASP A N 1
ATOM 2838 C CA . ASP A 1 348 ? -4.242 -19.723 -20.109 1.00 85.31 348 ASP A CA 1
ATOM 2839 C C . ASP A 1 348 ? -3.692 -20.275 -18.788 1.00 85.31 348 ASP A C 1
ATOM 2841 O O . ASP A 1 348 ? -4.404 -20.276 -17.788 1.00 85.31 348 ASP A O 1
ATOM 2845 N N . SER A 1 349 ? -2.413 -20.671 -18.744 1.00 86.31 349 SER A N 1
ATOM 2846 C CA . SER A 1 349 ? -1.764 -21.102 -17.499 1.00 86.31 349 SER A CA 1
ATOM 2847 C C . SER A 1 349 ? -1.735 -19.990 -16.446 1.00 86.31 349 SER A C 1
ATOM 2849 O O . SER A 1 349 ? -2.122 -20.233 -15.307 1.00 86.31 349 SER A O 1
ATOM 2851 N N . ILE A 1 350 ? -1.321 -18.771 -16.815 1.00 81.00 350 ILE A N 1
ATOM 2852 C CA . ILE A 1 350 ? -1.231 -17.627 -15.892 1.00 81.00 350 ILE A CA 1
ATOM 2853 C C . ILE A 1 350 ? -2.613 -17.277 -15.325 1.00 81.00 350 ILE A C 1
ATOM 2855 O O . ILE A 1 350 ? -2.772 -17.165 -14.110 1.00 81.00 350 ILE A O 1
ATOM 2859 N N . PHE A 1 351 ? -3.620 -17.133 -16.189 1.00 77.81 351 PHE A N 1
ATOM 2860 C CA . PHE A 1 351 ? -4.949 -16.690 -15.765 1.00 77.81 351 PHE A CA 1
ATOM 2861 C C . PHE A 1 351 ? -5.741 -17.784 -15.041 1.00 77.81 351 PHE A C 1
ATOM 2863 O O . PHE A 1 351 ? -6.540 -17.472 -14.159 1.00 77.81 351 PHE A O 1
ATOM 2870 N N . ASN A 1 352 ? -5.531 -19.063 -15.362 1.00 75.56 352 ASN A N 1
ATOM 2871 C CA . ASN A 1 352 ? -6.179 -20.148 -14.628 1.00 75.56 352 ASN A CA 1
ATOM 2872 C C . ASN A 1 352 ? -5.595 -20.296 -13.211 1.00 75.56 352 ASN A C 1
ATOM 2874 O O . ASN A 1 352 ? -6.354 -20.437 -12.252 1.00 75.56 352 ASN A O 1
ATOM 2878 N N . ASP A 1 353 ? -4.271 -20.172 -13.055 1.00 69.38 353 ASP A N 1
ATOM 2879 C CA . ASP A 1 353 ? -3.617 -20.160 -11.738 1.00 69.38 353 ASP A CA 1
ATOM 2880 C C . ASP A 1 353 ? -4.071 -18.966 -10.884 1.00 69.38 353 ASP A C 1
ATOM 2882 O O . ASP A 1 353 ? -4.309 -19.105 -9.681 1.00 69.38 353 ASP A O 1
ATOM 2886 N N . GLU A 1 354 ? -4.223 -17.788 -11.493 1.00 67.62 354 GLU A N 1
ATOM 2887 C CA . GLU A 1 354 ? -4.707 -16.590 -10.807 1.00 67.62 354 GLU A CA 1
ATOM 2888 C C . GLU A 1 354 ? -6.173 -16.727 -10.377 1.00 67.62 354 GLU A C 1
ATOM 2890 O O . GLU A 1 354 ? -6.496 -16.476 -9.215 1.00 67.62 354 GLU A O 1
ATOM 2895 N N . ASN A 1 355 ? -7.045 -17.217 -11.262 1.00 66.69 355 ASN A N 1
ATOM 2896 C CA . ASN A 1 355 ? -8.443 -17.488 -10.929 1.00 66.69 355 ASN A CA 1
ATOM 2897 C C . ASN A 1 355 ? -8.563 -18.500 -9.779 1.00 66.69 355 ASN A C 1
ATOM 2899 O O . ASN A 1 355 ? -9.358 -18.296 -8.862 1.00 66.69 355 ASN A O 1
ATOM 2903 N N . HIS A 1 356 ? -7.751 -19.562 -9.774 1.00 64.69 356 HIS A N 1
ATOM 2904 C CA . HIS A 1 356 ? -7.728 -20.524 -8.672 1.00 64.69 356 HIS A CA 1
ATOM 2905 C C . HIS A 1 356 ? -7.297 -19.892 -7.341 1.00 64.69 356 HIS A C 1
ATOM 2907 O O . HIS A 1 356 ? -7.916 -20.172 -6.313 1.00 64.69 356 HIS A O 1
ATOM 2913 N N . LYS A 1 357 ? -6.285 -19.014 -7.343 1.00 68.06 357 LYS A N 1
ATOM 2914 C CA . LYS A 1 357 ? -5.866 -18.277 -6.137 1.00 68.06 357 LYS A CA 1
ATOM 2915 C C . LYS A 1 357 ? -6.954 -17.328 -5.636 1.00 68.06 357 LYS A C 1
ATOM 2917 O O . LYS A 1 357 ? -7.248 -17.334 -4.444 1.00 68.06 357 LYS A O 1
ATOM 2922 N N . GLN A 1 358 ? -7.587 -16.572 -6.534 1.00 60.50 358 GLN A N 1
ATOM 2923 C CA . GLN A 1 358 ? -8.680 -15.663 -6.180 1.00 60.50 358 GLN A CA 1
ATOM 2924 C C . GLN A 1 358 ? -9.875 -16.419 -5.585 1.00 60.50 358 GLN A C 1
ATOM 2926 O O . GLN A 1 358 ? -10.449 -15.977 -4.591 1.00 60.50 358 GLN A O 1
ATOM 2931 N N . ILE A 1 359 ? -10.228 -17.581 -6.148 1.00 62.06 359 ILE A N 1
ATOM 2932 C CA . ILE A 1 359 ? -11.283 -18.449 -5.607 1.00 62.06 359 ILE A CA 1
ATOM 2933 C C . ILE A 1 359 ? -10.908 -18.943 -4.207 1.00 62.06 359 ILE A C 1
ATOM 2935 O O . ILE A 1 359 ? -11.721 -18.819 -3.295 1.00 62.06 359 ILE A O 1
ATOM 2939 N N . ALA A 1 360 ? -9.680 -19.426 -4.004 1.00 65.62 360 ALA A N 1
ATOM 2940 C CA . ALA A 1 360 ? -9.227 -19.888 -2.692 1.00 65.62 360 ALA A CA 1
ATOM 2941 C C . ALA A 1 360 ? -9.236 -18.766 -1.630 1.00 65.62 360 ALA A C 1
ATOM 2943 O O . ALA A 1 360 ? -9.615 -18.994 -0.480 1.00 65.62 360 ALA A O 1
ATOM 2944 N N . GLU A 1 361 ? -8.862 -17.537 -1.999 1.00 63.06 361 GLU A N 1
ATOM 2945 C CA . GLU A 1 361 ? -8.970 -16.368 -1.114 1.00 63.06 361 GLU A CA 1
ATOM 2946 C C . GLU A 1 361 ? -10.422 -16.003 -0.791 1.00 63.06 361 GLU A C 1
ATOM 2948 O O . GLU A 1 361 ? -10.745 -15.709 0.364 1.00 63.06 361 GLU A O 1
ATOM 2953 N N . LEU A 1 362 ? -11.309 -16.037 -1.789 1.00 66.81 362 LEU A N 1
ATOM 2954 C CA . LEU A 1 362 ? -12.746 -15.820 -1.612 1.00 66.81 362 LEU A CA 1
ATOM 2955 C C . LEU A 1 362 ? -13.368 -16.876 -0.689 1.00 66.81 362 LEU A C 1
ATOM 2957 O O . LEU A 1 362 ? -14.143 -16.523 0.199 1.00 66.81 362 LEU A O 1
ATOM 2961 N N . GLU A 1 363 ? -13.002 -18.148 -0.849 1.00 62.31 363 GLU A N 1
ATOM 2962 C CA . GLU A 1 363 ? -13.441 -19.250 0.014 1.00 62.31 363 GLU A CA 1
ATOM 2963 C C . GLU A 1 363 ? -12.970 -19.049 1.457 1.00 62.31 363 GLU A C 1
ATOM 2965 O O . GLU A 1 363 ? -13.775 -19.114 2.390 1.00 62.31 363 GLU A O 1
ATOM 2970 N N . LYS A 1 364 ? -11.691 -18.703 1.650 1.00 70.25 364 LYS A N 1
ATOM 2971 C CA . LYS A 1 364 ? -11.141 -18.376 2.971 1.00 70.25 364 LYS A CA 1
ATOM 2972 C C . LYS A 1 364 ? -11.877 -17.192 3.609 1.00 70.25 364 LYS A C 1
ATOM 2974 O O . LYS A 1 364 ? -12.192 -17.243 4.796 1.00 70.25 364 LYS A O 1
ATOM 2979 N N . ARG A 1 365 ? -12.184 -16.139 2.840 1.00 64.06 365 ARG A N 1
ATOM 2980 C CA . ARG A 1 365 ? -12.940 -14.971 3.329 1.00 64.06 365 ARG A CA 1
ATOM 2981 C C . ARG A 1 365 ? -14.343 -15.364 3.775 1.00 64.06 365 ARG A C 1
ATOM 2983 O O . ARG A 1 365 ? -14.755 -14.992 4.870 1.00 64.06 365 ARG A O 1
ATOM 2990 N N . TYR A 1 366 ? -15.044 -16.146 2.958 1.00 68.31 366 TYR A N 1
ATOM 2991 C CA . TYR A 1 366 ? -16.377 -16.637 3.284 1.00 68.31 366 TYR A CA 1
ATOM 2992 C C . TYR A 1 366 ? -16.381 -17.465 4.579 1.00 68.31 366 TYR A C 1
ATOM 2994 O O . TYR A 1 366 ? -17.254 -17.286 5.431 1.00 68.31 366 TYR A O 1
ATOM 3002 N N . GLU A 1 367 ? -15.389 -18.339 4.772 1.00 71.44 367 GLU A N 1
ATOM 3003 C CA . GLU A 1 367 ? -15.261 -19.111 6.011 1.00 71.44 367 GLU A CA 1
ATOM 3004 C C . GLU A 1 367 ? -14.998 -18.237 7.243 1.00 71.44 367 GLU A C 1
ATOM 3006 O O . GLU A 1 367 ? -15.566 -18.498 8.308 1.00 71.44 367 GLU A O 1
ATOM 3011 N N . THR A 1 368 ? -14.152 -17.212 7.119 1.00 66.31 368 THR A N 1
ATOM 3012 C CA . THR A 1 368 ? -13.860 -16.275 8.213 1.00 66.31 368 THR A CA 1
ATOM 3013 C C . THR A 1 368 ? -15.094 -15.458 8.585 1.00 66.31 368 THR A C 1
ATOM 3015 O O . THR A 1 368 ? -15.493 -15.469 9.747 1.00 66.31 368 THR A O 1
ATOM 3018 N N . GLU A 1 369 ? -15.768 -14.844 7.607 1.00 68.56 369 GLU A N 1
ATOM 3019 C CA . GLU A 1 369 ? -16.995 -14.071 7.846 1.00 68.56 369 GLU A CA 1
ATOM 3020 C C . GLU A 1 369 ? -18.079 -14.928 8.513 1.00 68.56 369 GLU A C 1
ATOM 3022 O O . GLU A 1 369 ? -18.757 -14.491 9.447 1.00 68.56 369 GLU A O 1
ATOM 3027 N N . LYS A 1 370 ? -18.214 -16.190 8.090 1.00 75.69 370 LYS A N 1
ATOM 3028 C CA . LYS A 1 370 ? -19.138 -17.136 8.716 1.00 75.69 370 LYS A CA 1
ATOM 3029 C C . LYS A 1 370 ? -18.787 -17.400 10.185 1.00 75.69 370 LYS A C 1
ATOM 3031 O O . LYS A 1 370 ? -19.683 -17.374 11.030 1.00 75.69 370 LYS A O 1
ATOM 3036 N N . LYS A 1 371 ? -17.508 -17.631 10.503 1.00 79.00 371 LYS A N 1
ATOM 3037 C CA . LYS A 1 371 ? -17.045 -17.822 11.891 1.00 79.00 371 LYS A CA 1
ATOM 3038 C C . LYS A 1 371 ? -17.284 -16.577 12.745 1.00 79.00 371 LYS A C 1
ATOM 3040 O O . LYS A 1 371 ? -17.712 -16.711 13.889 1.00 79.00 371 LYS A O 1
ATOM 3045 N N . ASP A 1 372 ? -17.080 -15.382 12.199 1.00 71.81 372 ASP A N 1
ATOM 3046 C CA . ASP A 1 372 ? -17.311 -14.126 12.920 1.00 71.81 372 ASP A CA 1
ATOM 3047 C C . ASP A 1 372 ? -18.791 -13.916 13.260 1.00 71.81 372 ASP A C 1
ATOM 3049 O O . ASP A 1 372 ? -19.127 -13.517 14.382 1.00 71.81 372 ASP A O 1
ATOM 3053 N N . ILE A 1 373 ? -19.692 -14.263 12.336 1.00 76.94 373 ILE A N 1
ATOM 3054 C CA . ILE A 1 373 ? -21.140 -14.259 12.585 1.00 76.94 373 ILE A CA 1
ATOM 3055 C C . ILE A 1 373 ? -21.502 -15.262 13.692 1.00 76.94 373 ILE A C 1
ATOM 3057 O O . ILE A 1 373 ? -22.258 -14.919 14.604 1.00 76.94 373 ILE A O 1
ATOM 3061 N N . GLU A 1 374 ? -20.953 -16.480 13.659 1.00 82.62 374 GLU A N 1
ATOM 3062 C CA . GLU A 1 374 ? -21.187 -17.494 14.699 1.00 82.62 374 GLU A CA 1
ATOM 3063 C C . GLU A 1 374 ? -20.685 -17.027 16.079 1.00 82.62 374 GLU A C 1
ATOM 3065 O O . GLU A 1 374 ? -21.403 -17.145 17.077 1.00 82.62 374 GLU A O 1
ATOM 3070 N N . ILE A 1 375 ? -19.492 -16.425 16.146 1.00 80.25 375 ILE A N 1
ATOM 3071 C CA . ILE A 1 375 ? -18.932 -15.849 17.378 1.00 80.25 375 ILE A CA 1
ATOM 3072 C C . ILE A 1 375 ? -19.814 -14.704 17.896 1.00 80.25 375 ILE A C 1
ATOM 3074 O O . ILE A 1 375 ? -20.057 -14.611 19.103 1.00 80.25 375 ILE A O 1
ATOM 3078 N N . SER A 1 376 ? -20.312 -13.839 17.009 1.00 73.44 376 SER A N 1
ATOM 3079 C CA . SER A 1 376 ? -21.219 -12.742 17.364 1.00 73.44 376 SER A CA 1
ATOM 3080 C C . SER A 1 376 ? -22.523 -13.265 17.983 1.00 73.44 376 SER A C 1
ATOM 3082 O O . SER A 1 376 ? -22.905 -12.846 19.078 1.00 73.44 376 SER A O 1
ATOM 3084 N N . GLN A 1 377 ? -23.141 -14.280 17.370 1.00 82.44 377 GLN A N 1
ATOM 3085 C CA . GLN A 1 377 ? -24.351 -14.919 17.901 1.00 82.44 377 GLN A CA 1
ATOM 3086 C C . GLN A 1 377 ? -24.121 -15.574 19.272 1.00 82.44 377 GLN A C 1
ATOM 3088 O O . GLN A 1 377 ? -24.971 -15.470 20.163 1.00 82.44 377 GLN A O 1
ATOM 3093 N N . GLN A 1 378 ? -22.972 -16.228 19.473 1.00 87.31 378 GLN A N 1
ATOM 3094 C CA . GLN A 1 378 ? -22.608 -16.797 20.773 1.00 87.31 378 GLN A CA 1
ATOM 3095 C C . GLN A 1 378 ? -22.414 -15.711 21.839 1.00 87.31 378 GLN A C 1
ATOM 3097 O O . GLN A 1 378 ? -22.903 -15.863 22.962 1.00 87.31 378 GLN A O 1
ATOM 3102 N N . LYS A 1 379 ? -21.750 -14.596 21.503 1.00 82.81 379 LYS A N 1
ATOM 3103 C CA . LYS A 1 379 ? -21.585 -13.452 22.416 1.00 82.81 379 LYS A CA 1
ATOM 3104 C C . LYS A 1 379 ? -22.937 -12.879 22.848 1.00 82.81 379 LYS A C 1
ATOM 3106 O O . LYS A 1 379 ? -23.139 -12.673 24.047 1.00 82.81 379 LYS A O 1
ATOM 3111 N N . ASP A 1 380 ? -23.877 -12.720 21.920 1.00 85.06 380 ASP A N 1
ATOM 3112 C CA . ASP A 1 380 ? -25.239 -12.259 22.215 1.00 85.06 380 ASP A CA 1
ATOM 3113 C C . ASP A 1 380 ? -25.998 -13.226 23.138 1.00 85.06 380 ASP A C 1
ATOM 3115 O O . ASP A 1 380 ? -26.679 -12.798 24.079 1.00 85.06 380 ASP A O 1
ATOM 3119 N N . GLN A 1 381 ? -25.871 -14.541 22.921 1.00 86.62 381 GLN A N 1
ATOM 3120 C CA . GLN A 1 381 ? -26.461 -15.547 23.813 1.00 86.62 381 GLN A CA 1
ATOM 3121 C C . GLN A 1 381 ? -25.862 -15.486 25.223 1.00 86.62 381 GLN A C 1
ATOM 3123 O O . GLN A 1 381 ? -26.608 -15.493 26.207 1.00 86.62 381 GLN A O 1
ATOM 3128 N N . ILE A 1 382 ? -24.535 -15.372 25.334 1.00 87.62 382 ILE A N 1
ATOM 3129 C CA . ILE A 1 382 ? -23.838 -15.236 26.620 1.00 87.62 382 ILE A CA 1
ATOM 3130 C C . ILE A 1 382 ? -24.291 -13.960 27.340 1.00 87.62 382 ILE A C 1
ATOM 3132 O O . ILE A 1 382 ? -24.543 -13.985 28.547 1.00 87.62 382 ILE A O 1
ATOM 3136 N N . GLN A 1 383 ? -24.439 -12.842 26.624 1.00 86.50 383 GLN A N 1
ATOM 3137 C CA . GLN A 1 383 ? -24.909 -11.585 27.206 1.00 86.50 383 GLN A CA 1
ATOM 3138 C C . GLN A 1 383 ? -26.349 -11.699 27.724 1.00 86.50 383 GLN A C 1
ATOM 3140 O O . GLN A 1 383 ? -26.626 -11.279 28.851 1.00 86.50 383 GLN A O 1
ATOM 3145 N N . LYS A 1 384 ? -27.251 -12.337 26.966 1.00 89.19 384 LYS A N 1
ATOM 3146 C CA . LYS A 1 384 ? -28.625 -12.617 27.418 1.00 89.19 384 LYS A CA 1
ATOM 3147 C C . LYS A 1 384 ? -28.649 -13.496 28.671 1.00 89.19 384 LYS A C 1
ATOM 3149 O O . LYS A 1 384 ? -29.373 -13.178 29.613 1.00 89.19 384 LYS A O 1
ATOM 3154 N N . GLN A 1 385 ? -27.833 -14.553 28.729 1.00 89.31 385 GLN A N 1
ATOM 3155 C CA . GLN A 1 385 ? -27.726 -15.400 29.924 1.00 89.31 385 GLN A CA 1
ATOM 3156 C C . GLN A 1 385 ? -27.228 -14.619 31.146 1.00 89.31 385 GLN A C 1
ATOM 3158 O O . GLN A 1 385 ? -27.799 -14.759 32.228 1.00 89.31 385 GLN A O 1
AT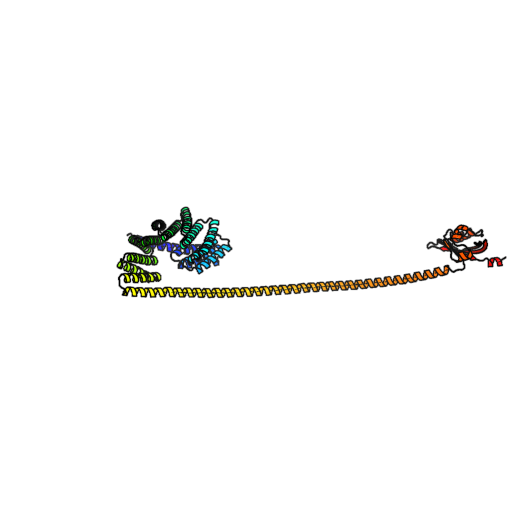OM 3163 N N . LYS A 1 386 ? -26.218 -13.753 30.985 1.00 90.75 386 LYS A N 1
ATOM 3164 C CA . LYS A 1 386 ? -25.728 -12.890 32.074 1.00 90.75 386 LYS A CA 1
ATOM 3165 C C . LYS A 1 386 ? -26.832 -11.990 32.630 1.00 90.75 386 LYS A C 1
ATOM 3167 O O . LYS A 1 386 ? -26.963 -11.889 33.847 1.00 90.75 386 LYS A O 1
ATOM 3172 N N . ILE A 1 387 ? -27.643 -11.380 31.762 1.00 89.88 387 ILE A N 1
ATOM 3173 C CA . ILE A 1 387 ? -28.772 -10.534 32.182 1.00 89.88 387 ILE A CA 1
ATOM 3174 C C . ILE A 1 387 ? -29.783 -11.353 32.994 1.00 89.88 387 ILE A C 1
ATOM 3176 O O . ILE A 1 387 ? -30.148 -10.936 34.090 1.00 89.88 387 ILE A O 1
ATOM 3180 N N . ILE A 1 388 ? -30.170 -12.542 32.517 1.00 92.00 388 ILE A N 1
ATOM 3181 C CA . ILE A 1 388 ? -31.114 -13.427 33.224 1.00 92.00 388 ILE A CA 1
ATOM 3182 C C . ILE A 1 388 ? -30.591 -13.796 34.621 1.00 92.00 388 ILE A C 1
ATOM 3184 O O . ILE A 1 388 ? -31.333 -13.698 35.600 1.00 92.00 388 ILE A O 1
ATOM 3188 N N . ILE A 1 389 ? -29.314 -14.180 34.730 1.00 92.25 389 ILE A N 1
ATOM 3189 C CA . ILE A 1 389 ? -28.690 -14.544 36.012 1.00 92.25 389 ILE A CA 1
ATOM 3190 C C . ILE A 1 389 ? -28.701 -13.354 36.982 1.00 92.25 389 ILE A C 1
ATOM 3192 O O . ILE A 1 389 ? -29.094 -13.510 38.138 1.00 92.25 389 ILE A O 1
ATOM 3196 N N . ILE A 1 390 ? -28.325 -12.156 36.521 1.00 91.88 390 ILE A N 1
ATOM 3197 C CA . ILE A 1 390 ? -28.322 -10.943 37.353 1.00 91.88 390 ILE A CA 1
ATOM 3198 C C . ILE A 1 390 ? -29.742 -10.600 37.826 1.00 91.88 390 ILE A C 1
ATOM 3200 O O . ILE A 1 390 ? -29.945 -10.337 39.013 1.00 91.88 390 ILE A O 1
ATOM 3204 N N . SER A 1 391 ? -30.740 -10.650 36.936 1.00 90.62 391 SER A N 1
ATOM 3205 C CA . SER A 1 391 ? -32.143 -10.408 37.293 1.00 90.62 391 SER A CA 1
ATOM 3206 C C . SER A 1 391 ? -32.656 -11.401 38.339 1.00 90.62 391 SER A C 1
ATOM 3208 O O . SER A 1 391 ? -33.366 -11.005 39.263 1.00 90.62 391 SER A O 1
ATOM 3210 N N . PHE A 1 392 ? -32.264 -12.675 38.242 1.00 94.56 392 PHE A N 1
ATOM 3211 C CA . PHE A 1 392 ? -32.646 -13.702 39.211 1.00 94.56 392 PHE A CA 1
ATOM 3212 C C . PHE A 1 392 ? -32.041 -13.446 40.601 1.00 94.56 392 PHE A C 1
ATOM 3214 O O . PHE A 1 392 ? -32.753 -13.501 41.605 1.00 94.56 392 PHE A O 1
ATOM 3221 N N . ILE A 1 393 ? -30.752 -13.089 40.663 1.00 94.69 393 ILE A N 1
ATOM 3222 C CA . ILE A 1 393 ? -30.065 -12.747 41.921 1.00 94.69 393 ILE A CA 1
ATOM 3223 C C . ILE A 1 393 ? -30.724 -11.531 42.588 1.00 94.69 393 ILE A C 1
ATOM 3225 O O . ILE A 1 393 ? -31.007 -11.565 43.787 1.00 94.69 393 ILE A O 1
ATOM 3229 N N . LEU A 1 394 ? -31.021 -10.479 41.816 1.00 94.38 394 LEU A N 1
ATOM 3230 C CA . LEU A 1 394 ? -31.720 -9.292 42.322 1.00 94.38 394 LEU A CA 1
ATOM 3231 C C . LEU A 1 394 ? -33.120 -9.633 42.849 1.00 94.38 394 LEU A C 1
ATOM 3233 O O . LEU A 1 394 ? -33.513 -9.130 43.901 1.00 94.38 394 LEU A O 1
ATOM 3237 N N . GLY A 1 395 ? -33.849 -10.528 42.173 1.00 93.69 395 GLY A N 1
ATOM 3238 C CA . GLY A 1 395 ? -35.155 -11.010 42.625 1.00 93.69 395 GLY A CA 1
ATOM 3239 C C . GLY A 1 395 ? -35.095 -11.712 43.985 1.00 93.69 395 GLY A C 1
ATOM 3240 O O . GLY A 1 395 ? -35.885 -11.400 44.877 1.00 93.69 395 GLY A O 1
ATOM 3241 N N . ILE A 1 396 ? -34.117 -12.600 44.190 1.00 95.44 396 ILE A N 1
ATOM 3242 C CA . ILE A 1 396 ? -33.906 -13.273 45.485 1.00 95.44 396 ILE A CA 1
ATOM 3243 C C . ILE A 1 396 ? -33.561 -12.257 46.582 1.00 95.44 396 ILE A C 1
ATOM 3245 O O . ILE A 1 396 ? -34.101 -12.328 47.691 1.00 95.44 396 ILE A O 1
ATOM 3249 N N . LEU A 1 397 ? -32.695 -11.286 46.286 1.00 95.44 397 LEU A N 1
ATOM 3250 C CA . LEU A 1 397 ? -32.332 -10.231 47.236 1.00 95.44 397 LEU A CA 1
ATOM 3251 C C . LEU A 1 397 ? -33.562 -9.399 47.657 1.00 95.44 397 LEU A C 1
ATOM 3253 O O . LEU A 1 397 ? -33.731 -9.046 48.825 1.00 95.44 397 LEU A O 1
ATOM 3257 N N . LEU A 1 398 ? -34.467 -9.123 46.720 1.00 95.44 398 LEU A N 1
ATOM 3258 C CA . LEU A 1 398 ? -35.679 -8.345 46.973 1.00 95.44 398 LEU A CA 1
ATOM 3259 C C . LEU A 1 398 ? -36.707 -9.126 47.814 1.00 95.44 398 LEU A C 1
ATOM 3261 O O . LEU A 1 398 ? -37.296 -8.585 48.752 1.00 95.44 398 LEU A O 1
ATOM 3265 N N . ILE A 1 399 ? -36.866 -10.427 47.546 1.00 95.31 399 ILE A N 1
ATOM 3266 C CA . ILE A 1 399 ? -37.730 -11.317 48.340 1.00 95.31 399 ILE A CA 1
ATOM 3267 C C . ILE A 1 399 ? -37.199 -11.457 49.771 1.00 95.31 399 ILE A C 1
ATOM 3269 O O . ILE A 1 399 ? -37.961 -11.332 50.730 1.00 95.31 399 ILE A O 1
ATOM 3273 N N . THR A 1 400 ? -35.894 -11.684 49.937 1.00 94.00 400 THR A N 1
ATOM 3274 C CA . THR A 1 400 ? -35.277 -11.844 51.264 1.00 94.00 400 THR A CA 1
ATOM 3275 C C . THR A 1 400 ? -35.366 -10.566 52.098 1.00 94.00 400 THR A C 1
ATOM 3277 O O . THR A 1 400 ? -35.737 -10.627 53.271 1.00 94.00 400 THR A O 1
ATOM 3280 N N . THR A 1 401 ? -35.121 -9.397 51.502 1.00 93.81 401 THR A N 1
ATOM 3281 C CA . THR A 1 401 ? -35.272 -8.104 52.194 1.00 93.81 401 THR A CA 1
ATOM 3282 C C . THR A 1 401 ? -36.721 -7.824 52.595 1.00 93.81 401 THR A C 1
ATOM 3284 O O . THR A 1 401 ? -36.969 -7.426 53.736 1.00 93.81 401 THR A O 1
ATOM 3287 N N . SER A 1 402 ? -37.691 -8.119 51.725 1.00 93.00 402 SER A N 1
ATOM 3288 C CA . SER A 1 402 ? -39.119 -8.014 52.057 1.00 93.00 402 SER A CA 1
ATOM 3289 C C . SER A 1 402 ? -39.539 -8.981 53.166 1.00 93.00 402 SER A C 1
ATOM 3291 O O . SER A 1 402 ? -40.261 -8.586 54.081 1.00 93.00 402 SER A O 1
ATOM 3293 N N . ALA A 1 403 ? -39.044 -10.221 53.154 1.00 94.62 403 ALA A N 1
ATOM 3294 C CA . ALA A 1 403 ? -39.314 -11.189 54.214 1.00 94.62 403 ALA A CA 1
ATOM 3295 C C . ALA A 1 403 ? -38.761 -10.720 55.571 1.00 94.62 403 ALA A C 1
ATOM 3297 O O . ALA A 1 403 ? -39.470 -10.767 56.577 1.00 94.62 403 ALA A O 1
ATOM 3298 N N . ILE A 1 404 ? -37.530 -10.196 55.602 1.00 95.69 404 ILE A N 1
ATOM 3299 C CA . ILE A 1 404 ? -36.928 -9.619 56.814 1.00 95.69 404 ILE A CA 1
ATOM 3300 C C . ILE A 1 404 ? -37.764 -8.438 57.326 1.00 95.69 404 ILE A C 1
ATOM 3302 O O . ILE A 1 404 ? -38.022 -8.341 58.530 1.00 95.69 404 ILE A O 1
ATOM 3306 N N . LEU A 1 405 ? -38.218 -7.557 56.430 1.00 95.38 405 LEU A N 1
ATOM 3307 C CA . LEU A 1 405 ? -39.065 -6.419 56.786 1.00 95.38 405 LEU A CA 1
ATOM 3308 C C . LEU A 1 405 ? -40.407 -6.878 57.375 1.00 95.38 405 LEU A C 1
ATOM 3310 O O . LEU A 1 405 ? -40.802 -6.396 58.436 1.00 95.38 405 LEU A O 1
ATOM 3314 N N . LEU A 1 406 ? -41.072 -7.851 56.746 1.00 94.31 406 LEU A N 1
ATOM 3315 C CA . LEU A 1 406 ? -42.333 -8.423 57.229 1.00 94.31 406 LEU A CA 1
ATOM 3316 C C . LEU A 1 406 ? -42.183 -9.075 58.606 1.00 94.31 406 LEU A C 1
ATOM 3318 O O . LEU A 1 406 ? -43.041 -8.896 59.472 1.00 94.31 406 LEU A O 1
ATOM 3322 N N . ILE A 1 407 ? -41.085 -9.799 58.839 1.00 94.94 407 ILE A N 1
ATOM 3323 C CA . ILE A 1 407 ? -40.782 -10.383 60.151 1.00 94.94 407 ILE A CA 1
ATOM 3324 C C . ILE A 1 407 ? -40.612 -9.275 61.196 1.00 94.94 407 ILE A C 1
ATOM 3326 O O . ILE A 1 407 ? -41.207 -9.358 62.272 1.00 94.94 407 ILE A O 1
ATOM 3330 N N . ARG A 1 408 ? -39.858 -8.211 60.884 1.00 93.88 408 ARG A N 1
ATOM 3331 C CA . ARG A 1 408 ? -39.684 -7.066 61.793 1.00 93.88 408 ARG A CA 1
ATOM 3332 C C . ARG A 1 408 ? -41.009 -6.375 62.111 1.00 93.88 408 ARG A C 1
ATOM 3334 O O . ARG A 1 408 ? -41.278 -6.127 63.286 1.00 93.88 408 ARG A O 1
ATOM 3341 N N . LEU A 1 409 ? -41.844 -6.123 61.104 1.00 92.50 409 LEU A N 1
ATOM 3342 C CA . LEU A 1 409 ? -43.167 -5.515 61.279 1.00 92.50 409 LEU A CA 1
ATOM 3343 C C . LEU A 1 409 ? -44.081 -6.393 62.140 1.00 92.50 409 LEU A C 1
ATOM 3345 O O . LEU A 1 409 ? -44.727 -5.897 63.059 1.00 92.50 409 LEU A O 1
ATOM 3349 N N . ASN A 1 410 ? -44.093 -7.708 61.912 1.00 92.00 410 ASN A N 1
ATOM 3350 C CA . ASN A 1 410 ? -44.874 -8.637 62.730 1.00 92.00 410 ASN A CA 1
ATOM 3351 C C . ASN A 1 410 ? -44.389 -8.689 64.186 1.00 92.00 410 ASN A C 1
ATOM 3353 O O . ASN A 1 410 ? -45.213 -8.755 65.099 1.00 92.00 410 ASN A O 1
ATOM 3357 N N . LEU A 1 411 ? -43.074 -8.639 64.424 1.00 92.44 411 LEU A N 1
ATOM 3358 C CA . LEU A 1 411 ? -42.511 -8.585 65.777 1.00 92.44 411 LEU A CA 1
ATOM 3359 C C . LEU A 1 411 ? -42.865 -7.275 66.489 1.00 92.44 411 LEU A C 1
ATOM 3361 O O . LEU A 1 411 ? -43.262 -7.310 67.653 1.00 92.44 411 LEU A O 1
ATOM 3365 N N . GLN A 1 412 ? -42.770 -6.136 65.798 1.00 91.06 412 GLN A N 1
ATOM 3366 C CA . GLN A 1 412 ? -43.213 -4.844 66.330 1.00 91.06 412 GLN A CA 1
ATOM 3367 C C . GLN A 1 412 ? -44.706 -4.865 66.664 1.00 91.06 412 GLN A C 1
ATOM 3369 O O . GLN A 1 412 ? -45.092 -4.482 67.766 1.00 91.06 412 GLN A O 1
ATOM 3374 N N . ARG A 1 413 ? -45.534 -5.399 65.761 1.00 91.12 413 ARG A N 1
ATOM 3375 C CA . ARG A 1 413 ? -46.978 -5.522 65.962 1.00 91.12 413 ARG A CA 1
ATOM 3376 C C . ARG A 1 413 ? -47.321 -6.381 67.182 1.00 91.12 413 ARG A C 1
ATOM 3378 O O . ARG A 1 413 ? -48.160 -5.985 67.979 1.00 91.12 413 ARG A O 1
ATOM 3385 N N . LYS A 1 414 ? -46.649 -7.524 67.374 1.00 91.94 414 LYS A N 1
ATOM 3386 C CA . LYS A 1 414 ? -46.844 -8.369 68.569 1.00 91.94 414 LYS A CA 1
ATOM 3387 C C . LYS A 1 414 ? -46.492 -7.637 69.867 1.00 91.94 414 LYS A C 1
ATOM 3389 O O . LYS A 1 414 ? -47.222 -7.767 70.842 1.00 91.94 414 LYS A O 1
ATOM 3394 N N . ARG A 1 415 ? -45.403 -6.859 69.880 1.00 91.69 415 ARG A N 1
ATOM 3395 C CA . ARG A 1 415 ? -45.027 -6.037 71.045 1.00 91.69 415 ARG A CA 1
ATOM 3396 C C . ARG A 1 415 ? -46.078 -4.967 71.343 1.00 91.69 415 ARG A C 1
ATOM 3398 O O . ARG A 1 415 ? -46.420 -4.779 72.503 1.00 91.69 415 ARG A O 1
ATOM 3405 N N . ALA A 1 416 ? -46.603 -4.314 70.307 1.00 88.44 416 ALA A N 1
ATOM 3406 C CA . ALA A 1 416 ? -47.650 -3.307 70.447 1.00 88.44 416 ALA A CA 1
ATOM 3407 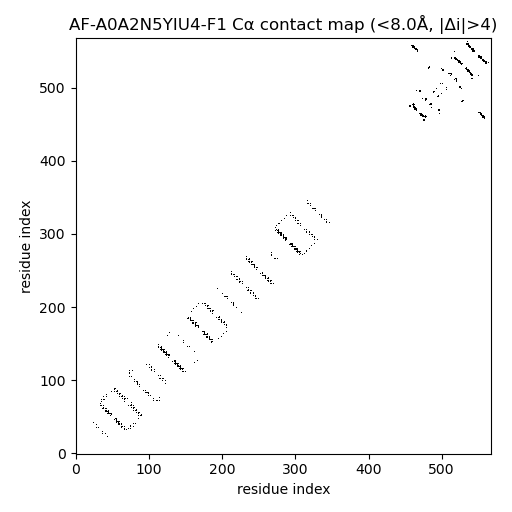C C . ALA A 1 416 ? -48.961 -3.897 70.994 1.00 88.44 416 ALA A C 1
ATOM 3409 O O . ALA A 1 416 ? -49.552 -3.303 71.886 1.00 88.44 416 ALA A O 1
ATOM 3410 N N . TYR A 1 417 ? -49.384 -5.077 70.516 1.00 89.75 417 TYR A N 1
ATOM 3411 C CA . TYR A 1 417 ? -50.582 -5.746 71.040 1.00 89.75 417 TYR A CA 1
ATOM 3412 C C . TYR A 1 417 ? -50.458 -6.097 72.518 1.00 89.75 417 TYR A C 1
ATOM 3414 O O . TYR A 1 417 ? -51.391 -5.839 73.267 1.00 89.75 417 TYR A O 1
ATOM 3422 N N . LYS A 1 418 ? -49.303 -6.622 72.942 1.00 91.50 418 LYS A N 1
ATOM 3423 C CA . LYS A 1 418 ? -49.082 -6.947 74.354 1.00 91.50 418 LYS A CA 1
ATOM 3424 C C . LYS A 1 418 ? -49.143 -5.701 75.242 1.00 91.50 418 LYS A C 1
ATOM 3426 O O . LYS A 1 418 ? -49.824 -5.702 76.252 1.00 91.50 418 LYS A O 1
ATOM 3431 N N . LEU A 1 419 ? -48.497 -4.614 74.816 1.00 92.38 419 LEU A N 1
ATOM 3432 C CA . LEU A 1 419 ? -48.553 -3.344 75.542 1.00 92.38 419 LEU A CA 1
ATOM 3433 C C . LEU A 1 419 ? -49.983 -2.782 75.630 1.00 92.38 419 LEU A C 1
ATOM 3435 O O . LEU A 1 419 ? -50.347 -2.177 76.632 1.00 92.38 419 LEU A O 1
ATOM 3439 N N . LEU A 1 420 ? -50.779 -2.952 74.572 1.00 89.50 420 LEU A N 1
ATOM 3440 C CA . LEU A 1 420 ? -52.173 -2.512 74.546 1.00 89.50 420 LEU A CA 1
ATOM 3441 C C . LEU A 1 420 ? -53.048 -3.332 75.504 1.00 89.50 420 LEU A C 1
ATOM 3443 O O . LEU A 1 420 ? -53.925 -2.768 76.148 1.00 89.50 420 LEU A O 1
ATOM 3447 N N . GLU A 1 421 ? -52.809 -4.640 75.594 1.00 91.81 421 GLU A N 1
ATOM 3448 C CA . GLU A 1 421 ? -53.486 -5.537 76.534 1.00 91.81 421 GLU A CA 1
ATOM 3449 C C . GLU A 1 421 ? -53.188 -5.136 77.984 1.00 91.81 421 GLU A C 1
ATOM 3451 O O . GLU A 1 421 ? -54.127 -4.843 78.722 1.00 91.81 421 GLU A O 1
ATOM 3456 N N . ASP A 1 422 ? -51.906 -4.960 78.332 1.00 90.38 422 ASP A N 1
ATOM 3457 C CA . ASP A 1 422 ? -51.481 -4.487 79.659 1.00 90.38 422 ASP A CA 1
ATOM 3458 C C . ASP A 1 422 ? -52.146 -3.135 80.013 1.00 90.38 422 ASP A C 1
ATOM 3460 O O . ASP A 1 422 ? -52.603 -2.914 81.134 1.00 90.38 422 ASP A O 1
ATOM 3464 N N . LYS A 1 423 ? -52.251 -2.217 79.038 1.00 88.75 423 LYS A N 1
ATOM 3465 C CA . LYS A 1 423 ? -52.911 -0.912 79.225 1.00 88.75 423 LYS A CA 1
ATOM 3466 C C . LYS A 1 423 ? -54.427 -1.011 79.394 1.00 88.75 423 LYS A C 1
ATOM 3468 O O . LYS A 1 423 ? -55.001 -0.209 80.125 1.00 88.75 423 LYS A O 1
ATOM 3473 N N . ASN A 1 424 ? -55.082 -1.957 78.727 1.00 88.38 424 ASN A N 1
ATOM 3474 C CA . ASN A 1 424 ? -56.523 -2.162 78.870 1.00 88.38 424 ASN A CA 1
ATOM 3475 C C . ASN A 1 424 ? -56.882 -2.748 80.241 1.00 88.38 424 ASN A C 1
ATOM 3477 O O . ASN A 1 424 ? -57.899 -2.351 80.807 1.00 88.38 424 ASN A O 1
ATOM 3481 N N . GLU A 1 425 ? -56.056 -3.646 80.787 1.00 91.12 425 GLU A N 1
ATOM 3482 C CA . GLU A 1 425 ? -56.230 -4.153 82.155 1.00 91.12 425 GLU A CA 1
ATOM 3483 C C . GLU A 1 425 ? -56.101 -3.027 83.191 1.00 91.12 425 GLU A C 1
ATOM 3485 O O . GLU A 1 425 ? -56.945 -2.906 84.079 1.00 91.12 425 GLU A O 1
ATOM 3490 N N . GLU A 1 426 ? -55.108 -2.145 83.028 1.00 90.12 426 GLU A N 1
ATOM 3491 C CA . GLU A 1 426 ? -54.917 -0.968 83.887 1.00 90.12 426 GLU A CA 1
ATOM 3492 C C . GLU A 1 426 ? -56.141 -0.030 83.857 1.00 90.12 426 GLU A C 1
ATOM 3494 O O . GLU A 1 426 ? -56.614 0.425 84.899 1.00 90.12 426 GLU A O 1
ATOM 3499 N N . ILE A 1 427 ? -56.706 0.219 82.669 1.00 88.88 427 ILE A N 1
ATOM 3500 C CA . ILE A 1 427 ? -57.921 1.036 82.509 1.00 88.88 427 ILE A CA 1
ATOM 3501 C C . ILE A 1 427 ? -59.136 0.380 83.181 1.00 88.88 427 ILE A C 1
ATOM 3503 O O . ILE A 1 427 ? -59.960 1.081 83.772 1.00 88.88 427 ILE A O 1
ATOM 3507 N N . LEU A 1 428 ? -59.278 -0.946 83.091 1.00 89.50 428 LEU A N 1
ATOM 3508 C CA . LEU A 1 428 ? -60.406 -1.654 83.697 1.00 89.50 428 LEU A CA 1
ATOM 3509 C C . LEU A 1 428 ? -60.369 -1.552 85.226 1.00 89.50 428 LEU A C 1
ATOM 3511 O O . LEU A 1 428 ? -61.394 -1.242 85.829 1.00 89.50 428 LEU A O 1
ATOM 3515 N N . GLN A 1 429 ? -59.188 -1.715 85.830 1.00 88.62 429 GLN A N 1
ATOM 3516 C CA . GLN A 1 429 ? -59.001 -1.533 87.273 1.00 88.62 429 GLN A CA 1
ATOM 3517 C C . GLN A 1 429 ? -59.368 -0.115 87.723 1.00 88.62 429 GLN A C 1
ATOM 3519 O O . GLN A 1 429 ? -60.130 0.052 88.673 1.00 88.62 429 GLN A O 1
ATOM 3524 N N . GLN A 1 430 ? -58.898 0.911 87.005 1.00 87.75 430 GLN A N 1
ATOM 3525 C CA . GLN A 1 430 ? -59.255 2.302 87.312 1.00 87.75 430 GLN A CA 1
ATOM 3526 C C . GLN A 1 430 ? -60.766 2.543 87.222 1.00 87.75 430 GLN A C 1
ATOM 3528 O O . GLN A 1 430 ? -61.332 3.284 88.025 1.00 87.75 430 GLN A O 1
ATOM 3533 N N . LYS A 1 431 ? -61.440 1.917 86.253 1.00 89.19 431 LYS A N 1
ATOM 3534 C CA . LYS A 1 431 ? -62.891 2.040 86.094 1.00 89.19 431 LYS A CA 1
ATOM 3535 C C . LYS A 1 431 ? -63.653 1.422 87.270 1.00 89.19 431 LYS A C 1
ATOM 3537 O O . LYS A 1 431 ? -64.612 2.033 87.738 1.00 89.19 431 LYS A O 1
ATOM 3542 N N . GLU A 1 432 ? -63.243 0.243 87.737 1.00 89.62 432 GLU A N 1
ATOM 3543 C CA . GLU A 1 432 ? -63.844 -0.415 88.907 1.00 89.62 432 GLU A CA 1
ATOM 3544 C C . GLU A 1 432 ? -63.659 0.420 90.181 1.00 89.62 432 GLU A C 1
ATOM 3546 O O . GLU A 1 432 ? -64.608 0.602 90.944 1.00 89.62 432 GLU A O 1
ATOM 3551 N N . GLU A 1 433 ? -62.472 1.001 90.372 1.00 88.44 433 GLU A N 1
ATOM 3552 C CA . GLU A 1 433 ? -62.172 1.859 91.521 1.00 88.44 433 GLU A CA 1
ATOM 3553 C C . GLU A 1 433 ? -63.041 3.128 91.544 1.00 88.44 433 GLU A C 1
ATOM 3555 O O . GLU A 1 433 ? -63.631 3.466 92.572 1.00 88.44 433 GLU A O 1
ATOM 3560 N N . ILE A 1 434 ? -63.190 3.799 90.397 1.00 86.38 434 ILE A N 1
ATOM 3561 C CA . ILE A 1 434 ? -64.053 4.984 90.265 1.00 86.38 434 ILE A CA 1
ATOM 3562 C C . ILE A 1 434 ? -65.518 4.634 90.557 1.00 86.38 434 ILE A C 1
ATOM 3564 O O . ILE A 1 434 ? -66.224 5.408 91.207 1.00 86.38 434 ILE A O 1
ATOM 3568 N N . GLN A 1 435 ? -65.989 3.476 90.090 1.00 88.19 435 GLN A N 1
ATOM 3569 C CA . GLN A 1 435 ? -67.373 3.064 90.302 1.00 88.19 435 GLN A CA 1
ATOM 3570 C C . GLN A 1 435 ? -67.667 2.797 91.785 1.00 88.19 435 GLN A C 1
ATOM 3572 O O . GLN A 1 435 ? -68.672 3.289 92.299 1.00 88.19 435 GLN A O 1
ATOM 3577 N N . ALA A 1 436 ? -66.754 2.128 92.496 1.00 85.25 436 ALA A N 1
ATOM 3578 C CA . ALA A 1 436 ? -66.877 1.911 93.937 1.00 85.25 436 ALA A CA 1
ATOM 3579 C C . ALA A 1 436 ? -66.917 3.232 94.732 1.00 85.25 436 ALA A C 1
ATOM 3581 O O . ALA A 1 436 ? -67.726 3.388 95.648 1.00 85.25 436 ALA A O 1
ATOM 3582 N N . GLN A 1 437 ? -66.089 4.215 94.358 1.00 87.44 437 GLN A N 1
ATOM 3583 C CA . GLN A 1 437 ? -66.105 5.543 94.987 1.00 87.44 437 GLN A CA 1
ATOM 3584 C C . GLN A 1 437 ? -67.432 6.284 94.758 1.00 87.44 437 GLN A C 1
ATOM 3586 O O . GLN A 1 437 ? -67.939 6.939 95.672 1.00 87.44 437 GLN A O 1
ATOM 3591 N N . SER A 1 438 ? -68.009 6.174 93.558 1.00 84.75 438 SER A N 1
ATOM 3592 C CA . SER A 1 438 ? -69.287 6.811 93.223 1.00 84.75 438 SER A CA 1
ATOM 3593 C C . SER A 1 438 ? -70.449 6.261 94.059 1.00 84.75 438 SER A C 1
ATOM 3595 O O . SER A 1 438 ? -71.251 7.043 94.565 1.00 84.75 438 SER A O 1
ATOM 3597 N N . GLU A 1 439 ? -70.529 4.938 94.238 1.00 87.50 439 GLU A N 1
ATOM 3598 C CA . GLU A 1 439 ? -71.591 4.288 95.028 1.00 87.50 439 GLU A CA 1
ATOM 3599 C C . GLU A 1 439 ? -71.533 4.693 96.511 1.00 87.50 439 GLU A C 1
ATOM 3601 O O . GLU A 1 439 ? -72.557 4.969 97.142 1.00 87.50 439 GLU A O 1
ATOM 3606 N N . GLN A 1 440 ? -70.326 4.800 97.072 1.00 86.69 440 GLN A N 1
ATOM 3607 C CA . GLN A 1 440 ? -70.134 5.217 98.462 1.00 86.69 440 GLN A CA 1
ATOM 3608 C C . GLN A 1 440 ? -70.573 6.670 98.709 1.00 86.69 440 GLN A C 1
ATOM 3610 O O . GLN A 1 440 ? -71.126 6.998 99.766 1.00 86.69 440 GLN A O 1
ATOM 3615 N N . LEU A 1 441 ? -70.346 7.549 97.733 1.00 84.06 441 LEU A N 1
ATOM 3616 C CA . LEU A 1 441 ? -70.750 8.948 97.823 1.00 84.06 441 LEU A CA 1
ATOM 3617 C C . LEU A 1 441 ? -72.281 9.098 97.823 1.00 84.06 441 LEU A C 1
ATOM 3619 O O . LEU A 1 441 ? -72.827 9.907 98.573 1.00 84.06 441 LEU A O 1
ATOM 3623 N N . GLU A 1 442 ? -72.975 8.291 97.021 1.00 83.38 442 GLU A N 1
ATOM 3624 C CA . GLU A 1 442 ? -74.436 8.317 96.899 1.00 83.38 442 GLU A CA 1
ATOM 3625 C C . GLU A 1 442 ? -75.133 7.898 98.206 1.00 83.38 442 GLU A C 1
ATOM 3627 O O . GLU A 1 442 ? -76.060 8.571 98.665 1.00 83.38 442 GLU A O 1
ATOM 3632 N N . LEU A 1 443 ? -74.618 6.858 98.873 1.00 80.62 443 LEU A N 1
ATOM 3633 C CA . LEU A 1 443 ? -75.092 6.417 100.192 1.00 80.62 443 LEU A CA 1
ATOM 3634 C C . LEU A 1 443 ? -74.963 7.511 101.257 1.00 80.62 443 LEU A C 1
ATOM 3636 O O . LEU A 1 443 ? -75.905 7.765 102.008 1.00 80.62 443 LEU A O 1
ATOM 3640 N N . THR A 1 444 ? -73.813 8.187 101.288 1.00 76.25 444 THR A N 1
ATOM 3641 C CA . THR A 1 444 ? -73.532 9.247 102.268 1.00 76.25 444 THR A CA 1
ATOM 3642 C C . THR A 1 444 ? -74.500 10.424 102.109 1.00 76.25 444 THR A C 1
ATOM 3644 O O . THR A 1 444 ? -75.010 10.959 103.094 1.00 76.25 444 THR A O 1
ATOM 3647 N N . ASN A 1 445 ? -74.812 10.805 100.867 1.00 78.12 445 ASN A N 1
ATOM 3648 C CA . ASN A 1 445 ? -75.763 11.883 100.596 1.00 78.12 445 ASN A CA 1
ATOM 3649 C C . ASN A 1 445 ? -77.188 11.540 101.059 1.00 78.12 445 ASN A C 1
ATOM 3651 O O . ASN A 1 445 ? -77.880 12.404 101.598 1.00 78.12 445 ASN A O 1
ATOM 3655 N N . HIS A 1 446 ? -77.622 10.288 100.897 1.00 75.06 446 HIS A N 1
ATOM 3656 C CA . HIS A 1 446 ? -78.980 9.886 101.263 1.00 75.06 446 HIS A CA 1
ATOM 3657 C C . HIS A 1 446 ? -79.224 9.869 102.786 1.00 75.06 446 HIS A C 1
ATOM 3659 O O . HIS A 1 446 ? -80.337 10.135 103.245 1.00 75.06 446 HIS A O 1
ATOM 3665 N N . GLU A 1 447 ? -78.198 9.589 103.597 1.00 74.12 447 GLU A N 1
ATOM 3666 C CA . GLU A 1 447 ? -78.306 9.667 105.063 1.00 74.12 447 GLU A CA 1
ATOM 3667 C C . GLU A 1 447 ? -78.454 11.108 105.571 1.00 74.12 447 GLU A C 1
ATOM 3669 O O . GLU A 1 447 ? -79.268 11.366 106.463 1.00 74.12 447 GLU A O 1
ATOM 3674 N N . LEU A 1 448 ? -77.725 12.057 104.975 1.00 74.12 448 LEU A N 1
ATOM 3675 C CA . LEU A 1 448 ? -77.811 13.475 105.339 1.00 74.12 448 LEU A CA 1
ATOM 3676 C C . LEU A 1 448 ? -79.208 14.056 105.074 1.00 74.12 448 LEU A C 1
ATOM 3678 O O . LEU A 1 448 ? -79.727 14.821 105.890 1.00 74.12 448 LEU A O 1
ATOM 3682 N N . GLU A 1 449 ? -79.847 13.656 103.974 1.00 71.56 449 GLU A N 1
ATOM 3683 C CA . GLU A 1 449 ? -81.194 14.110 103.615 1.00 71.56 449 GLU A CA 1
ATOM 3684 C C . GLU A 1 449 ? -82.247 13.675 104.652 1.00 71.56 449 GLU A C 1
ATOM 3686 O O . GLU A 1 449 ? -83.081 14.478 105.078 1.00 71.56 449 GLU A O 1
ATOM 3691 N N . LYS A 1 450 ? -8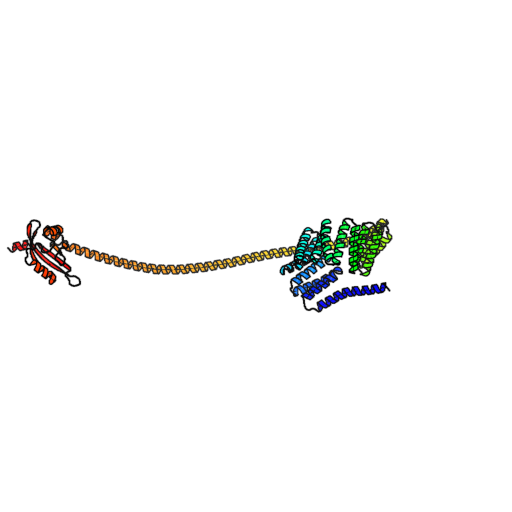2.163 12.431 105.149 1.00 69.75 450 LYS A N 1
ATOM 3692 C CA . LYS A 1 450 ? -83.078 11.914 106.184 1.00 69.75 450 LYS A CA 1
ATOM 3693 C C . LYS A 1 450 ? -82.971 12.681 107.501 1.00 69.75 450 LYS A C 1
ATOM 3695 O O . LYS A 1 450 ? -83.996 12.966 108.119 1.00 69.75 450 LYS A O 1
ATOM 3700 N N . LEU A 1 451 ? -81.755 13.025 107.928 1.00 69.56 451 LEU A N 1
ATOM 3701 C CA . LEU A 1 451 ? -81.531 13.774 109.170 1.00 69.56 451 LEU A CA 1
ATOM 3702 C C . LEU A 1 451 ? -82.099 15.202 109.099 1.00 69.56 451 LEU A C 1
ATOM 3704 O O . LEU A 1 451 ? -82.654 15.686 110.085 1.00 69.56 451 LEU A O 1
ATOM 3708 N N . SER A 1 452 ? -82.028 15.856 107.934 1.00 66.88 452 SER A N 1
ATOM 3709 C CA . SER A 1 452 ? -82.556 17.216 107.750 1.00 66.88 452 SER A CA 1
ATOM 3710 C C . SER A 1 452 ? -84.083 17.295 107.847 1.00 66.88 452 SER A C 1
ATOM 3712 O O . SER A 1 452 ? -84.607 18.290 108.346 1.00 66.88 452 SER A O 1
ATOM 3714 N N . ILE A 1 453 ? -84.811 16.271 107.386 1.00 63.28 453 ILE A N 1
ATOM 3715 C CA . ILE A 1 453 ? -86.284 16.270 107.405 1.00 63.28 453 ILE A CA 1
ATOM 3716 C C . ILE A 1 453 ? -86.803 16.212 108.849 1.00 63.28 453 ILE A C 1
ATOM 3718 O O . ILE A 1 453 ? -87.682 16.988 109.225 1.00 63.28 453 ILE A O 1
ATOM 3722 N N . VAL A 1 454 ? -86.211 15.355 109.686 1.00 61.97 454 VAL A N 1
ATOM 3723 C CA . VAL A 1 454 ? -86.644 15.140 111.079 1.00 61.97 454 VAL A CA 1
ATOM 3724 C C . VAL A 1 454 ? -86.552 16.418 111.925 1.00 61.97 454 VAL A C 1
ATOM 3726 O O . VAL A 1 454 ? -87.431 16.668 112.744 1.00 61.97 454 VAL A O 1
ATOM 3729 N N . ALA A 1 455 ? -85.540 17.262 111.709 1.00 61.69 455 ALA A N 1
ATOM 3730 C CA . ALA A 1 455 ? -85.370 18.512 112.459 1.00 61.69 455 ALA A CA 1
ATOM 3731 C C . ALA A 1 455 ? -86.369 19.625 112.066 1.00 61.69 455 ALA A C 1
ATOM 3733 O O . ALA A 1 455 ? -86.571 20.577 112.822 1.00 61.69 455 ALA A O 1
ATOM 3734 N N . SER A 1 456 ? -86.995 19.530 110.887 1.00 62.22 456 SER A N 1
ATOM 3735 C CA . SER A 1 456 ? -87.879 20.577 110.351 1.00 62.22 456 SER A CA 1
ATOM 3736 C C . SER A 1 456 ? -89.348 20.463 110.789 1.00 62.22 456 SER A C 1
ATOM 3738 O O . SER A 1 456 ? -90.042 21.478 110.848 1.00 62.22 456 SER A O 1
ATOM 3740 N N . GLU A 1 457 ? -89.798 19.259 111.159 1.00 63.41 457 GLU A N 1
ATOM 3741 C CA . GLU A 1 457 ? -91.210 18.921 111.421 1.00 63.41 457 GLU A CA 1
ATOM 3742 C C . GLU A 1 457 ? -91.581 18.846 112.917 1.00 63.41 457 GLU A C 1
ATOM 3744 O O . GLU A 1 457 ? -92.671 18.405 113.270 1.00 63.41 457 GLU A O 1
ATOM 3749 N N . THR A 1 458 ? -90.705 19.267 113.834 1.00 75.31 458 THR A N 1
ATOM 3750 C CA . THR A 1 458 ? -91.019 19.258 115.275 1.00 75.31 458 THR A CA 1
ATOM 3751 C C . THR A 1 458 ? -92.028 20.349 115.634 1.00 75.31 458 THR A C 1
ATOM 3753 O O . THR A 1 458 ? -91.986 21.429 115.052 1.00 75.31 458 THR A O 1
ATOM 3756 N N . ASP A 1 459 ? -92.892 20.117 116.627 1.00 76.50 459 ASP A N 1
ATOM 3757 C CA . ASP A 1 459 ? -93.809 21.151 117.145 1.00 76.50 459 ASP A CA 1
ATOM 3758 C C . ASP A 1 459 ? -93.085 22.247 117.931 1.00 76.50 459 ASP A C 1
ATOM 3760 O O . ASP A 1 459 ? -93.526 23.394 117.946 1.00 76.50 459 ASP A O 1
ATOM 3764 N N . ASN A 1 460 ? -91.937 21.911 118.517 1.00 83.81 460 ASN A N 1
ATOM 3765 C CA . ASN A 1 460 ? -91.080 22.865 119.203 1.00 83.81 460 ASN A CA 1
ATOM 3766 C C . ASN A 1 460 ? -90.334 23.738 118.196 1.00 83.81 460 ASN A C 1
ATOM 3768 O O . ASN A 1 460 ? -89.829 23.250 117.174 1.00 83.81 460 ASN A O 1
ATOM 3772 N N . ALA A 1 461 ? -90.207 25.021 118.517 1.00 84.81 461 ALA A N 1
ATOM 3773 C CA . ALA A 1 461 ? -89.394 25.929 117.734 1.00 84.81 461 ALA A CA 1
ATOM 3774 C C . ALA A 1 461 ? -87.915 25.640 118.002 1.00 84.81 461 ALA A C 1
ATOM 3776 O O . ALA A 1 461 ? -87.444 25.741 119.130 1.00 84.81 461 ALA A O 1
ATOM 3777 N N . VAL A 1 462 ? -87.193 25.257 116.952 1.00 85.44 462 VAL A N 1
ATOM 3778 C CA . VAL A 1 462 ? -85.751 25.018 116.994 1.00 85.44 462 VAL A CA 1
ATOM 3779 C C . VAL A 1 462 ? -85.060 26.226 116.393 1.00 85.44 462 VAL A C 1
ATOM 3781 O O . VAL A 1 462 ? -85.338 26.612 115.258 1.00 85.44 462 VAL A O 1
ATOM 3784 N N . ILE A 1 463 ? -84.154 26.805 117.163 1.00 87.12 463 ILE A N 1
ATOM 3785 C CA . ILE A 1 463 ? -83.429 28.026 116.852 1.00 87.12 463 ILE A CA 1
ATOM 3786 C C . ILE A 1 463 ? -81.943 27.700 116.951 1.00 87.12 463 ILE A C 1
ATOM 3788 O O . ILE A 1 463 ? -81.474 27.248 117.991 1.00 87.12 463 ILE A O 1
ATOM 3792 N N . ILE A 1 464 ? -81.192 27.931 115.881 1.00 87.75 464 ILE A N 1
ATOM 3793 C CA . ILE A 1 464 ? -79.733 27.846 115.887 1.00 87.75 464 ILE A CA 1
ATOM 3794 C C . ILE A 1 464 ? -79.194 29.267 115.952 1.00 87.75 464 ILE A C 1
ATOM 3796 O O . ILE A 1 464 ? -79.555 30.111 115.132 1.00 87.75 464 ILE A O 1
ATOM 3800 N N . ALA A 1 465 ? -78.329 29.516 116.923 1.00 86.62 465 ALA A N 1
ATOM 3801 C CA . ALA A 1 465 ? -77.660 30.785 117.134 1.00 86.62 465 ALA A CA 1
ATOM 3802 C C . ALA A 1 465 ? -76.139 30.608 117.151 1.00 86.62 465 ALA A C 1
ATOM 3804 O O . ALA A 1 465 ? -75.613 29.511 117.369 1.00 86.62 465 ALA A O 1
ATOM 3805 N N . ASP A 1 466 ? -75.421 31.699 116.925 1.00 88.00 466 ASP A N 1
ATOM 3806 C CA . ASP A 1 466 ? -73.982 31.753 117.143 1.00 88.00 466 ASP A CA 1
ATOM 3807 C C . ASP A 1 466 ? -73.628 31.737 118.647 1.00 88.00 466 ASP A C 1
ATOM 3809 O O . ASP A 1 466 ? -74.493 31.723 119.527 1.00 88.00 466 ASP A O 1
ATOM 3813 N N . CYS A 1 467 ? -72.332 31.742 118.965 1.00 84.88 467 CYS A N 1
ATOM 3814 C CA . CYS A 1 467 ? -71.852 31.733 120.349 1.00 84.88 467 CYS A CA 1
ATOM 3815 C C . CYS A 1 467 ? -72.131 33.031 121.137 1.00 84.88 467 CYS A C 1
ATOM 3817 O O . CYS A 1 467 ? -71.943 33.039 122.352 1.00 84.88 467 CYS A O 1
ATOM 3819 N N . ASN A 1 468 ? -72.605 34.101 120.487 1.00 83.62 468 ASN A N 1
ATOM 3820 C CA . ASN A 1 468 ? -73.028 35.351 121.130 1.00 83.62 468 ASN A CA 1
ATOM 3821 C C . ASN A 1 468 ? -74.545 35.393 121.387 1.00 83.62 468 ASN A C 1
ATOM 3823 O O . ASN A 1 468 ? -75.042 36.338 122.002 1.00 83.62 468 ASN A O 1
ATOM 3827 N N . GLY A 1 469 ? -75.279 34.366 120.945 1.00 82.12 469 GLY A N 1
ATOM 3828 C CA . GLY A 1 469 ? -76.732 34.293 121.053 1.00 82.12 469 GLY A CA 1
ATOM 3829 C C . GLY A 1 469 ? -77.467 35.064 119.956 1.00 82.12 469 GLY A C 1
ATOM 3830 O O . GLY A 1 469 ? -78.642 35.386 120.144 1.00 82.12 469 GLY A O 1
ATOM 3831 N N . GLU A 1 470 ? -76.802 35.367 118.835 1.00 86.94 470 GLU A N 1
ATOM 3832 C CA . GLU A 1 470 ? -77.437 35.893 117.624 1.00 86.94 470 GLU A CA 1
ATOM 3833 C C . GLU A 1 470 ? -78.001 34.740 116.797 1.00 86.94 470 GLU A C 1
ATOM 3835 O O . GLU A 1 470 ? -77.287 33.809 116.426 1.00 86.94 470 GLU A O 1
ATOM 3840 N N . ILE A 1 471 ? -79.297 34.794 116.510 1.00 87.38 471 ILE A N 1
ATOM 3841 C CA . ILE A 1 471 ? -79.994 33.736 115.785 1.00 87.38 471 ILE A CA 1
ATOM 3842 C C . ILE A 1 471 ? -79.537 33.722 114.315 1.00 87.38 471 ILE A C 1
ATOM 3844 O O . ILE A 1 471 ? -79.462 34.764 113.662 1.00 87.38 471 ILE A O 1
ATOM 3848 N N . GLU A 1 472 ? -79.262 32.533 113.780 1.00 85.31 472 GLU A N 1
ATOM 3849 C CA . GLU A 1 472 ? -78.842 32.304 112.391 1.00 85.31 472 GLU A CA 1
ATOM 3850 C C . GLU A 1 472 ? -79.872 31.523 111.580 1.00 85.31 472 GLU A C 1
ATOM 3852 O O . GLU A 1 472 ? -80.019 31.745 110.378 1.00 85.31 472 GLU A O 1
ATOM 3857 N N . TRP A 1 473 ? -80.576 30.597 112.225 1.00 87.38 473 TRP A N 1
ATOM 3858 C CA . TRP A 1 473 ? -81.564 29.757 111.568 1.00 87.38 473 TRP A CA 1
ATOM 3859 C C . TRP A 1 473 ? -82.683 29.387 112.534 1.00 87.38 473 TRP A C 1
ATOM 3861 O O . TRP A 1 473 ? -82.444 29.189 113.723 1.00 87.38 473 TRP A O 1
ATOM 3871 N N . VAL A 1 474 ? -83.902 29.262 112.017 1.00 82.75 474 VAL A N 1
ATOM 3872 C CA . VAL A 1 474 ? -85.063 28.782 112.772 1.00 82.75 474 VAL A CA 1
ATOM 3873 C C . VAL A 1 474 ? -85.850 27.775 111.938 1.00 82.75 474 VAL A C 1
ATOM 3875 O O . VAL A 1 474 ? -85.906 27.896 110.711 1.00 82.75 474 VAL A O 1
ATOM 3878 N N . ASN A 1 475 ? -86.482 26.801 112.590 1.00 83.44 475 ASN A N 1
ATOM 3879 C CA . ASN A 1 475 ? -87.367 25.850 111.917 1.00 83.44 475 ASN A CA 1
ATOM 3880 C C . ASN A 1 475 ? -88.777 26.434 111.681 1.00 83.44 475 ASN A C 1
ATOM 3882 O O . ASN A 1 475 ? -89.128 27.516 112.155 1.00 83.44 475 ASN A O 1
ATOM 3886 N N . ALA A 1 476 ? -89.625 25.698 110.958 1.00 82.56 476 ALA A N 1
ATOM 3887 C CA . ALA A 1 476 ? -90.987 26.139 110.650 1.00 82.56 476 ALA A CA 1
ATOM 3888 C C . ALA A 1 476 ? -91.869 26.331 111.903 1.00 82.56 476 ALA A C 1
ATOM 3890 O O . ALA A 1 476 ? -92.753 27.191 111.902 1.00 82.56 476 ALA A O 1
ATOM 3891 N N . ALA A 1 477 ? -91.622 25.577 112.981 1.00 82.69 477 ALA A N 1
ATOM 3892 C CA . ALA A 1 477 ? -92.338 25.737 114.246 1.00 82.69 477 ALA A CA 1
ATOM 3893 C C . ALA A 1 477 ? -92.094 27.087 114.920 1.00 82.69 477 ALA A C 1
ATOM 3895 O O . ALA A 1 477 ? -93.016 27.609 115.538 1.00 82.69 477 ALA A O 1
ATOM 3896 N N . PHE A 1 478 ? -90.926 27.708 114.731 1.00 84.44 478 PHE A N 1
ATOM 3897 C CA . PHE A 1 478 ? -90.681 29.074 115.204 1.00 84.44 478 PHE A CA 1
ATOM 3898 C C . PHE A 1 478 ? -91.747 30.055 114.710 1.00 84.44 478 PHE A C 1
ATOM 3900 O O . PHE A 1 478 ? -92.299 30.833 115.488 1.00 84.44 478 PHE A O 1
ATOM 3907 N N . ILE A 1 479 ? -92.101 29.963 113.427 1.00 83.06 479 ILE A N 1
ATOM 3908 C CA . ILE A 1 479 ? -93.131 30.815 112.828 1.00 83.06 479 ILE A CA 1
ATOM 3909 C C . ILE A 1 479 ? -94.507 30.488 113.414 1.00 83.06 479 ILE A C 1
ATOM 3911 O O . ILE A 1 479 ? -95.288 31.402 113.668 1.00 83.06 479 ILE A O 1
ATOM 3915 N N . ARG A 1 480 ? -94.801 29.205 113.662 1.00 81.94 480 ARG A N 1
ATOM 3916 C CA . ARG A 1 480 ? -96.082 28.773 114.244 1.00 81.94 480 ARG A CA 1
ATOM 3917 C C . ARG A 1 480 ? -96.265 29.257 115.683 1.00 81.94 480 ARG A C 1
ATOM 3919 O O . ARG A 1 480 ? -97.349 29.725 116.009 1.00 81.94 480 ARG A O 1
ATOM 3926 N N . ILE A 1 481 ? -95.223 29.170 116.511 1.00 80.88 481 ILE A N 1
ATOM 3927 C CA . ILE A 1 481 ? -95.269 29.546 117.931 1.00 80.88 481 ILE A CA 1
ATOM 3928 C C . ILE A 1 481 ? -95.304 31.071 118.097 1.00 80.88 481 ILE A C 1
ATOM 3930 O O . ILE A 1 481 ? -96.151 31.605 118.810 1.00 80.88 481 ILE A O 1
ATOM 3934 N N . TYR A 1 482 ? -94.403 31.798 117.431 1.00 81.06 482 TYR A N 1
ATOM 3935 C CA . TYR A 1 482 ? -94.256 33.241 117.655 1.00 81.06 482 TYR A CA 1
ATOM 3936 C C . TYR A 1 482 ? -95.104 34.109 116.710 1.00 81.06 482 TYR A C 1
ATOM 3938 O O . TYR A 1 482 ? -95.348 35.287 116.996 1.00 81.06 482 TYR A O 1
ATOM 3946 N N . GLY A 1 483 ? -95.553 33.553 115.580 1.00 79.75 483 GLY A N 1
ATOM 3947 C CA . GLY A 1 483 ? -96.309 34.258 114.538 1.00 79.75 483 GLY A CA 1
ATOM 3948 C C . GLY A 1 483 ? -95.456 35.144 113.619 1.00 79.75 483 GLY A C 1
ATOM 3949 O O . GLY A 1 483 ? -95.994 35.806 112.729 1.00 79.75 483 GLY A O 1
ATOM 3950 N N . TYR A 1 484 ? -94.135 35.178 113.815 1.00 80.12 484 TYR A N 1
ATOM 3951 C CA . TYR A 1 484 ? -93.188 35.959 113.016 1.00 80.12 484 TYR A CA 1
ATOM 3952 C C . TYR A 1 484 ? -92.357 35.055 112.104 1.00 80.12 484 TYR A C 1
ATOM 3954 O O . TYR A 1 484 ? -91.860 34.021 112.545 1.00 80.12 484 TYR A O 1
ATOM 3962 N N . SER A 1 485 ? -92.117 35.476 110.857 1.00 81.94 485 SER A N 1
ATOM 3963 C CA . SER A 1 485 ? -90.965 34.942 110.115 1.00 81.94 485 SER A CA 1
ATOM 3964 C C . SER A 1 485 ? -89.664 35.419 110.771 1.00 81.94 485 SER A C 1
ATOM 3966 O O . SER A 1 485 ? -89.658 36.434 111.474 1.00 81.94 485 SER A O 1
ATOM 3968 N N . PHE A 1 486 ? -88.550 34.720 110.545 1.00 82.19 486 PHE A N 1
ATOM 3969 C CA . PHE A 1 486 ? -87.285 35.097 111.183 1.00 82.19 486 PHE A CA 1
ATOM 3970 C C . PHE A 1 486 ? -86.846 36.534 110.847 1.00 82.19 486 PHE A C 1
ATOM 3972 O O . PHE A 1 486 ? -86.480 37.300 111.738 1.00 82.19 486 PHE A O 1
ATOM 3979 N N . GLU A 1 487 ? -86.983 36.940 109.582 1.00 82.75 487 GLU A N 1
ATOM 3980 C CA . GLU A 1 487 ? -86.672 38.305 109.138 1.00 82.75 487 GLU A CA 1
ATOM 3981 C C . GLU A 1 487 ? -87.586 39.358 109.792 1.00 82.75 487 GLU A C 1
ATOM 3983 O O . GLU A 1 487 ? -87.128 40.424 110.215 1.00 82.75 487 GLU A O 1
ATOM 3988 N N . GLU A 1 488 ? -88.883 39.060 109.945 1.00 83.38 488 GLU A N 1
ATOM 3989 C CA . GLU A 1 488 ? -89.815 39.961 110.632 1.00 83.38 488 GLU A CA 1
ATOM 3990 C C . GLU A 1 488 ? -89.481 40.093 112.123 1.00 83.38 488 GLU A C 1
ATOM 3992 O O . GLU A 1 488 ? -89.462 41.214 112.643 1.00 83.38 488 GLU A O 1
ATOM 3997 N N . TYR A 1 489 ? -89.194 38.971 112.792 1.00 82.31 489 TYR A N 1
ATOM 3998 C CA . TYR A 1 489 ? -88.812 38.926 114.204 1.00 82.31 489 TYR A CA 1
ATOM 3999 C C . TYR A 1 489 ? -87.560 39.770 114.454 1.00 82.31 489 TYR A C 1
ATOM 4001 O O . TYR A 1 489 ? -87.560 40.661 115.307 1.00 82.31 489 TYR A O 1
ATOM 4009 N N . LYS A 1 490 ? -86.530 39.584 113.622 1.00 81.25 490 LYS A N 1
ATOM 4010 C CA . LYS A 1 490 ? -85.282 40.346 113.686 1.00 81.25 490 LYS A CA 1
ATOM 4011 C C . LYS A 1 490 ? -85.502 41.856 113.580 1.00 81.25 490 LYS A C 1
ATOM 4013 O O . LYS A 1 490 ? -84.868 42.611 114.311 1.00 81.25 490 LYS A O 1
ATOM 4018 N N . SER A 1 491 ? -86.413 42.301 112.710 1.00 81.31 491 SER A N 1
ATOM 4019 C CA . SER A 1 491 ? -86.680 43.732 112.498 1.00 81.31 491 SER A CA 1
ATOM 4020 C C . SER A 1 491 ? -87.461 44.412 113.632 1.00 81.31 491 SER A C 1
ATOM 4022 O O . SER A 1 491 ? -87.234 45.590 113.906 1.00 81.31 491 SER A O 1
ATOM 4024 N N . LYS A 1 492 ? -88.400 43.700 114.273 1.00 75.69 492 LYS A N 1
ATOM 4025 C CA . LYS A 1 492 ? -89.344 44.276 115.250 1.00 75.69 492 LYS A CA 1
ATOM 4026 C C . LYS A 1 492 ? -88.953 44.033 116.700 1.00 75.69 492 LYS A C 1
ATOM 4028 O O . LYS A 1 492 ? -89.283 44.846 117.559 1.00 75.69 492 LYS A O 1
ATOM 4033 N N . VAL A 1 493 ? -88.314 42.899 116.959 1.00 78.31 493 VAL A N 1
ATOM 4034 C CA . VAL A 1 493 ? -87.979 42.416 118.299 1.00 78.31 493 VAL A CA 1
ATOM 4035 C C . VAL A 1 493 ? -86.469 42.480 118.516 1.00 78.31 493 VAL A C 1
ATOM 4037 O O . VAL A 1 493 ? -86.008 43.030 119.512 1.00 78.31 493 VAL A O 1
ATOM 4040 N N . GLY A 1 494 ? -85.705 41.975 117.549 1.00 78.50 494 GLY A N 1
ATOM 4041 C CA . GLY A 1 494 ? -84.246 41.870 117.585 1.00 78.50 494 GLY A CA 1
ATOM 4042 C C . GLY A 1 494 ? -83.787 40.464 117.190 1.00 78.50 494 GLY A C 1
ATOM 4043 O O . GLY A 1 494 ? -84.581 39.528 117.193 1.00 78.50 494 GLY A O 1
ATOM 4044 N N . SER A 1 495 ? -82.514 40.300 116.822 1.00 80.81 495 SER A N 1
ATOM 4045 C CA . SER A 1 495 ? -81.937 39.000 116.423 1.00 80.81 495 SER A CA 1
ATOM 4046 C C . SER A 1 495 ? -81.339 38.185 117.567 1.00 80.81 495 SER A C 1
ATOM 4048 O O . SER A 1 495 ? -80.929 37.049 117.348 1.00 80.81 495 SER A O 1
ATOM 4050 N N . SER A 1 496 ? -81.302 38.737 118.778 1.00 82.56 496 SER A N 1
ATOM 4051 C CA . SER A 1 496 ? -80.749 38.050 119.941 1.00 82.56 496 SER A CA 1
ATOM 4052 C C . SER A 1 496 ? -81.792 37.158 120.617 1.00 82.56 496 SER A C 1
ATOM 4054 O O . SER A 1 496 ? -82.946 37.563 120.788 1.00 82.56 496 SER A O 1
ATOM 4056 N N . LEU A 1 497 ? -81.356 35.990 121.102 1.00 79.62 497 LEU A N 1
ATOM 4057 C CA . LEU A 1 497 ? -82.155 35.054 121.907 1.00 79.62 497 LEU A CA 1
ATOM 4058 C C . LEU A 1 497 ? -82.814 35.699 123.147 1.00 79.62 497 LEU A C 1
ATOM 4060 O O . LEU A 1 497 ? -83.797 35.176 123.664 1.00 79.62 497 LEU A O 1
ATOM 4064 N N . PHE A 1 498 ? -82.308 36.841 123.629 1.00 75.50 498 PHE A N 1
ATOM 4065 C CA . PHE A 1 498 ? -82.782 37.484 124.867 1.00 75.50 498 PHE A CA 1
ATOM 4066 C C . PHE A 1 498 ? -83.679 38.701 124.651 1.00 75.50 498 PHE A C 1
ATOM 4068 O O . PHE A 1 498 ? -84.106 39.303 125.634 1.00 75.50 498 PHE A O 1
ATOM 4075 N N . ALA A 1 499 ? -83.952 39.100 123.407 1.00 68.62 499 ALA A N 1
ATOM 4076 C CA . ALA A 1 499 ? -84.516 40.418 123.095 1.00 68.62 499 ALA A CA 1
ATOM 4077 C C . ALA A 1 499 ? -85.881 40.722 123.757 1.00 68.62 499 ALA A C 1
ATOM 4079 O O . ALA A 1 499 ? -86.207 41.884 123.985 1.00 68.62 499 ALA A O 1
ATOM 4080 N N . VAL A 1 500 ? -86.660 39.693 124.102 1.00 65.94 500 VAL A N 1
ATOM 4081 C CA . VAL A 1 500 ? -88.020 39.804 124.676 1.00 65.94 500 VAL A CA 1
ATOM 4082 C C . VAL A 1 500 ? -88.255 38.910 125.889 1.00 65.94 500 VAL A C 1
ATOM 4084 O O . VAL A 1 500 ? -89.381 38.831 126.375 1.00 65.94 500 VAL A O 1
ATOM 4087 N N . SER A 1 501 ? -87.217 38.243 126.400 1.00 73.19 501 SER A N 1
ATOM 4088 C CA . SER A 1 501 ? -87.380 37.380 127.569 1.00 73.19 501 SER A CA 1
ATOM 4089 C C . SER A 1 501 ? -87.760 38.219 128.788 1.00 73.19 501 SER A C 1
ATOM 4091 O O . SER A 1 501 ? -87.015 39.109 129.197 1.00 73.19 501 SER A O 1
ATOM 4093 N N . SER A 1 502 ? -88.910 37.921 129.395 1.00 71.88 502 SER A N 1
ATOM 4094 C CA . SER A 1 502 ? -89.318 38.518 130.672 1.00 71.88 502 SER A CA 1
ATOM 4095 C C . SER A 1 502 ? -88.570 37.934 131.878 1.00 71.88 502 SER A C 1
ATOM 4097 O O . SER A 1 502 ? -88.841 38.325 133.013 1.00 71.88 502 SER A O 1
ATOM 4099 N N . ASN A 1 503 ? -87.680 36.959 131.661 1.00 77.38 503 ASN A N 1
ATOM 4100 C CA . ASN A 1 503 ? -86.907 36.331 132.721 1.00 77.38 503 ASN A CA 1
ATOM 4101 C C . ASN A 1 503 ? -85.674 37.189 133.038 1.00 77.38 503 ASN A C 1
ATOM 4103 O O . ASN A 1 503 ? -84.759 37.309 132.219 1.00 77.38 503 ASN A O 1
ATOM 4107 N N . ASN A 1 504 ? -85.654 37.775 134.238 1.00 75.44 504 ASN A N 1
ATOM 4108 C CA . ASN A 1 504 ? -84.600 38.695 134.672 1.00 75.44 504 ASN A CA 1
ATOM 4109 C C . ASN A 1 504 ? -83.202 38.047 134.711 1.00 75.44 504 ASN A C 1
ATOM 4111 O O . ASN A 1 504 ? -82.208 38.761 134.578 1.00 75.44 504 ASN A O 1
ATOM 4115 N N . ASP A 1 505 ? -83.124 36.715 134.795 1.00 81.88 505 ASP A N 1
ATOM 4116 C CA . ASP A 1 505 ? -81.870 35.966 134.938 1.00 81.88 505 ASP A CA 1
ATOM 4117 C C . ASP A 1 505 ? -81.364 35.389 133.599 1.00 81.88 505 ASP A C 1
ATOM 4119 O O . ASP A 1 505 ? -80.339 34.706 133.546 1.00 81.88 505 ASP A O 1
ATOM 4123 N N . VAL A 1 506 ? -82.043 35.667 132.476 1.00 81.38 506 VAL A N 1
ATOM 4124 C CA . VAL A 1 506 ? -81.781 35.003 131.183 1.00 81.38 506 VAL A CA 1
ATOM 4125 C C . VAL A 1 506 ? -80.338 35.168 130.683 1.00 81.38 506 VAL A C 1
ATOM 4127 O O . VAL A 1 506 ? -79.756 34.232 130.135 1.00 81.38 506 VAL A O 1
ATOM 4130 N N . LYS A 1 507 ? -79.718 36.333 130.919 1.00 82.38 507 LYS A N 1
ATOM 4131 C CA . LYS A 1 507 ? -78.318 36.588 130.535 1.00 82.38 507 LYS A CA 1
ATOM 4132 C C . LYS A 1 507 ? -77.330 35.800 131.395 1.00 82.38 507 LYS A C 1
ATOM 4134 O O . LYS A 1 507 ? -76.290 35.381 130.894 1.00 82.38 507 LYS A O 1
ATOM 4139 N N . GLU A 1 508 ? -77.643 35.586 132.671 1.00 83.69 508 GLU A N 1
ATOM 4140 C CA . GLU A 1 508 ? -76.816 34.768 133.561 1.00 83.69 508 GLU A CA 1
ATOM 4141 C C . GLU A 1 508 ? -76.901 33.290 133.166 1.00 83.69 508 GLU A C 1
ATOM 4143 O O . GLU A 1 508 ? -75.875 32.619 133.059 1.00 83.69 508 GLU A O 1
ATOM 4148 N N . LEU A 1 509 ? -78.104 32.806 132.840 1.00 85.12 509 LEU A N 1
ATOM 4149 C CA . LEU A 1 509 ? -78.317 31.438 132.362 1.00 85.12 509 LEU A CA 1
ATOM 4150 C C . LEU A 1 509 ? -77.642 31.181 131.010 1.00 85.12 509 LEU A C 1
ATOM 4152 O O . LEU A 1 509 ? -77.011 30.140 130.841 1.00 85.12 509 LEU A O 1
ATOM 4156 N N . PHE A 1 510 ? -77.686 32.135 130.079 1.00 86.25 510 PHE A N 1
ATOM 4157 C CA . PHE A 1 510 ? -76.910 32.060 128.839 1.00 86.25 510 PHE A CA 1
ATOM 4158 C C . PHE A 1 510 ? -75.408 31.954 129.105 1.00 86.25 510 PHE A C 1
ATOM 4160 O O . PHE A 1 510 ? -74.750 31.052 128.589 1.00 86.25 510 PHE A O 1
ATOM 4167 N N . ASN A 1 511 ? -74.867 32.834 129.953 1.00 84.88 511 ASN A N 1
ATOM 4168 C CA . ASN A 1 511 ? -73.448 32.798 130.293 1.00 84.88 511 ASN A CA 1
ATOM 4169 C C . ASN A 1 511 ? -73.070 31.477 130.964 1.00 84.88 511 ASN A C 1
ATOM 4171 O O . ASN A 1 511 ? -71.993 30.953 130.689 1.00 84.88 511 ASN A O 1
ATOM 4175 N N . LYS A 1 512 ? -73.952 30.908 131.793 1.00 85.44 512 LYS A N 1
ATOM 4176 C CA . LYS A 1 512 ? -73.764 29.579 132.375 1.00 85.44 512 LYS A CA 1
ATOM 4177 C C . LYS A 1 512 ? -73.745 28.495 131.297 1.00 85.44 512 LYS A C 1
ATOM 4179 O O . LYS A 1 512 ? -72.856 27.652 131.330 1.00 85.44 512 LYS A O 1
ATOM 4184 N N . CYS A 1 513 ? -74.656 28.544 130.326 1.00 85.88 513 CYS A N 1
ATOM 4185 C CA . CYS A 1 513 ? -74.689 27.603 129.205 1.00 85.88 513 CYS A CA 1
ATOM 4186 C C . CYS A 1 513 ? -73.387 27.627 128.400 1.00 85.88 513 CYS A C 1
ATOM 4188 O O . CYS A 1 513 ? -72.758 26.593 128.186 1.00 85.88 513 CYS A O 1
ATOM 4190 N N . VAL A 1 514 ? -72.928 28.824 128.032 1.00 86.00 514 VAL A N 1
ATOM 4191 C CA . VAL A 1 514 ? -71.711 29.000 127.232 1.00 86.00 514 VAL A CA 1
ATOM 4192 C C . VAL A 1 514 ? -70.446 28.680 128.039 1.00 86.00 514 VAL A C 1
ATOM 4194 O O . VAL A 1 514 ? -69.558 27.994 127.538 1.00 86.00 514 VAL A O 1
ATOM 4197 N N . SER A 1 515 ? -70.353 29.139 129.291 1.00 85.56 515 SER A N 1
ATOM 4198 C CA . SER A 1 515 ? -69.133 29.005 130.109 1.00 85.56 515 SER A CA 1
ATOM 4199 C C . SER A 1 515 ? -68.973 27.610 130.703 1.00 85.56 515 SER A C 1
ATOM 4201 O O . SER A 1 515 ? -67.868 27.069 130.710 1.00 85.56 515 SER A O 1
ATOM 4203 N N . ASN A 1 516 ? -70.067 27.018 131.190 1.00 85.50 516 ASN A N 1
ATOM 4204 C CA . ASN A 1 516 ? -70.041 25.682 131.784 1.00 85.50 516 ASN A CA 1
ATOM 4205 C C . ASN A 1 516 ? -70.250 24.581 130.738 1.00 85.50 516 ASN A C 1
ATOM 4207 O O . ASN A 1 516 ? -70.050 23.416 131.061 1.00 85.50 516 ASN A O 1
ATOM 4211 N N . LYS A 1 517 ? -70.620 24.939 129.497 1.00 84.56 517 LYS A N 1
ATOM 4212 C CA . LYS A 1 517 ? -70.916 24.011 128.391 1.00 84.56 517 LYS A CA 1
ATOM 4213 C C . LYS A 1 517 ? -72.056 23.035 128.708 1.00 84.56 517 LYS A C 1
ATOM 4215 O O . LYS A 1 517 ? -72.103 21.922 128.191 1.00 84.56 517 LYS A O 1
ATOM 4220 N N . GLU A 1 518 ? -72.986 23.459 129.555 1.00 85.75 518 GLU A N 1
ATOM 4221 C CA . GLU A 1 518 ? -74.125 22.658 130.003 1.00 85.75 518 GLU A CA 1
ATOM 4222 C C . GLU A 1 518 ? -75.432 23.239 129.474 1.00 85.75 518 GLU A C 1
ATOM 4224 O O . GLU A 1 518 ? -75.573 24.449 129.326 1.00 85.75 518 GLU A O 1
ATOM 4229 N N . SER A 1 519 ? -76.415 22.377 129.217 1.00 87.50 519 SER A N 1
ATOM 4230 C CA . SER A 1 519 ? -77.733 22.845 128.786 1.00 87.50 519 SER A CA 1
ATOM 4231 C C . SER A 1 519 ? -78.462 23.530 129.936 1.00 87.50 519 SER A C 1
ATOM 4233 O O . SER A 1 519 ? -78.494 23.021 131.057 1.00 87.50 519 SER A O 1
ATOM 4235 N N . VAL A 1 520 ? -79.080 24.669 129.647 1.00 87.06 520 VAL A N 1
ATOM 4236 C CA . VAL A 1 520 ? -79.883 25.421 130.615 1.00 87.06 520 VAL A CA 1
ATOM 4237 C C . VAL A 1 520 ? -81.331 25.455 130.167 1.00 87.06 520 VAL A C 1
ATOM 4239 O O . VAL A 1 520 ? -81.623 25.537 128.976 1.00 87.06 520 VAL A O 1
ATOM 4242 N N . ILE A 1 521 ? -82.238 25.400 131.137 1.00 87.19 521 ILE A N 1
ATOM 4243 C CA . ILE A 1 521 ? -83.675 25.478 130.895 1.00 87.19 521 ILE A CA 1
ATOM 4244 C C . ILE A 1 521 ? -84.206 26.679 131.652 1.00 87.19 521 ILE A C 1
ATOM 4246 O O . ILE A 1 521 ? -83.946 26.831 132.848 1.00 87.19 521 ILE A O 1
ATOM 4250 N N . TYR A 1 522 ? -84.954 27.526 130.960 1.00 85.31 522 TYR A N 1
ATOM 4251 C CA . TYR A 1 522 ? -85.636 28.648 131.579 1.00 85.31 522 TYR A CA 1
ATOM 4252 C C . TYR A 1 522 ? -87.011 28.850 130.973 1.00 85.31 522 TYR A C 1
ATOM 4254 O O . TYR A 1 522 ? -87.260 28.509 129.821 1.00 85.31 522 TYR A O 1
ATOM 4262 N N . SER A 1 523 ? -87.904 29.430 131.767 1.00 85.00 523 SER A N 1
ATOM 4263 C CA . SER A 1 523 ? -89.218 29.847 131.299 1.00 85.00 523 SER A CA 1
ATOM 4264 C C . SER A 1 523 ? -89.302 31.363 131.282 1.00 85.00 523 SER A C 1
ATOM 4266 O O . SER A 1 523 ? -88.805 32.031 132.194 1.00 85.00 523 SER A O 1
ATOM 4268 N N . SER A 1 524 ? -89.914 31.907 130.239 1.00 83.44 524 SER A N 1
ATOM 4269 C CA . SER A 1 524 ? -90.150 33.340 130.097 1.00 83.44 524 SER A CA 1
ATOM 4270 C C . SER A 1 524 ? -91.505 33.590 129.451 1.00 83.44 524 SER A C 1
ATOM 4272 O O . SER A 1 524 ? -92.006 32.762 128.690 1.00 83.44 524 SER A O 1
ATOM 4274 N N . GLN A 1 525 ? -92.110 34.724 129.783 1.00 80.44 525 GLN A N 1
ATOM 4275 C CA . GLN A 1 525 ? -93.342 35.171 129.163 1.00 80.44 525 GLN A CA 1
ATOM 4276 C C . GLN A 1 525 ? -92.982 36.104 128.007 1.00 80.44 525 GLN A C 1
ATOM 4278 O O . GLN A 1 525 ? -92.333 37.131 128.201 1.00 80.44 525 GLN A O 1
ATOM 4283 N N . CYS A 1 526 ? -93.406 35.756 126.801 1.00 77.19 526 CYS A N 1
ATOM 4284 C CA . CYS A 1 526 ? -93.219 36.570 125.607 1.00 77.19 526 CYS A CA 1
ATOM 4285 C C . CYS A 1 526 ? -94.572 36.982 125.025 1.00 77.19 526 CYS A C 1
ATOM 4287 O O . CYS A 1 526 ? -95.615 36.431 125.376 1.00 77.19 526 CYS A O 1
ATOM 4289 N N . LYS A 1 527 ? -94.566 37.953 124.111 1.00 77.38 527 LYS A N 1
ATOM 4290 C CA . LYS A 1 527 ? -95.758 38.313 123.339 1.00 77.38 527 LYS A CA 1
ATOM 4291 C C . LYS A 1 527 ? -95.631 37.805 121.914 1.00 77.38 527 LYS A C 1
ATOM 4293 O O . LYS A 1 527 ? -94.618 38.037 121.258 1.00 77.38 527 LYS A O 1
ATOM 4298 N N . THR A 1 528 ? -96.684 37.159 121.438 1.00 79.19 528 THR A N 1
ATOM 4299 C CA . THR A 1 528 ? -96.838 36.792 120.025 1.00 79.19 528 THR A CA 1
ATOM 4300 C C . THR A 1 528 ? -97.016 38.037 119.151 1.00 79.19 528 THR A C 1
ATOM 4302 O O . THR A 1 528 ? -97.270 39.138 119.656 1.00 79.19 528 THR A O 1
ATOM 4305 N N . LYS A 1 529 ? -96.925 37.872 117.824 1.00 79.31 529 LYS A N 1
ATOM 4306 C CA . LYS A 1 529 ? -97.184 38.948 116.847 1.00 79.31 529 LYS A CA 1
ATOM 4307 C C . LYS A 1 529 ? -98.517 39.672 117.050 1.00 79.31 529 LYS A C 1
ATOM 4309 O O . LYS A 1 529 ? -98.573 40.886 116.862 1.00 79.31 529 LYS A O 1
ATOM 4314 N N . ASP A 1 530 ? -99.540 38.955 117.504 1.00 76.50 530 ASP A N 1
ATOM 4315 C CA . ASP A 1 530 ? -100.893 39.484 117.703 1.00 76.50 530 ASP A CA 1
ATOM 4316 C C . ASP A 1 530 ? -101.111 40.101 119.099 1.00 76.50 530 ASP A C 1
ATOM 4318 O O . ASP A 1 530 ? -102.203 40.564 119.421 1.00 76.50 530 ASP A O 1
ATOM 4322 N N . GLY A 1 531 ? -100.065 40.153 119.933 1.00 71.25 531 GLY A N 1
ATOM 4323 C CA . GLY A 1 531 ? -100.084 40.804 121.245 1.00 71.25 531 GLY A CA 1
ATOM 4324 C C . GLY A 1 531 ? -100.521 39.913 122.411 1.00 71.25 531 GLY A C 1
ATOM 4325 O O . GLY A 1 531 ? -100.533 40.395 123.547 1.00 71.25 531 GLY A O 1
ATOM 4326 N N . ASN A 1 532 ? -100.820 38.633 122.162 1.00 77.25 532 ASN A N 1
ATOM 4327 C CA . ASN A 1 532 ? -101.165 37.658 123.202 1.00 77.25 532 ASN A CA 1
ATOM 4328 C C . ASN A 1 532 ? -99.919 37.252 123.999 1.00 77.25 532 ASN A C 1
ATOM 4330 O O . ASN A 1 532 ? -98.870 36.987 123.403 1.00 77.25 532 ASN A O 1
ATOM 4334 N N . SER A 1 533 ? -100.042 37.187 125.326 1.00 78.62 533 SER A N 1
ATOM 4335 C CA . SER A 1 533 ? -98.981 36.694 126.209 1.00 78.62 533 SER A CA 1
ATOM 4336 C C . SER A 1 533 ? -98.904 35.167 126.168 1.00 78.62 533 SER A C 1
ATOM 4338 O O . SER A 1 533 ? -99.927 34.502 126.297 1.00 78.62 533 SER A O 1
ATOM 4340 N N . LEU A 1 534 ? -97.691 34.636 126.032 1.00 81.38 534 LEU A N 1
ATOM 4341 C CA . LEU A 1 534 ? -97.388 33.215 125.884 1.00 81.38 534 LEU A CA 1
ATOM 4342 C C . LEU A 1 534 ? -96.237 32.845 126.827 1.00 81.38 534 LEU A C 1
ATOM 4344 O O . LEU A 1 534 ? -95.285 33.618 126.960 1.00 81.38 534 LEU A O 1
ATOM 4348 N N . TRP A 1 535 ? -96.321 31.700 127.497 1.00 83.19 535 TRP A N 1
ATOM 4349 C CA . TRP A 1 535 ? -95.229 31.172 128.313 1.00 83.19 535 TRP A CA 1
ATOM 4350 C C . TRP A 1 535 ? -94.409 30.181 127.495 1.00 83.19 535 TRP A C 1
ATOM 4352 O O . TRP A 1 535 ? -94.901 29.120 127.129 1.00 83.19 535 TRP A O 1
ATOM 4362 N N . ILE A 1 536 ? -93.143 30.510 127.250 1.00 85.44 536 ILE A N 1
ATOM 4363 C CA . ILE A 1 536 ? -92.186 29.624 126.587 1.00 85.44 536 ILE A CA 1
ATOM 4364 C C . ILE A 1 536 ? -91.256 29.020 127.624 1.00 85.44 536 ILE A C 1
ATOM 4366 O O . ILE A 1 536 ? -90.701 29.739 128.459 1.00 85.44 536 ILE A O 1
ATOM 4370 N N . GLN A 1 537 ? -91.044 27.711 127.535 1.00 88.19 537 GLN A N 1
ATOM 4371 C CA . GLN A 1 537 ? -89.885 27.052 128.115 1.00 88.19 537 GLN A CA 1
ATOM 4372 C C . GLN A 1 537 ? -88.824 26.861 127.033 1.00 88.19 537 GLN A C 1
ATOM 4374 O O . GLN A 1 537 ? -89.049 26.149 126.057 1.00 88.19 537 GLN A O 1
ATOM 4379 N N . THR A 1 538 ? -87.665 27.474 127.233 1.00 88.38 538 THR A N 1
ATOM 4380 C CA . THR A 1 538 ? -86.507 27.360 126.350 1.00 88.38 538 THR A CA 1
ATOM 4381 C C . THR A 1 538 ? -85.508 26.394 126.962 1.00 88.38 538 THR A C 1
ATOM 4383 O O . THR A 1 538 ? -85.047 26.605 128.086 1.00 88.38 538 THR A O 1
ATOM 4386 N N . THR A 1 539 ? -85.133 25.363 126.209 1.00 89.62 539 THR A N 1
ATOM 4387 C CA . THR A 1 539 ? -83.922 24.576 126.470 1.00 89.62 539 THR A CA 1
ATOM 4388 C C . THR A 1 539 ? -82.819 25.085 125.560 1.00 89.62 539 THR A C 1
ATOM 4390 O O . THR A 1 539 ? -82.902 24.931 124.346 1.00 89.62 539 THR A O 1
ATOM 4393 N N . LEU A 1 540 ? -81.793 25.699 126.138 1.00 89.06 540 LEU A N 1
ATOM 4394 C CA . LEU A 1 540 ? -80.637 26.207 125.413 1.00 89.06 540 LEU A CA 1
ATOM 4395 C C . LEU A 1 540 ? -79.447 25.273 125.637 1.00 89.06 540 LEU A C 1
ATOM 4397 O O . LEU A 1 540 ? -78.990 25.119 126.771 1.00 89.06 540 LEU A O 1
ATOM 4401 N N . SER A 1 541 ? -78.920 24.701 124.559 1.00 89.25 541 SER A N 1
ATOM 4402 C CA . SER A 1 541 ? -77.815 23.741 124.578 1.00 89.25 541 SER A CA 1
ATOM 4403 C C . SER A 1 541 ? -76.646 24.208 123.700 1.00 89.25 541 SER A C 1
ATOM 4405 O O . SER A 1 541 ? -76.875 24.725 122.603 1.00 89.25 541 SER A O 1
ATOM 4407 N N . PRO A 1 542 ? -75.386 24.008 124.125 1.00 89.00 542 PRO A N 1
ATOM 4408 C CA . PRO A 1 542 ? -74.229 24.333 123.305 1.00 89.00 542 PRO A CA 1
ATOM 4409 C C . PRO A 1 542 ? -73.870 23.209 122.329 1.00 89.00 542 PRO A C 1
ATOM 4411 O O . PRO A 1 542 ? -73.934 22.028 122.662 1.00 89.00 542 PRO A O 1
ATOM 4414 N N . ILE A 1 543 ? -73.435 23.588 121.128 1.00 85.56 543 ILE A N 1
ATOM 4415 C CA . ILE A 1 543 ? -72.840 22.695 120.130 1.00 85.56 543 ILE A CA 1
ATOM 4416 C C . ILE A 1 543 ? -71.328 22.909 120.160 1.00 85.56 543 ILE A C 1
ATOM 4418 O O . ILE A 1 543 ? -70.837 24.008 119.882 1.00 85.56 543 ILE A O 1
ATOM 4422 N N . LEU A 1 544 ? -70.600 21.850 120.509 1.00 84.56 544 LEU A N 1
ATOM 4423 C CA . LEU A 1 544 ? -69.156 21.884 120.713 1.00 84.56 544 LEU A CA 1
ATOM 4424 C C . LEU A 1 544 ? -68.394 21.575 119.420 1.00 84.56 544 LEU A C 1
ATOM 4426 O O . LEU A 1 544 ? -68.767 20.685 118.655 1.00 84.56 544 LEU A O 1
ATOM 4430 N N . GLY A 1 545 ? -67.317 22.320 119.185 1.00 79.19 545 GLY A N 1
ATOM 4431 C CA . GLY A 1 545 ? -66.348 22.065 118.124 1.00 79.19 545 GLY A CA 1
ATOM 4432 C C . GLY A 1 545 ? -65.308 21.016 118.518 1.00 79.19 545 GLY A C 1
ATOM 4433 O O . GLY A 1 545 ? -65.275 20.518 119.642 1.00 79.19 545 GLY A O 1
ATOM 4434 N N . TYR A 1 546 ? -64.400 20.699 117.592 1.00 76.38 546 TYR A N 1
ATOM 4435 C CA . TYR A 1 546 ? -63.332 19.715 117.816 1.00 76.38 546 TYR A CA 1
ATOM 4436 C C . TYR A 1 546 ? -62.342 20.097 118.932 1.00 76.38 546 TYR A C 1
ATOM 4438 O O . TYR A 1 546 ? -61.603 19.229 119.394 1.00 76.38 546 TYR A O 1
ATOM 4446 N N . LYS A 1 547 ? -62.285 21.368 119.356 1.00 80.31 547 LYS A N 1
ATOM 4447 C CA . LYS A 1 547 ? -61.426 21.843 120.454 1.00 80.31 547 LYS A CA 1
ATOM 4448 C C . LYS A 1 547 ? -62.223 22.134 121.727 1.00 80.31 547 LYS A C 1
ATOM 4450 O O . LYS A 1 547 ? -61.724 22.838 122.606 1.00 80.31 547 LYS A O 1
ATOM 4455 N N . ASP A 1 548 ? -63.420 21.559 121.842 1.00 80.81 548 ASP A N 1
ATOM 4456 C CA . ASP A 1 548 ? -64.306 21.693 122.997 1.00 80.81 548 ASP A CA 1
ATOM 4457 C C . ASP A 1 548 ? -64.788 23.144 123.227 1.00 80.81 548 ASP A C 1
ATOM 4459 O O . ASP A 1 548 ? -65.201 23.522 124.320 1.00 80.81 548 ASP A O 1
ATOM 4463 N N . GLU A 1 549 ? -64.726 23.996 122.204 1.00 83.31 549 GLU A N 1
ATOM 4464 C CA . GLU A 1 549 ? -65.266 25.353 122.191 1.00 83.31 549 GLU A CA 1
ATOM 4465 C C . GLU A 1 549 ? -66.741 25.356 121.770 1.00 83.31 549 GLU A C 1
ATOM 4467 O O . GLU A 1 549 ? -67.156 24.553 120.936 1.00 83.31 549 GLU A O 1
ATOM 4472 N N . VAL A 1 550 ? -67.550 26.270 122.309 1.00 84.31 550 VAL A N 1
ATOM 4473 C CA . VAL A 1 550 ? -68.942 26.432 121.861 1.00 84.31 550 VAL A CA 1
ATOM 4474 C C . VAL A 1 550 ? -68.941 27.122 120.495 1.00 84.31 550 VAL A C 1
ATOM 4476 O O . VAL A 1 550 ? -68.588 28.296 120.394 1.00 84.31 550 VAL A O 1
ATOM 4479 N N . VAL A 1 551 ? -69.316 26.393 119.441 1.00 85.81 551 VAL A N 1
ATOM 4480 C CA . VAL A 1 551 ? -69.333 26.894 118.052 1.00 85.81 551 VAL A CA 1
ATOM 4481 C C . VAL A 1 551 ? -70.704 27.452 117.681 1.00 85.81 551 VAL A C 1
ATOM 4483 O O . VAL A 1 551 ? -70.795 28.463 116.985 1.00 85.81 551 VAL A O 1
ATOM 4486 N N . LYS A 1 552 ? -71.771 26.802 118.151 1.00 88.81 552 LYS A N 1
ATOM 4487 C CA . LYS A 1 552 ? -73.166 27.220 117.969 1.00 88.81 552 LYS A CA 1
ATOM 4488 C C . LYS A 1 552 ? -73.962 26.936 119.232 1.00 88.81 552 LYS A C 1
ATOM 4490 O O . LYS A 1 552 ? -73.526 26.182 120.100 1.00 88.81 552 LYS A O 1
ATOM 4495 N N . LEU A 1 553 ? -75.150 27.507 119.300 1.00 86.69 553 LEU A N 1
ATOM 4496 C CA . LEU A 1 553 ? -76.148 27.232 120.316 1.00 86.69 553 LEU A CA 1
ATOM 4497 C C . LEU A 1 553 ? -77.421 26.753 119.634 1.00 86.69 553 LEU A C 1
ATOM 4499 O O . LEU A 1 553 ? -77.798 27.276 118.588 1.00 86.69 553 LEU A O 1
ATOM 4503 N N . ILE A 1 554 ? -78.084 25.774 120.236 1.00 89.75 554 ILE A N 1
ATOM 4504 C CA . ILE A 1 554 ? -79.421 25.350 119.840 1.00 89.75 554 ILE A CA 1
ATOM 4505 C C . ILE A 1 554 ? -80.387 25.683 120.973 1.00 89.75 554 ILE A C 1
ATOM 4507 O O . ILE A 1 554 ? -80.215 25.231 122.103 1.00 89.75 554 ILE A O 1
ATOM 4511 N N . ALA A 1 555 ? -81.373 26.522 120.681 1.00 86.50 555 ALA A N 1
ATOM 4512 C CA . ALA A 1 555 ? -82.502 26.795 121.552 1.00 86.50 555 ALA A CA 1
ATOM 4513 C C . ALA A 1 555 ? -83.716 26.016 121.045 1.00 86.50 555 ALA A C 1
ATOM 4515 O O . ALA A 1 555 ? -84.044 26.056 119.859 1.00 86.50 555 ALA A O 1
ATOM 4516 N N . ILE A 1 556 ? -84.358 25.286 121.949 1.00 88.44 556 ILE A N 1
ATOM 4517 C CA . ILE A 1 556 ? -85.606 24.573 121.702 1.00 88.44 556 ILE A CA 1
ATOM 4518 C C . ILE A 1 556 ? -86.668 25.208 122.585 1.00 88.44 556 ILE A C 1
ATOM 4520 O O . ILE A 1 556 ? -86.650 25.039 123.805 1.00 88.44 556 ILE A O 1
ATOM 4524 N N . ASP A 1 557 ? -87.587 25.920 121.951 1.00 88.06 557 ASP A N 1
ATOM 4525 C CA . ASP A 1 557 ? -88.681 26.619 122.602 1.00 88.06 557 ASP A CA 1
ATOM 4526 C C . ASP A 1 557 ? -89.955 25.781 122.518 1.00 88.06 557 ASP A C 1
ATOM 4528 O O . ASP A 1 557 ? -90.383 25.362 121.439 1.00 88.06 557 ASP A O 1
ATOM 4532 N N . SER A 1 558 ? -90.554 25.539 123.678 1.00 86.56 558 SER A N 1
ATOM 4533 C CA . SER A 1 558 ? -91.825 24.830 123.830 1.00 86.56 558 SER A CA 1
ATOM 4534 C C . SER A 1 558 ? -92.853 25.766 124.461 1.00 86.56 558 SER A C 1
ATOM 4536 O O . SER A 1 558 ? -92.562 26.403 125.476 1.00 86.56 558 SER A O 1
ATOM 4538 N N . ASP A 1 559 ? -94.051 25.849 123.880 1.00 84.75 559 ASP A N 1
ATOM 4539 C CA . ASP A 1 559 ? -95.172 26.580 124.477 1.00 84.75 559 ASP A CA 1
ATOM 4540 C C . ASP A 1 559 ? -95.733 25.788 125.663 1.00 84.75 559 ASP A C 1
ATOM 4542 O O . ASP A 1 559 ? -96.203 24.661 125.521 1.00 84.75 559 ASP A O 1
ATOM 4546 N N . ILE A 1 560 ? -95.650 26.380 126.852 1.00 83.25 560 ILE A N 1
ATOM 4547 C CA . ILE A 1 560 ? -96.124 25.808 128.116 1.00 83.25 560 ILE A CA 1
ATOM 4548 C C . ILE A 1 560 ? -97.264 26.641 128.718 1.00 83.25 560 ILE A C 1
ATOM 4550 O O . ILE A 1 560 ? -97.534 26.556 129.917 1.00 83.25 560 ILE A O 1
ATOM 4554 N N . SER A 1 561 ? -97.939 27.465 127.913 1.00 79.12 561 SER A N 1
ATOM 4555 C CA . SER A 1 561 ? -99.009 28.355 128.383 1.00 79.12 561 SER A CA 1
ATOM 4556 C C . SER A 1 561 ? -100.159 27.604 129.049 1.00 79.12 561 SER A C 1
ATOM 4558 O O . SER A 1 561 ? -100.627 28.033 130.103 1.00 79.12 561 SER A O 1
ATOM 4560 N N . GLU A 1 562 ? -100.571 26.458 128.495 1.00 77.62 562 GLU A N 1
ATOM 4561 C CA . GLU A 1 562 ? -101.607 25.609 129.103 1.00 77.62 562 GLU A CA 1
ATOM 4562 C C . GLU A 1 562 ? -101.178 25.058 130.471 1.00 77.62 562 GLU A C 1
ATOM 4564 O O . GLU A 1 562 ? -101.978 25.030 131.403 1.00 77.62 562 GLU A O 1
ATOM 4569 N N . LEU A 1 563 ? -99.902 24.680 130.620 1.00 75.69 563 LEU A N 1
ATOM 4570 C CA . LEU A 1 563 ? -99.345 24.193 131.886 1.00 75.69 563 LEU A CA 1
ATOM 4571 C C . LEU A 1 563 ? -99.305 25.297 132.950 1.00 75.69 563 LEU A C 1
ATOM 4573 O O . LEU A 1 563 ? -99.602 25.032 134.110 1.00 75.69 563 LEU A O 1
ATOM 4577 N N . LYS A 1 564 ? -98.985 26.539 132.567 1.00 71.38 564 LYS A N 1
ATOM 4578 C CA . LYS A 1 564 ? -98.924 27.674 133.502 1.00 71.38 564 LYS A CA 1
ATOM 4579 C C . LYS A 1 564 ? -100.296 28.186 133.944 1.00 71.38 564 LYS A C 1
ATOM 4581 O O . LYS A 1 564 ? -100.428 28.574 135.097 1.00 71.38 564 LYS A O 1
ATOM 4586 N N . LEU A 1 565 ? -101.314 28.122 133.082 1.00 68.19 565 LEU A N 1
ATOM 4587 C CA . LEU A 1 565 ? -102.709 28.430 133.441 1.00 68.19 565 LEU A CA 1
ATOM 4588 C C . LEU A 1 565 ? -103.323 27.411 134.419 1.00 68.19 565 LEU A C 1
ATOM 4590 O O . LEU A 1 565 ? -104.331 27.715 135.046 1.00 68.19 565 LEU A O 1
ATOM 4594 N N . ALA A 1 566 ? -102.739 26.213 134.543 1.00 65.50 566 ALA A N 1
ATOM 4595 C CA . ALA A 1 566 ? -103.155 25.189 135.504 1.00 65.50 566 ALA A CA 1
ATOM 4596 C C . ALA A 1 566 ? -102.455 25.305 136.879 1.00 65.50 566 ALA A C 1
ATOM 4598 O O . ALA A 1 566 ? -102.826 24.586 137.808 1.00 65.50 566 ALA A O 1
ATOM 4599 N N . GLU A 1 567 ? -101.446 26.176 137.008 1.00 62.19 567 GLU A N 1
ATOM 4600 C CA . GLU A 1 567 ? -100.696 26.438 138.250 1.00 62.19 567 GLU A CA 1
ATOM 4601 C C . GLU A 1 567 ? -101.138 27.736 138.974 1.00 62.19 567 GLU A C 1
ATOM 4603 O O . GLU A 1 567 ? -100.657 27.997 140.080 1.00 62.19 567 GLU A O 1
ATOM 4608 N N . GLU A 1 568 ? -102.057 28.515 138.384 1.00 52.47 568 GLU A N 1
ATOM 4609 C CA . GLU A 1 568 ? -102.769 29.675 138.972 1.00 52.47 568 GLU A CA 1
ATOM 4610 C C . GLU A 1 568 ? -104.193 29.295 139.407 1.00 52.47 568 GLU A C 1
ATOM 4612 O O . GLU A 1 568 ? -104.634 29.799 140.469 1.00 52.47 568 GLU A O 1
#

Nearest PDB structures (foldseek):
  5a6c-assembly2_A  TM=8.165E-01  e=1.384E-13  Homo sapiens
  3ro2-assembly1_A  TM=8.164E-01  e=1.323E-13  Mus musculus
  6hc2-assembly1_C  TM=7.772E-01  e=9.622E-14  Homo sapiens
  4jhr-assembly1_A  TM=7.757E-01  e=2.065E-08  Mus musculus
  4jhr-assembly1_B  TM=7.744E-01  e=3.564E-08  Mus musculus

Radius of gyration: 70.85 Å; Cα contacts (8 Å, |Δi|>4): 724; chains: 1; bounding box: 146×66×183 Å

Sequence (568 aa):
MHKTFLCLLILLQCIVSHAQVDSLYEKVQSTDDAKTKVNLLIEISDNVQTNNPNDAKKYVKEGIQIAHKCGDKVVLSDIYYEASDIELELRSFTESLEYADTALEYAKLVNYDLGMANALSSMGAVKFYKGKYNEALVDFFAALDYYEKQSDEIGIARIFNSIGTLYHTWHKDSLALTYLNKSLKIFEEKDIKEGISICYTNIGNVYFENEDYEKTLFYNQKSLQMKQELNDKEGAAIGLNNIGNVYFKWEKYDQAFSYYIEALDLYNSIDDKIGKAMMYYNLGFVNEMNEAYDSALYYYTKSLDTSRAYDLNYKIMYTLEAFAEVYAAKEDYKKSLDYFRQYLGVKDSIFNDENHKQIAELEKRYETEKKDIEISQQKDQIQKQKIIIISFILGILLITTSAILLIRLNLQRKRAYKLLEDKNEEILQQKEEIQAQSEQLELTNHELEKLSIVASETDNAVIIADCNGEIEWVNAAFIRIYGYSFEEYKSKVGSSLFAVSSNNDVKELFNKCVSNKESVIYSSQCKTKDGNSLWIQTTLSPILGYKDEVVKLIAIDSDISELKLAEE